Protein 4K15 (pdb70)

Radius of gyration: 25.08 Å; Cα contacts (8 Å, |Δi|>4): 1003; chains: 3; bounding box: 61×60×74 Å

InterPro domains:
  IPR033804 Lmo2686-like [cd14247] (47-177)
  IPR040491 Domain of unknown function DUF5626 [PF18540] (43-174)

Organism: Listeria monocytogenes serovar 1/2a (strain ATCC BAA-679 / EGD-e) (NCBI:txid169963)

Structure (mmCIF, N/CA/C/O backbone):
data_4K15
#
_entry.id   4K15
#
_cell.length_a   91.093
_cell.length_b   91.093
_cell.length_c   125.470
_cell.angle_alpha   90.00
_cell.angle_beta   90.00
_cell.angle_gamma   120.00
#
_symmetry.space_group_name_H-M   'P 32 2 1'
#
loop_
_entity.id
_entity.type
_entity.pdbx_description
1 polymer 'Lmo2686 protein'
2 non-polymer 'CHLORIDE ION'
3 water water
#
loop_
_atom_site.group_PDB
_atom_site.id
_atom_site.type_symbol
_atom_site.label_atom_id
_atom_site.label_alt_id
_atom_site.label_comp_id
_atom_site.label_asym_id
_atom_site.label_entity_id
_atom_site.label_seq_id
_atom_site.pdbx_PDB_ins_code
_atom_site.Cartn_x
_atom_site.Cartn_y
_atom_site.Cartn_z
_atom_site.occupancy
_atom_site.B_iso_or_equiv
_atom_site.auth_seq_id
_atom_site.auth_comp_id
_atom_site.auth_asym_id
_atom_site.auth_atom_id
_atom_site.pdbx_PDB_model_num
ATOM 1 N N . GLU A 1 38 ? 46.108 27.277 -35.264 1.00 158.25 40 GLU A N 1
ATOM 2 C CA . GLU A 1 38 ? 44.740 27.489 -34.719 1.00 150.49 40 GLU A CA 1
ATOM 3 C C . GLU A 1 38 ? 44.755 27.330 -33.201 1.00 145.86 40 GLU A C 1
ATOM 4 O O . GLU A 1 38 ? 45.459 26.464 -32.674 1.00 145.65 40 GLU A O 1
ATOM 10 N N . THR A 1 39 ? 43.980 28.169 -32.506 1.00 142.67 41 THR A N 1
ATOM 11 C CA . THR A 1 39 ? 43.883 28.114 -31.040 1.00 138.79 41 THR A CA 1
ATOM 12 C C . THR A 1 39 ? 43.557 26.670 -30.643 1.00 131.71 41 THR A C 1
ATOM 13 O O . THR A 1 39 ? 42.396 26.244 -30.673 1.00 126.00 41 THR A O 1
ATOM 17 N N . PHE A 1 40 ? 44.601 25.932 -30.271 1.00 132.64 42 PHE A N 1
ATOM 18 C CA . PHE A 1 40 ? 44.479 24.514 -29.941 1.00 127.24 42 PHE A CA 1
ATOM 19 C C . PHE A 1 40 ? 43.716 24.246 -28.639 1.00 119.77 42 PHE A C 1
ATOM 20 O O . PHE A 1 40 ? 44.257 24.360 -27.535 1.00 120.88 42 PHE A O 1
ATOM 28 N N . ASP A 1 41 ? 42.444 23.893 -28.804 1.00 112.51 43 ASP A N 1
ATOM 29 C CA . ASP A 1 41 ? 41.548 23.574 -27.701 1.00 105.98 43 ASP A CA 1
ATOM 30 C C . ASP A 1 41 ? 42.220 22.342 -27.071 1.00 101.85 43 ASP A C 1
ATOM 31 O O . ASP A 1 41 ? 42.393 22.282 -25.853 1.00 99.72 43 ASP A O 1
ATOM 36 N N . LEU A 1 42 ? 42.596 21.369 -27.905 1.00 100.58 44 LEU A N 1
ATOM 37 C CA . LEU A 1 42 ? 43.022 20.030 -27.478 1.00 97.36 44 LEU A CA 1
ATOM 38 C C . LEU A 1 42 ? 41.945 18.970 -27.199 1.00 90.77 44 LEU A C 1
ATOM 39 O O . LEU A 1 42 ? 42.192 17.759 -27.339 1.00 91.04 44 LEU A O 1
ATOM 44 N N . ASN A 1 43 ? 40.753 19.433 -26.813 1.00 84.42 45 ASN A N 1
ATOM 45 C CA . ASN A 1 43 ? 39.511 18.666 -26.824 1.00 79.08 45 ASN A CA 1
ATOM 46 C C . ASN A 1 43 ? 38.618 19.050 -28.010 1.00 77.13 45 ASN A C 1
ATOM 47 O O . ASN A 1 43 ? 37.592 18.410 -28.252 1.00 75.24 45 ASN A O 1
ATOM 52 N N . GLY A 1 44 ? 39.012 20.089 -28.748 1.00 76.91 46 GLY A N 1
ATOM 53 C CA . GLY A 1 44 ? 38.244 20.556 -29.904 1.00 76.23 46 GLY A CA 1
ATOM 54 C C . GLY A 1 44 ? 38.178 19.545 -31.034 1.00 76.27 46 GLY A C 1
ATOM 55 O O . GLY A 1 44 ? 37.241 19.547 -31.836 1.00 77.24 46 GLY A O 1
ATOM 56 N N . ASN A 1 45 ? 39.184 18.681 -31.098 1.00 75.34 47 ASN A N 1
ATOM 57 C CA . ASN A 1 45 ? 39.254 17.648 -32.109 1.00 75.95 47 ASN A CA 1
ATOM 58 C C . ASN A 1 45 ? 38.236 16.538 -31.865 1.00 73.29 47 ASN A C 1
ATOM 59 O O . ASN A 1 45 ? 37.841 15.839 -32.795 1.00 75.68 47 ASN A O 1
ATOM 64 N N . ILE A 1 46 ? 37.806 16.386 -30.614 1.00 68.72 48 ILE A N 1
ATOM 65 C CA . ILE A 1 46 ? 36.853 15.343 -30.242 1.00 67.38 48 ILE A CA 1
ATOM 66 C C . ILE A 1 46 ? 35.410 15.828 -30.227 1.00 65.80 48 ILE A C 1
ATOM 67 O O . ILE A 1 46 ? 34.502 15.114 -30.652 1.00 68.07 48 ILE A O 1
ATOM 72 N N . ALA A 1 47 ? 35.194 17.037 -29.736 1.00 63.20 49 ALA A N 1
ATOM 73 C CA . ALA A 1 47 ? 33.846 17.569 -29.630 1.00 62.63 49 ALA A CA 1
ATOM 74 C C . ALA A 1 47 ? 33.358 18.174 -30.918 1.00 65.45 49 ALA A C 1
ATOM 75 O O . ALA A 1 47 ? 34.150 18.527 -31.792 1.00 67.51 49 ALA A O 1
ATOM 77 N N . GLN A 1 48 ? 32.037 18.264 -31.043 1.00 67.16 50 GLN A N 1
ATOM 78 C CA . GLN A 1 48 ? 31.434 18.928 -32.182 1.00 70.82 50 GLN A CA 1
ATOM 79 C C . GLN A 1 48 ? 31.074 20.295 -31.602 1.00 68.60 50 GLN A C 1
ATOM 80 O O . GLN A 1 48 ? 30.409 20.393 -30.575 1.00 66.88 50 GLN A O 1
ATOM 86 N N . GLU A 1 49 ? 31.560 21.344 -32.242 1.00 69.06 51 GLU A N 1
ATOM 87 C CA . GLU A 1 49 ? 31.331 22.686 -31.779 1.00 68.21 51 GLU A CA 1
ATOM 88 C C . GLU A 1 49 ? 30.639 23.505 -32.834 1.00 71.65 51 GLU A C 1
ATOM 89 O O . GLU A 1 49 ? 30.571 23.107 -33.995 1.00 74.42 51 GLU A O 1
ATOM 95 N N . LYS A 1 50 ? 30.131 24.658 -32.416 1.00 72.43 52 LYS A N 1
ATOM 96 C CA . LYS A 1 50 ? 29.468 25.581 -33.316 1.00 76.03 52 LYS A CA 1
ATOM 97 C C . LYS A 1 50 ? 29.700 26.998 -32.841 1.00 76.59 52 LYS A C 1
ATOM 98 O O . LYS A 1 50 ? 29.391 27.328 -31.697 1.00 75.31 52 LYS A O 1
ATOM 104 N N . GLU A 1 51 ? 30.261 27.830 -33.710 1.00 79.51 53 GLU A N 1
ATOM 105 C CA . GLU A 1 51 ? 30.477 29.229 -33.377 1.00 81.85 53 GLU A CA 1
ATOM 106 C C . GLU A 1 51 ? 29.165 29.957 -33.626 1.00 85.06 53 GLU A C 1
ATOM 107 O O . GLU A 1 51 ? 28.570 29.808 -34.687 1.00 87.05 53 GLU A O 1
ATOM 113 N N . ILE A 1 52 ? 28.689 30.713 -32.640 1.00 86.68 54 ILE A N 1
ATOM 114 C CA . ILE A 1 52 ? 27.446 31.456 -32.811 1.00 90.80 54 ILE A CA 1
ATOM 115 C C . ILE A 1 52 ? 27.561 32.862 -32.235 1.00 94.61 54 ILE A C 1
ATOM 116 O O . ILE A 1 52 ? 28.568 33.222 -31.621 1.00 93.55 54 ILE A O 1
ATOM 121 N N . VAL A 1 53 ? 26.512 33.646 -32.463 1.00 99.90 55 VAL A N 1
ATOM 122 C CA . VAL A 1 53 ? 26.416 35.012 -31.979 1.00 105.17 55 VAL A CA 1
ATOM 123 C C . VAL A 1 53 ? 24.941 35.312 -31.709 1.00 109.65 55 VAL A C 1
ATOM 124 O O . VAL A 1 53 ? 24.066 34.845 -32.441 1.00 110.80 55 VAL A O 1
ATOM 128 N N . LEU A 1 54 ? 24.664 36.065 -30.649 1.00 113.85 56 LEU A N 1
ATOM 129 C CA . LEU A 1 54 ? 23.283 36.435 -30.298 1.00 119.56 56 LEU A CA 1
ATOM 130 C C . LEU A 1 54 ? 23.011 37.936 -30.359 1.00 125.71 56 LEU A C 1
ATOM 131 O O . LEU A 1 54 ? 23.798 38.701 -30.914 1.00 126.27 56 LEU A O 1
ATOM 136 N N . GLU A 1 55 ? 21.872 38.320 -29.791 1.00 131.23 57 GLU A N 1
ATOM 137 C CA . GLU A 1 55 ? 21.470 39.694 -29.448 1.00 139.00 57 GLU A CA 1
ATOM 138 C C . GLU A 1 55 ? 22.607 40.690 -29.126 1.00 140.70 57 GLU A C 1
ATOM 139 O O . GLU A 1 55 ? 22.735 41.718 -29.798 1.00 144.51 57 GLU A O 1
ATOM 145 N N . ASP A 1 56 ? 23.425 40.376 -28.119 1.00 138.45 58 ASP A N 1
ATOM 146 C CA . ASP A 1 56 ? 24.541 41.248 -27.693 1.00 141.07 58 ASP A CA 1
ATOM 147 C C . ASP A 1 56 ? 25.671 41.423 -28.715 1.00 138.53 58 ASP A C 1
ATOM 148 O O . ASP A 1 56 ? 26.513 42.308 -28.558 1.00 142.57 58 ASP A O 1
ATOM 153 N N . GLY A 1 57 ? 25.699 40.580 -29.743 1.00 132.76 59 GLY A N 1
ATOM 154 C CA . GLY A 1 57 ? 26.739 40.650 -30.763 1.00 130.84 59 GLY A CA 1
ATOM 155 C C . GLY A 1 57 ? 28.032 40.044 -30.258 1.00 126.84 59 GLY A C 1
ATOM 156 O O . GLY A 1 57 ? 29.108 40.331 -30.788 1.00 127.70 59 GLY A O 1
ATOM 157 N N . THR A 1 58 ? 27.919 39.205 -29.226 1.00 123.07 60 THR A N 1
ATOM 158 C CA . THR A 1 58 ? 29.072 38.534 -28.629 1.00 119.17 60 THR A CA 1
ATOM 159 C C . THR A 1 58 ? 29.402 37.297 -29.452 1.00 111.97 60 THR A C 1
ATOM 160 O O . THR A 1 58 ? 28.522 36.720 -30.091 1.00 109.16 60 THR A O 1
ATOM 164 N N . GLU A 1 59 ? 30.671 36.898 -29.428 1.00 109.53 61 GLU A N 1
ATOM 165 C CA . GLU A 1 59 ? 31.140 35.737 -30.186 1.00 104.29 61 GLU A CA 1
ATOM 166 C C . GLU A 1 59 ? 31.687 34.655 -29.264 1.00 98.74 61 GLU A C 1
ATOM 167 O O . GLU A 1 59 ? 32.678 34.868 -28.562 1.00 100.14 61 GLU A O 1
ATOM 173 N N . GLY A 1 60 ? 31.025 33.498 -29.274 1.00 92.67 62 GLY A N 1
ATOM 174 C CA . GLY A 1 60 ? 31.418 32.353 -28.455 1.00 87.17 62 GLY A CA 1
ATOM 175 C C . GLY A 1 60 ? 31.129 31.031 -29.144 1.00 81.58 62 GLY A C 1
ATOM 176 O O . GLY A 1 60 ? 30.391 30.979 -30.132 1.00 81.34 62 GLY A O 1
ATOM 177 N N . THR A 1 61 ? 31.700 29.958 -28.604 1.00 76.79 63 THR A N 1
ATOM 178 C CA . THR A 1 61 ? 31.543 28.627 -29.175 1.00 72.67 63 THR A CA 1
ATOM 179 C C . THR A 1 61 ? 30.756 27.675 -28.288 1.00 69.65 63 THR A C 1
ATOM 180 O O . THR A 1 61 ? 31.152 27.384 -27.169 1.00 68.56 63 THR A O 1
ATOM 184 N N . LEU A 1 62 ? 29.645 27.182 -28.810 1.00 69.19 64 LEU A N 1
ATOM 185 C CA . LEU A 1 62 ? 28.805 26.243 -28.098 1.00 68.22 64 LEU A CA 1
ATOM 186 C C . LEU A 1 62 ? 29.362 24.866 -28.451 1.00 66.06 64 LEU A C 1
ATOM 187 O O . LEU A 1 62 ? 29.754 24.642 -29.592 1.00 66.89 64 LEU A O 1
ATOM 192 N N . GLY A 1 63 ? 29.427 23.949 -27.490 1.00 64.62 65 GLY A N 1
ATOM 193 C CA . GLY A 1 63 ? 29.993 22.632 -27.773 1.00 62.93 65 GLY A CA 1
ATOM 194 C C . GLY A 1 63 ? 29.487 21.460 -26.955 1.00 62.85 65 GLY A C 1
ATOM 195 O O . GLY A 1 63 ? 29.047 21.613 -25.827 1.00 63.51 65 GLY A O 1
ATOM 196 N N . VAL A 1 64 ? 29.559 20.282 -27.560 1.00 63.40 66 VAL A N 1
ATOM 197 C CA . VAL A 1 64 ? 29.147 19.032 -26.943 1.00 64.56 66 VAL A CA 1
ATOM 198 C C . VAL A 1 64 ? 30.248 17.999 -27.161 1.00 64.11 66 VAL A C 1
ATOM 199 O O . VAL A 1 64 ? 30.823 17.912 -28.244 1.00 64.18 66 VAL A O 1
ATOM 211 N N . PRO A 1 66 ? 31.382 13.798 -26.193 1.00 69.38 68 PRO A N 1
ATOM 212 C CA . PRO A 1 66 ? 31.105 12.516 -25.564 1.00 71.33 68 PRO A CA 1
ATOM 213 C C . PRO A 1 66 ? 32.290 12.153 -24.687 1.00 69.32 68 PRO A C 1
ATOM 214 O O . PRO A 1 66 ? 33.441 12.225 -25.133 1.00 67.57 68 PRO A O 1
ATOM 218 N N . ILE A 1 67 ? 32.010 11.785 -23.446 1.00 69.85 69 ILE A N 1
ATOM 219 C CA . ILE A 1 67 ? 33.059 11.451 -22.514 1.00 68.84 69 ILE A CA 1
ATOM 220 C C . ILE A 1 67 ? 32.817 10.086 -21.887 1.00 72.01 69 ILE A C 1
ATOM 221 O O . ILE A 1 67 ? 31.683 9.601 -21.823 1.00 74.21 69 ILE A O 1
ATOM 226 N N . ILE A 1 68 ? 33.903 9.472 -21.434 1.00 72.53 70 ILE A N 1
ATOM 227 C CA . ILE A 1 68 ? 33.850 8.153 -20.835 1.00 75.82 70 ILE A CA 1
ATOM 228 C C . ILE A 1 68 ? 33.926 8.221 -19.308 1.00 76.26 70 ILE A C 1
ATOM 229 O O . ILE A 1 68 ? 34.730 8.978 -18.758 1.00 74.17 70 ILE A O 1
ATOM 234 N N . ASP A 1 69 ? 33.054 7.450 -18.646 1.00 80.11 71 ASP A N 1
ATOM 235 C CA . ASP A 1 69 ? 33.035 7.306 -17.170 1.00 81.44 71 ASP A CA 1
ATOM 236 C C . ASP A 1 69 ? 33.306 5.855 -16.772 1.00 83.33 71 ASP A C 1
ATOM 237 O O . ASP A 1 69 ? 33.750 5.572 -15.660 1.00 83.08 71 ASP A O 1
ATOM 242 N N . GLU A 1 70 ? 33.014 4.942 -17.695 1.00 85.71 72 GLU A N 1
ATOM 243 C CA . GLU A 1 70 ? 33.322 3.522 -17.553 1.00 88.45 72 GLU A CA 1
ATOM 244 C C . GLU A 1 70 ? 34.837 3.275 -17.669 1.00 85.03 72 GLU A C 1
ATOM 245 O O . GLU A 1 70 ? 35.283 2.377 -18.393 1.00 86.74 72 GLU A O 1
ATOM 251 N N . ARG A 1 71 ? 35.612 4.084 -16.939 1.00 80.35 73 ARG A N 1
ATOM 252 C CA . ARG A 1 71 ? 37.067 3.995 -16.916 1.00 78.10 73 ARG A CA 1
ATOM 253 C C . ARG A 1 71 ? 37.582 4.155 -15.497 1.00 76.74 73 ARG A C 1
ATOM 254 O O . ARG A 1 71 ? 37.017 4.919 -14.720 1.00 75.81 73 ARG A O 1
ATOM 262 N N . PRO A 1 72 ? 38.680 3.458 -15.165 1.00 76.90 74 PRO A N 1
ATOM 263 C CA . PRO A 1 72 ? 39.252 3.565 -13.833 1.00 77.22 74 PRO A CA 1
ATOM 264 C C . PRO A 1 72 ? 40.141 4.793 -13.675 1.00 75.03 74 PRO A C 1
ATOM 265 O O . PRO A 1 72 ? 40.387 5.508 -14.643 1.00 72.83 74 PRO A O 1
ATOM 269 N N . LEU A 1 73 ? 40.609 5.024 -12.450 1.00 76.45 75 LEU A N 1
ATOM 270 C CA . LEU A 1 73 ? 41.488 6.146 -12.141 1.00 76.23 75 LEU A CA 1
ATOM 271 C C . LEU A 1 73 ? 42.888 5.756 -12.545 1.00 78.16 75 LEU A C 1
ATOM 272 O O . LEU A 1 73 ? 43.195 4.573 -12.615 1.00 79.83 75 LEU A O 1
ATOM 277 N N . LEU A 1 74 ? 43.744 6.745 -12.784 1.00 79.81 76 LEU A N 1
ATOM 278 C CA . LEU A 1 74 ? 45.119 6.481 -13.210 1.00 83.16 76 LEU A CA 1
ATOM 279 C C . LEU A 1 74 ? 46.200 7.112 -12.317 1.00 88.77 76 LEU A C 1
ATOM 280 O O . LEU A 1 74 ? 47.146 6.425 -11.914 1.00 93.18 76 LEU A O 1
ATOM 285 N N . LYS A 1 75 ? 46.049 8.398 -11.999 1.00 90.60 77 LYS A N 1
ATOM 286 C CA . LYS A 1 75 ? 47.032 9.144 -11.173 1.00 97.16 77 LYS A CA 1
ATOM 287 C C . LYS A 1 75 ? 46.957 8.949 -9.636 1.00 101.43 77 LYS A C 1
ATOM 288 O O . LYS A 1 75 ? 47.951 9.169 -8.931 1.00 106.81 77 LYS A O 1
ATOM 294 N N . GLY A 1 76 ? 45.793 8.521 -9.141 1.00 100.18 78 GLY A N 1
ATOM 295 C CA . GLY A 1 76 ? 45.511 8.363 -7.694 1.00 104.01 78 GLY A CA 1
ATOM 296 C C . GLY A 1 76 ? 46.402 7.574 -6.744 1.00 109.12 78 GLY A C 1
ATOM 297 O O . GLY A 1 76 ? 47.270 6.811 -7.163 1.00 109.59 78 GLY A O 1
ATOM 298 N N . THR A 1 77 ? 46.157 7.785 -5.444 1.00 113.94 79 THR A N 1
ATOM 299 C CA . THR A 1 77 ? 46.883 7.106 -4.363 1.00 120.00 79 THR A CA 1
ATOM 300 C C . THR A 1 77 ? 46.634 5.621 -4.519 1.00 118.38 79 THR A C 1
ATOM 301 O O . THR A 1 77 ? 45.568 5.105 -4.168 1.00 116.90 79 THR A O 1
ATOM 305 N N . TYR A 1 78 ? 47.661 4.954 -5.029 1.00 120.00 80 TYR A N 1
ATOM 306 C CA . TYR A 1 78 ? 47.658 3.522 -5.368 1.00 119.43 80 TYR A CA 1
ATOM 307 C C . TYR A 1 78 ? 47.088 2.512 -4.364 1.00 121.35 80 TYR A C 1
ATOM 308 O O . TYR A 1 78 ? 46.991 1.330 -4.706 1.00 120.82 80 TYR A O 1
ATOM 317 N N . SER A 1 79 ? 46.710 2.928 -3.153 1.00 124.29 81 SER A N 1
ATOM 318 C CA . SER A 1 79 ? 46.208 1.953 -2.188 1.00 126.81 81 SER A CA 1
ATOM 319 C C . SER A 1 79 ? 45.309 2.476 -1.076 1.00 129.34 81 SER A C 1
ATOM 320 O O . SER A 1 79 ? 45.525 3.560 -0.543 1.00 132.25 81 SER A O 1
ATOM 323 N N . LEU A 1 80 ? 44.304 1.669 -0.741 1.00 129.25 82 LEU A N 1
ATOM 324 C CA . LEU A 1 80 ? 43.378 1.928 0.363 1.00 133.10 82 LEU A CA 1
ATOM 325 C C . LEU A 1 80 ? 42.840 0.550 0.784 1.00 135.40 82 LEU A C 1
ATOM 326 O O . LEU A 1 80 ? 41.940 0.003 0.158 1.00 132.59 82 LEU A O 1
ATOM 331 N N . ALA A 1 81 ? 43.434 -0.008 1.838 1.00 108.35 83 ALA A N 1
ATOM 332 C CA . ALA A 1 81 ? 43.094 -1.355 2.348 1.00 113.28 83 ALA A CA 1
ATOM 333 C C . ALA A 1 81 ? 41.601 -1.664 2.505 1.00 113.89 83 ALA A C 1
ATOM 334 O O . ALA A 1 81 ? 40.773 -0.765 2.629 1.00 110.53 83 ALA A O 1
ATOM 336 N N . ASN A 1 82 ? 41.280 -2.957 2.508 1.00 118.77 84 ASN A N 1
ATOM 337 C CA . ASN A 1 82 ? 39.900 -3.428 2.665 1.00 120.89 84 ASN A CA 1
ATOM 338 C C . ASN A 1 82 ? 39.276 -2.933 3.967 1.00 119.90 84 ASN A C 1
ATOM 339 O O . ASN A 1 82 ? 39.969 -2.426 4.851 1.00 118.68 84 ASN A O 1
ATOM 344 N N . GLY A 1 83 ? 37.962 -3.088 4.079 1.00 120.64 85 GLY A N 1
ATOM 345 C CA . GLY A 1 83 ? 37.244 -2.666 5.270 1.00 119.94 85 GLY A CA 1
ATOM 346 C C . GLY A 1 83 ? 36.865 -1.204 5.207 1.00 113.49 85 GLY A C 1
ATOM 347 O O . GLY A 1 83 ? 36.460 -0.707 4.155 1.00 110.70 85 GLY A O 1
ATOM 348 N N . THR A 1 84 ? 37.010 -0.513 6.335 1.00 111.27 86 THR A N 1
ATOM 349 C CA . THR A 1 84 ? 36.653 0.897 6.435 1.00 105.45 86 THR A CA 1
ATOM 350 C C . THR A 1 84 ? 37.853 1.734 6.903 1.00 102.28 86 THR A C 1
ATOM 351 O O . THR A 1 84 ? 38.657 1.278 7.719 1.00 104.39 86 THR A O 1
ATOM 355 N N . SER A 1 85 ? 37.977 2.946 6.363 1.00 97.02 87 SER A N 1
ATOM 356 C CA . SER A 1 85 ? 39.071 3.852 6.723 1.00 94.32 87 SER A CA 1
ATOM 357 C C . SER A 1 85 ? 38.637 5.302 6.541 1.00 89.74 87 SER A C 1
ATOM 358 O O . SER A 1 85 ? 37.749 5.589 5.740 1.00 88.55 87 SER A O 1
ATOM 361 N N . THR A 1 86 ? 39.262 6.208 7.291 1.00 88.05 88 THR A N 1
ATOM 362 C CA . THR A 1 86 ? 38.947 7.641 7.225 1.00 83.94 88 THR A CA 1
ATOM 363 C C . THR A 1 86 ? 40.108 8.416 6.618 1.00 81.14 88 THR A C 1
ATOM 364 O O . THR A 1 86 ? 41.269 8.089 6.851 1.00 82.52 88 THR A O 1
ATOM 368 N N . TRP A 1 87 ? 39.793 9.454 5.850 1.00 77.70 89 TRP A N 1
ATOM 369 C CA . TRP A 1 87 ? 40.826 10.241 5.188 1.00 75.51 89 TRP A CA 1
ATOM 370 C C . TRP A 1 87 ? 40.589 11.750 5.248 1.00 72.15 89 TRP A C 1
ATOM 371 O O . TRP A 1 87 ? 39.453 12.217 5.285 1.00 71.74 89 TRP A O 1
ATOM 382 N N . LYS A 1 88 ? 41.688 12.499 5.259 1.00 70.60 90 LYS A N 1
ATOM 383 C CA . LYS A 1 88 ? 41.673 13.954 5.282 1.00 67.60 90 LYS A CA 1
ATOM 384 C C . LYS A 1 88 ? 42.041 14.392 3.877 1.00 64.34 90 LYS A C 1
ATOM 385 O O . LYS A 1 88 ? 43.157 14.130 3.429 1.00 65.55 90 LYS A O 1
ATOM 391 N N . ILE A 1 89 ? 41.114 15.027 3.169 1.00 60.46 91 ILE A N 1
ATOM 392 C C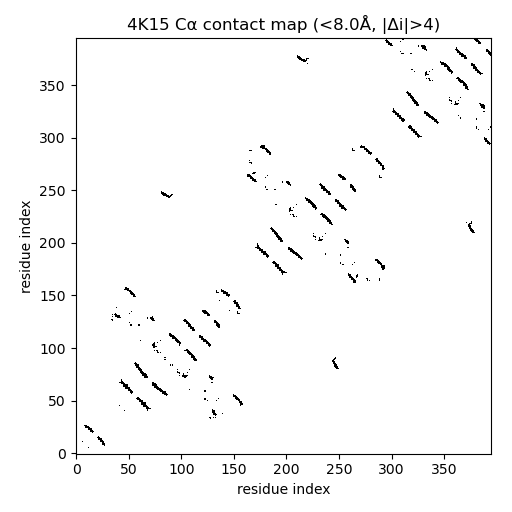A . ILE A 1 89 ? 41.382 15.503 1.809 1.00 57.31 91 ILE A CA 1
ATOM 393 C C . ILE A 1 89 ? 41.634 16.999 1.943 1.00 54.68 91 ILE A C 1
ATOM 394 O O . ILE A 1 89 ? 40.891 17.677 2.630 1.00 53.11 91 ILE A O 1
ATOM 399 N N . TYR A 1 90 ? 42.675 17.521 1.305 1.00 53.82 92 TYR A N 1
ATOM 400 C CA . TYR A 1 90 ? 42.973 18.931 1.471 1.00 52.97 92 TYR A CA 1
ATOM 401 C C . TYR A 1 90 ? 43.806 19.609 0.398 1.00 52.95 92 TYR A C 1
ATOM 402 O O . TYR A 1 90 ? 44.574 18.978 -0.322 1.00 54.48 92 TYR A O 1
ATOM 411 N N . TRP A 1 91 ? 43.635 20.926 0.335 1.00 52.55 93 TRP A N 1
ATOM 412 C CA . TRP A 1 91 ? 44.375 21.807 -0.553 1.00 52.68 93 TRP A CA 1
ATOM 413 C C . TRP A 1 91 ? 44.818 23.002 0.277 1.00 52.93 93 TRP A C 1
ATOM 414 O O . TRP A 1 91 ? 44.002 23.621 0.949 1.00 51.84 93 TRP A O 1
ATOM 425 N N . TYR A 1 92 ? 46.110 23.303 0.246 1.00 54.92 94 TYR A N 1
ATOM 426 C CA . TYR A 1 92 ? 46.664 24.436 0.988 1.00 56.33 94 TYR A CA 1
ATOM 427 C C . TYR A 1 92 ? 47.481 25.310 0.062 1.00 57.07 94 TYR A C 1
ATOM 428 O O . TYR A 1 92 ? 48.343 24.822 -0.654 1.00 58.32 94 TYR A O 1
ATOM 437 N N . SER A 1 93 ? 47.208 26.604 0.073 1.00 57.29 95 SER A N 1
ATOM 438 C CA . SER A 1 93 ? 47.962 27.535 -0.748 1.00 58.91 95 SER A CA 1
ATOM 439 C C . SER A 1 93 ? 47.864 28.918 -0.130 1.00 60.78 95 SER A C 1
ATOM 440 O O . SER A 1 93 ? 47.170 29.114 0.861 1.00 60.05 95 SER A O 1
ATOM 443 N N . GLY A 1 94 ? 48.561 29.873 -0.727 1.00 64.06 96 GLY A N 1
ATOM 444 C CA . GLY A 1 94 ? 48.560 31.241 -0.243 1.00 66.28 96 GLY A CA 1
ATOM 445 C C . GLY A 1 94 ? 47.183 31.864 -0.189 1.00 65.07 96 GLY A C 1
ATOM 446 O O . GLY A 1 94 ? 46.887 32.620 0.736 1.00 67.10 96 GLY A O 1
ATOM 447 N N . VAL A 1 95 ? 46.334 31.561 -1.164 1.00 62.92 97 VAL A N 1
ATOM 448 C CA . VAL A 1 95 ? 45.002 32.141 -1.170 1.00 62.46 97 VAL A CA 1
ATOM 449 C C . VAL A 1 95 ? 43.918 31.144 -0.752 1.00 60.00 97 VAL A C 1
ATOM 450 O O . VAL A 1 95 ? 43.148 31.432 0.156 1.00 60.63 97 VAL A O 1
ATOM 454 N N . TYR A 1 96 ? 43.865 29.977 -1.388 1.00 58.62 98 TYR A N 1
ATOM 455 C CA . TYR A 1 96 ? 42.839 28.983 -1.064 1.00 56.39 98 TYR A CA 1
ATOM 456 C C . TYR A 1 96 ? 43.343 27.904 -0.127 1.00 55.47 98 TYR A C 1
ATOM 457 O O . TYR A 1 96 ? 44.401 27.323 -0.346 1.00 56.13 98 TYR A O 1
ATOM 466 N N . ASN A 1 97 ? 42.566 27.624 0.905 1.00 54.07 99 ASN A N 1
ATOM 467 C CA . ASN A 1 97 ? 42.875 26.547 1.825 1.00 53.90 99 ASN A CA 1
ATOM 468 C C . ASN A 1 97 ? 41.543 25.931 2.198 1.00 52.20 99 ASN A C 1
ATOM 469 O O . ASN A 1 97 ? 40.606 26.640 2.567 1.00 52.03 99 ASN A O 1
ATOM 474 N N . CYS A 1 98 ? 41.444 24.621 2.076 1.00 51.43 100 CYS A N 1
ATOM 475 C CA . CYS A 1 98 ? 40.219 23.924 2.422 1.00 50.61 100 CYS A CA 1
ATOM 476 C C . CYS A 1 98 ? 40.486 22.429 2.563 1.00 50.87 100 CYS A C 1
ATOM 477 O O . CYS A 1 98 ? 41.475 21.904 2.040 1.00 50.36 100 CYS A O 1
ATOM 480 N N . SER A 1 99 ? 39.592 21.759 3.278 1.00 51.14 101 SER A N 1
ATOM 481 C CA . SER A 1 99 ? 39.705 20.336 3.506 1.00 52.21 101 SER A CA 1
ATOM 482 C C . SER A 1 99 ? 38.400 19.756 4.008 1.00 53.02 101 SER A C 1
ATOM 483 O O . SER A 1 99 ? 37.488 20.486 4.419 1.00 52.68 101 SER A O 1
ATOM 486 N N . PHE A 1 100 ? 38.321 18.434 3.961 1.00 54.60 102 PHE A N 1
ATOM 487 C CA . PHE A 1 100 ? 37.172 17.721 4.473 1.00 56.69 102 PHE A CA 1
ATOM 488 C C . PHE A 1 100 ? 37.575 16.283 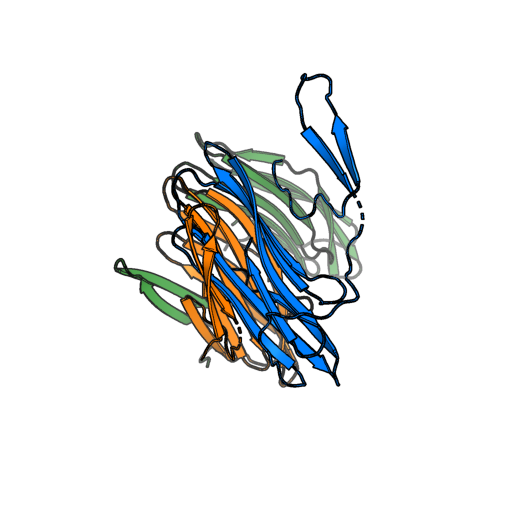4.734 1.00 59.17 102 PHE A C 1
ATOM 489 O O . PHE A 1 100 ? 38.579 15.798 4.212 1.00 59.51 102 PHE A O 1
ATOM 497 N N . ASN A 1 101 ? 36.803 15.614 5.573 1.00 61.75 103 ASN A N 1
ATOM 498 C CA . ASN A 1 101 ? 37.060 14.226 5.896 1.00 64.80 103 ASN A CA 1
ATOM 499 C C . ASN A 1 101 ? 36.157 13.342 5.072 1.00 65.89 103 ASN A C 1
ATOM 500 O O . ASN A 1 101 ? 35.040 13.724 4.727 1.00 65.51 103 ASN A O 1
ATOM 505 N N . ALA A 1 102 ? 36.649 12.155 4.755 1.00 68.15 104 ALA A N 1
ATOM 506 C CA . ALA A 1 102 ? 35.892 11.202 3.976 1.00 69.58 104 ALA A CA 1
ATOM 507 C C . ALA A 1 102 ? 36.108 9.787 4.490 1.00 73.56 104 ALA A C 1
ATOM 508 O O . ALA A 1 102 ? 37.232 9.279 4.459 1.00 74.52 104 ALA A O 1
ATOM 510 N N . LYS A 1 103 ? 35.043 9.168 4.998 1.00 76.19 105 LYS A N 1
ATOM 511 C CA . LYS A 1 103 ? 35.119 7.786 5.423 1.00 80.47 105 LYS A CA 1
ATOM 512 C C . LYS A 1 103 ? 34.931 6.991 4.154 1.00 81.17 105 LYS A C 1
ATOM 513 O O . LYS A 1 103 ? 34.008 7.265 3.386 1.00 80.53 105 LYS A O 1
ATOM 519 N N . ILE A 1 104 ? 35.815 6.025 3.924 1.00 82.85 106 ILE A N 1
ATOM 520 C CA . ILE A 1 104 ? 35.759 5.187 2.729 1.00 84.01 106 ILE A CA 1
ATOM 521 C C . ILE A 1 104 ? 35.603 3.733 3.106 1.00 88.84 106 ILE A C 1
ATOM 522 O O . ILE A 1 104 ? 36.298 3.234 3.993 1.00 90.50 106 ILE A O 1
ATOM 527 N N . ASN A 1 105 ? 34.686 3.059 2.419 1.00 91.41 107 ASN A N 1
ATOM 528 C CA . ASN A 1 105 ? 34.414 1.648 2.650 1.00 96.81 107 ASN A CA 1
ATOM 529 C C . ASN A 1 105 ? 34.676 0.839 1.389 1.00 99.10 107 ASN A C 1
ATOM 530 O O . ASN A 1 105 ? 34.048 1.061 0.352 1.00 98.16 107 ASN A O 1
ATOM 535 N N . VAL A 1 106 ? 35.611 -0.097 1.483 1.00 102.48 108 VAL A N 1
ATOM 536 C CA . VAL A 1 106 ? 35.937 -0.964 0.363 1.00 105.47 108 VAL A CA 1
ATOM 537 C C . VAL A 1 106 ? 35.709 -2.419 0.748 1.00 111.88 108 VAL A C 1
ATOM 538 O O . VAL A 1 106 ? 36.565 -3.044 1.377 1.00 113.98 108 VAL A O 1
ATOM 542 N N . SER A 1 107 ? 34.536 -2.944 0.392 1.00 115.47 109 SER A N 1
ATOM 543 C CA . SER A 1 107 ? 34.216 -4.342 0.655 1.00 122.42 109 SER A CA 1
ATOM 544 C C . SER A 1 107 ? 34.544 -5.165 -0.579 1.00 124.97 109 SER A C 1
ATOM 545 O O . SER A 1 107 ? 34.176 -4.788 -1.699 1.00 122.26 109 SER A O 1
ATOM 548 N N . LYS A 1 108 ? 35.241 -6.278 -0.370 1.00 130.18 110 LYS A N 1
ATOM 549 C CA . LYS A 1 108 ? 35.709 -7.130 -1.460 1.00 133.56 110 LYS A CA 1
ATOM 550 C C . LYS A 1 108 ? 36.598 -6.103 -2.196 1.00 128.70 110 LYS A C 1
ATOM 551 O O . LYS A 1 108 ? 37.471 -5.492 -1.574 1.00 126.74 110 LYS A O 1
ATOM 557 N N . GLY A 1 109 ? 36.368 -5.896 -3.494 1.00 127.01 111 GLY A N 1
ATOM 558 C CA . GLY A 1 109 ? 37.280 -5.143 -4.359 1.00 122.88 111 GLY A CA 1
ATOM 559 C C . GLY A 1 109 ? 36.850 -3.719 -4.690 1.00 117.09 111 GLY A C 1
ATOM 560 O O . GLY A 1 109 ? 37.697 -2.857 -4.928 1.00 112.86 111 GLY A O 1
ATOM 561 N N . LYS A 1 110 ? 35.541 -3.468 -4.692 1.00 117.33 112 LYS A N 1
ATOM 562 C CA . LYS A 1 110 ? 34.987 -2.152 -5.042 1.00 112.54 112 LYS A CA 1
ATOM 563 C C . LYS A 1 110 ? 34.853 -1.214 -3.843 1.00 108.37 112 LYS A C 1
ATOM 564 O O . LYS A 1 110 ? 34.265 -1.577 -2.828 1.00 110.51 112 LYS A O 1
ATOM 570 N N . GLY A 1 111 ? 35.393 -0.003 -3.979 1.00 102.92 113 GLY A N 1
ATOM 571 C CA . GLY A 1 111 ? 35.360 0.997 -2.906 1.00 99.20 113 GLY A CA 1
ATOM 572 C C . GLY A 1 111 ? 34.535 2.237 -3.209 1.00 95.43 113 GLY A C 1
ATOM 573 O O . GLY A 1 111 ? 34.525 2.733 -4.334 1.00 93.70 113 GLY A O 1
ATOM 574 N N . LYS A 1 112 ? 33.846 2.738 -2.186 1.00 94.60 114 LYS A N 1
ATOM 575 C CA . LYS A 1 112 ? 33.004 3.933 -2.302 1.00 91.52 114 LYS A CA 1
ATOM 576 C C . LYS A 1 112 ? 33.123 4.809 -1.071 1.00 88.26 114 LYS A C 1
ATOM 577 O O . LYS A 1 112 ? 33.590 4.370 -0.020 1.00 89.45 114 LYS A O 1
ATOM 583 N N . ILE A 1 113 ? 32.705 6.060 -1.211 1.00 84.74 115 ILE A N 1
ATOM 584 C CA . ILE A 1 113 ? 32.721 7.001 -0.101 1.00 81.73 115 ILE A CA 1
ATOM 585 C C . ILE A 1 113 ? 31.357 6.906 0.575 1.00 83.64 115 ILE A C 1
ATOM 586 O O . ILE A 1 113 ? 30.321 7.089 -0.066 1.00 84.33 115 ILE A O 1
ATOM 591 N N . THR A 1 114 ? 31.363 6.587 1.863 1.00 84.73 116 THR A N 1
ATOM 592 C CA . THR A 1 114 ? 30.134 6.457 2.627 1.00 86.91 116 THR A CA 1
ATOM 593 C C . THR A 1 114 ? 29.800 7.750 3.362 1.00 83.67 116 THR A C 1
ATOM 594 O O . THR A 1 114 ? 28.689 7.896 3.884 1.00 85.46 116 THR A O 1
ATOM 598 N N . SER A 1 115 ? 30.753 8.686 3.400 1.00 78.94 117 SER A N 1
ATOM 599 C CA . SER A 1 115 ? 30.555 9.950 4.105 1.00 75.79 117 SER A CA 1
ATOM 600 C C . SER A 1 115 ? 31.632 11.006 3.810 1.00 71.57 117 SER A C 1
ATOM 601 O O . SER A 1 115 ? 32.818 10.686 3.672 1.00 71.10 117 SER A O 1
ATOM 604 N N . ALA A 1 116 ? 31.195 12.261 3.709 1.00 68.39 118 ALA A N 1
ATOM 605 C CA . ALA A 1 116 ? 32.079 13.405 3.484 1.00 64.40 118 ALA A CA 1
ATOM 606 C C . ALA A 1 116 ? 31.661 14.444 4.524 1.00 63.41 118 ALA A C 1
ATOM 607 O O . ALA A 1 116 ? 30.570 15.011 4.435 1.00 63.95 118 ALA A O 1
ATOM 609 N N . TYR A 1 117 ? 32.524 14.694 5.504 1.00 62.20 119 TYR A N 1
ATOM 610 C CA . TYR A 1 117 ? 32.188 15.592 6.606 1.00 61.52 119 TYR A CA 1
ATOM 611 C C . TYR A 1 117 ? 33.356 16.485 7.035 1.00 58.96 119 TYR A C 1
ATOM 612 O O . TYR A 1 117 ? 34.418 16.464 6.416 1.00 57.56 119 TYR A O 1
ATOM 621 N N . ASN A 1 118 ? 33.145 17.257 8.103 1.00 58.57 120 ASN A N 1
ATOM 622 C CA . ASN A 1 118 ? 34.139 18.209 8.614 1.00 57.32 120 ASN A CA 1
ATOM 623 C C . ASN A 1 118 ? 34.678 19.147 7.542 1.00 54.28 120 ASN A C 1
ATOM 624 O O . ASN A 1 118 ? 35.896 19.286 7.362 1.00 53.83 120 ASN A O 1
ATOM 629 N N . PRO A 1 119 ? 33.767 19.796 6.818 1.00 51.84 121 PRO A N 1
ATOM 630 C CA . PRO A 1 119 ? 34.221 20.730 5.822 1.00 49.55 121 PRO A CA 1
ATOM 631 C C . PRO A 1 119 ? 34.864 21.931 6.513 1.00 49.39 121 PRO A C 1
ATOM 632 O O . PRO A 1 119 ? 34.275 22.510 7.432 1.00 49.55 121 PRO A O 1
ATOM 636 N N . TRP A 1 120 ? 36.069 22.278 6.088 1.00 48.40 122 TRP A N 1
ATOM 637 C CA . TRP A 1 120 ? 36.776 23.406 6.657 1.00 48.64 122 TRP A CA 1
ATOM 638 C C . TRP A 1 120 ? 37.418 24.229 5.562 1.00 47.62 122 TRP A C 1
ATOM 639 O O . TRP A 1 120 ? 37.848 23.679 4.554 1.00 46.26 122 TRP A O 1
ATOM 650 N N . TYR A 1 121 ? 37.492 25.546 5.756 1.00 48.42 123 TYR A N 1
ATOM 651 C CA . TYR A 1 121 ? 38.146 26.403 4.761 1.00 48.39 123 TYR A CA 1
ATOM 652 C C . TYR A 1 121 ? 38.570 27.789 5.249 1.00 49.73 123 TYR A C 1
ATOM 653 O O . TYR A 1 121 ? 38.018 28.338 6.193 1.00 50.28 123 TYR A O 1
ATOM 662 N N . GLN A 1 122 ? 39.575 28.326 4.573 1.00 50.70 124 GLN A N 1
ATOM 663 C CA . GLN A 1 122 ? 40.068 29.667 4.821 1.00 53.35 124 GLN A CA 1
ATOM 664 C C . GLN A 1 122 ? 40.601 30.201 3.507 1.00 53.88 124 GLN A C 1
ATOM 665 O O . GLN A 1 122 ? 41.659 29.763 3.035 1.00 54.78 124 GLN A O 1
ATOM 671 N N . PHE A 1 123 ? 39.845 31.120 2.910 1.00 53.69 125 PHE A N 1
ATOM 672 C CA . PHE A 1 123 ? 40.201 31.754 1.648 1.00 54.53 125 PHE A CA 1
ATOM 673 C C . PHE A 1 123 ? 40.636 33.168 1.995 1.00 58.56 125 PHE A C 1
ATOM 674 O O . PHE A 1 123 ? 39.823 34.097 2.051 1.00 58.69 125 PHE A O 1
ATOM 682 N N . TYR A 1 124 ? 41.934 33.313 2.239 1.00 62.58 126 TYR A N 1
ATOM 683 C CA . TYR A 1 124 ? 42.496 34.583 2.671 1.00 67.36 126 TYR A CA 1
ATOM 684 C C . TYR A 1 124 ? 43.109 35.407 1.551 1.00 69.22 126 TYR A C 1
ATOM 685 O O . TYR A 1 124 ? 44.229 35.134 1.110 1.00 71.05 126 TYR A O 1
ATOM 694 N N . SER A 1 125 ? 42.367 36.418 1.110 1.00 69.73 127 SER A N 1
ATOM 695 C CA . SER A 1 125 ? 42.829 37.344 0.085 1.00 71.80 127 SER A CA 1
ATOM 696 C C . SER A 1 125 ? 41.856 38.510 -0.091 1.00 72.18 127 SER A C 1
ATOM 697 O O . SER A 1 125 ? 40.649 38.303 -0.238 1.00 70.18 127 SER A O 1
ATOM 700 N N . PRO A 1 126 ? 42.377 39.743 -0.067 1.00 75.45 128 PRO A N 1
ATOM 701 C CA . PRO A 1 126 ? 41.494 40.881 -0.258 1.00 76.83 128 PRO A CA 1
ATOM 702 C C . PRO A 1 126 ? 41.023 40.874 -1.698 1.00 75.55 128 PRO A C 1
ATOM 703 O O . PRO A 1 126 ? 41.745 40.395 -2.577 1.00 75.97 128 PRO A O 1
ATOM 707 N N . GLY A 1 127 ? 39.821 41.375 -1.942 1.00 74.40 129 GLY A N 1
ATOM 708 C CA . GLY A 1 127 ? 39.269 41.378 -3.289 1.00 73.44 129 GLY A CA 1
ATOM 709 C C . GLY A 1 127 ? 38.474 40.108 -3.533 1.00 69.20 129 GLY A C 1
ATOM 710 O O . GLY A 1 127 ? 37.426 40.141 -4.183 1.00 69.16 129 GLY A O 1
ATOM 711 N N . LEU A 1 128 ? 38.963 38.987 -3.005 1.00 65.78 130 LEU A N 1
ATOM 712 C CA . LEU A 1 128 ? 38.287 37.706 -3.158 1.00 61.73 130 LEU A CA 1
ATOM 713 C C . LEU A 1 128 ? 37.091 37.604 -2.222 1.00 60.81 130 LEU A C 1
ATOM 714 O O . LEU A 1 128 ? 37.184 37.920 -1.034 1.00 61.21 130 LEU A O 1
ATOM 719 N N . ASP A 1 129 ? 35.971 37.150 -2.769 1.00 60.06 131 ASP A N 1
ATOM 720 C CA . ASP A 1 129 ? 34.749 36.956 -2.009 1.00 60.29 131 ASP A CA 1
ATOM 721 C C . ASP A 1 129 ? 34.247 35.539 -2.293 1.00 57.68 131 ASP A C 1
ATOM 722 O O . ASP A 1 129 ? 34.230 35.115 -3.439 1.00 57.87 131 ASP A O 1
ATOM 727 N N . VAL A 1 130 ? 33.887 34.796 -1.251 1.00 56.15 132 VAL A N 1
ATOM 728 C CA . VAL A 1 130 ? 33.322 33.461 -1.418 1.00 53.74 132 VAL A CA 1
ATOM 729 C C . VAL A 1 130 ? 31.829 33.666 -1.230 1.00 54.02 132 VAL A C 1
ATOM 730 O O . VAL A 1 130 ? 31.400 34.131 -0.191 1.00 55.53 132 VAL A O 1
ATOM 734 N N . LYS A 1 131 ? 31.035 33.341 -2.235 1.00 54.08 133 LYS A N 1
ATOM 735 C CA . LYS A 1 131 ? 29.592 33.578 -2.165 1.00 55.20 133 LYS A CA 1
ATOM 736 C C . LYS A 1 131 ? 28.831 32.356 -1.692 1.00 54.30 133 LYS A C 1
ATOM 737 O O . LYS A 1 131 ? 27.733 32.465 -1.173 1.00 55.74 133 LYS A O 1
ATOM 743 N N . LYS A 1 132 ? 29.423 31.189 -1.858 1.00 53.43 134 LYS A N 1
ATOM 744 C CA . LYS A 1 132 ? 28.780 29.960 -1.467 1.00 53.53 134 LYS A CA 1
ATOM 745 C C . LYS A 1 132 ? 29.813 28.859 -1.393 1.00 52.53 134 LYS A C 1
ATOM 746 O O . LYS A 1 132 ? 30.805 28.882 -2.118 1.00 51.52 134 LYS A O 1
ATOM 752 N N . SER A 1 133 ? 29.566 27.898 -0.511 1.00 52.98 135 SER A N 1
ATOM 753 C CA . SER A 1 133 ? 30.441 26.756 -0.329 1.00 52.20 135 SER A CA 1
ATOM 754 C C . SER A 1 133 ? 29.582 25.537 -0.073 1.00 53.68 135 SER A C 1
ATOM 755 O O . SER A 1 133 ? 28.603 25.617 0.678 1.00 55.15 135 SER A O 1
ATOM 758 N N . LYS A 1 134 ? 29.927 24.410 -0.686 1.00 53.98 136 LYS A N 1
ATOM 759 C CA . LYS A 1 134 ? 29.152 23.193 -0.465 1.00 56.36 136 LYS A CA 1
ATOM 760 C C . LYS A 1 134 ? 29.906 21.888 -0.693 1.00 56.11 136 LYS A C 1
ATOM 761 O O . LYS A 1 134 ? 30.501 21.672 -1.748 1.00 55.36 136 LYS A O 1
ATOM 767 N N . LEU A 1 135 ? 29.862 21.026 0.324 1.00 57.16 137 LEU A N 1
ATOM 768 C CA . LEU A 1 135 ? 30.485 19.711 0.277 1.00 57.73 137 LEU A CA 1
ATOM 769 C C . LEU A 1 135 ? 29.385 18.732 -0.090 1.00 59.90 137 LEU A C 1
ATOM 770 O O . LEU A 1 135 ? 28.308 18.783 0.489 1.00 60.31 137 LEU A O 1
ATOM 775 N N . SER A 1 136 ? 29.656 17.861 -1.063 1.00 61.09 138 SER A N 1
ATOM 776 C CA . SER A 1 136 ? 28.678 16.874 -1.518 1.00 64.52 138 SER A CA 1
ATOM 777 C C . SER A 1 136 ? 29.335 15.583 -1.892 1.00 66.01 138 SER A C 1
ATOM 778 O O . SER A 1 136 ? 30.509 15.553 -2.252 1.00 64.95 138 SER A O 1
ATOM 781 N N . LYS A 1 137 ? 28.543 14.520 -1.826 1.00 69.54 139 LYS A N 1
ATOM 782 C CA . LYS A 1 137 ? 28.973 13.177 -2.164 1.00 71.47 139 LYS A CA 1
ATOM 783 C C . LYS A 1 137 ? 27.987 12.625 -3.176 1.00 74.37 139 LYS A C 1
ATOM 784 O O . LYS A 1 137 ? 26.782 12.771 -3.004 1.00 76.71 139 LYS A O 1
ATOM 790 N N . THR A 1 138 ? 28.483 11.984 -4.223 1.00 75.58 140 THR A N 1
ATOM 791 C CA . THR A 1 138 ? 27.600 11.408 -5.234 1.00 78.87 140 THR A CA 1
ATOM 792 C C . THR A 1 138 ? 26.798 10.285 -4.595 1.00 83.25 140 THR A C 1
ATOM 793 O O . THR A 1 138 ? 27.187 9.754 -3.554 1.00 83.95 140 THR A O 1
ATOM 797 N N . SER A 1 139 ? 25.674 9.933 -5.212 1.00 87.13 141 SER A N 1
ATOM 798 C CA . SER A 1 139 ? 24.821 8.860 -4.700 1.00 91.80 141 SER A CA 1
ATOM 799 C C . SER A 1 139 ? 25.637 7.586 -4.512 1.00 93.45 141 SER A C 1
ATOM 800 O O . SER A 1 139 ? 25.598 6.953 -3.459 1.00 95.08 141 SER A O 1
ATOM 803 N N . SER A 1 140 ? 26.391 7.239 -5.549 1.00 93.30 142 SER A N 1
ATOM 804 C CA . SER A 1 140 ? 27.228 6.042 -5.565 1.00 95.29 142 SER A CA 1
ATOM 805 C C . SER A 1 140 ? 28.367 6.072 -4.561 1.00 92.13 142 SER A C 1
ATOM 806 O O . SER A 1 140 ? 28.824 5.023 -4.103 1.00 94.92 142 SER A O 1
ATOM 809 N N . GLY A 1 141 ? 28.831 7.269 -4.226 1.00 86.71 143 GLY A N 1
ATOM 810 C CA . GLY A 1 141 ? 29.959 7.414 -3.322 1.00 83.69 143 GLY A CA 1
ATOM 811 C C . GLY A 1 141 ? 31.233 7.282 -4.139 1.00 81.57 143 GLY A C 1
ATOM 812 O O . GLY A 1 141 ? 32.308 7.020 -3.600 1.00 80.41 143 GLY A O 1
ATOM 813 N N . SER A 1 142 ? 31.096 7.457 -5.453 1.00 81.05 144 SER A N 1
ATOM 814 C CA . SER A 1 142 ? 32.217 7.387 -6.378 1.00 79.42 144 SER A CA 1
ATOM 815 C C . SER A 1 142 ? 33.126 8.598 -6.198 1.00 74.71 144 SER A C 1
ATOM 816 O O . SER A 1 142 ? 34.320 8.520 -6.504 1.00 73.88 144 SER A O 1
ATOM 819 N N . SER A 1 143 ? 32.560 9.714 -5.719 1.00 71.49 145 SER A N 1
ATOM 820 C CA . SER A 1 143 ? 33.344 10.928 -5.463 1.00 67.55 145 SER A CA 1
ATOM 821 C C . SER A 1 143 ? 32.643 11.915 -4.531 1.00 65.46 145 SER A C 1
ATOM 822 O O . SER A 1 143 ? 31.421 11.909 -4.401 1.00 66.14 145 SER A O 1
ATOM 825 N N . ALA A 1 144 ? 33.446 12.765 -3.894 1.00 62.57 146 ALA A N 1
ATOM 826 C CA . ALA A 1 144 ? 32.947 13.821 -3.009 1.00 60.23 146 ALA A CA 1
ATOM 827 C C . ALA A 1 144 ? 33.567 15.140 -3.474 1.00 56.78 146 ALA A C 1
ATOM 828 O O . ALA A 1 144 ? 34.757 15.197 -3.784 1.00 54.73 146 ALA A O 1
ATOM 830 N N . SER A 1 145 ? 32.756 16.192 -3.534 1.00 55.78 147 SER A N 1
ATOM 831 C CA . SER A 1 145 ? 33.230 17.491 -4.001 1.00 53.83 147 SER A CA 1
ATOM 832 C C . SER A 1 145 ? 32.892 18.639 -3.080 1.00 52.27 147 SER A C 1
ATOM 833 O O . SER A 1 145 ? 31.766 18.744 -2.598 1.00 53.29 147 SER A O 1
ATOM 836 N N . TYR A 1 146 ? 33.877 19.504 -2.856 1.00 50.49 148 TYR A N 1
ATOM 837 C CA . TYR A 1 146 ? 33.709 20.676 -2.002 1.00 50.21 148 TYR A CA 1
ATOM 838 C C . TYR A 1 146 ? 33.897 21.856 -2.938 1.00 49.04 148 TYR A C 1
ATOM 839 O O . TYR A 1 146 ? 35.020 22.182 -3.332 1.00 48.25 148 TYR A O 1
ATOM 848 N N . VAL A 1 147 ? 32.772 22.465 -3.304 1.00 48.92 149 VAL A N 1
ATOM 849 C CA . VAL A 1 147 ? 32.742 23.538 -4.283 1.00 48.49 149 VAL A CA 1
ATOM 850 C C . VAL A 1 147 ? 32.528 24.912 -3.678 1.00 48.67 149 VAL A C 1
ATOM 851 O O . VAL A 1 147 ? 31.670 25.103 -2.819 1.00 49.79 149 VAL A O 1
ATOM 855 N N . PHE A 1 148 ? 33.295 25.876 -4.175 1.00 48.70 150 PHE A N 1
ATOM 856 C CA . PHE A 1 148 ? 33.230 27.247 -3.708 1.00 48.25 150 PHE A CA 1
ATOM 857 C C . PHE A 1 148 ? 32.917 28.203 -4.847 1.00 48.43 150 PHE A C 1
ATOM 858 O O . PHE A 1 148 ? 33.613 28.202 -5.847 1.00 48.05 150 PHE A O 1
ATOM 866 N N . ASP A 1 149 ? 31.877 29.020 -4.689 1.00 49.36 151 ASP A N 1
ATOM 867 C CA . ASP A 1 149 ? 31.537 30.035 -5.685 1.00 50.28 151 ASP A CA 1
ATOM 868 C C . ASP A 1 149 ? 32.308 31.293 -5.295 1.00 50.09 151 ASP A C 1
ATOM 869 O O . ASP A 1 149 ? 32.072 31.867 -4.247 1.00 49.56 151 ASP A O 1
ATOM 874 N N . CYS A 1 150 ? 33.241 31.696 -6.146 1.00 50.56 152 CYS A N 1
ATOM 875 C CA . CYS A 1 150 ? 34.099 32.838 -5.883 1.00 51.43 152 CYS A CA 1
ATOM 876 C C . CYS A 1 150 ? 33.924 33.998 -6.846 1.00 53.29 152 CYS A C 1
ATOM 877 O O . CYS A 1 150 ? 33.316 33.875 -7.917 1.00 53.12 152 CYS A O 1
ATOM 880 N N . LYS A 1 151 ? 34.514 35.120 -6.442 1.00 54.77 153 LYS A N 1
ATOM 881 C CA . LYS A 1 151 ? 34.467 36.368 -7.180 1.00 56.80 153 LYS A CA 1
ATOM 882 C C . LYS A 1 151 ? 35.597 37.295 -6.744 1.00 57.63 153 LYS A C 1
ATOM 883 O O . LYS A 1 151 ? 36.001 37.272 -5.590 1.00 56.77 153 LYS A O 1
ATOM 889 N N . ASN A 1 152 ? 36.112 38.080 -7.686 1.00 59.70 154 ASN A N 1
ATOM 890 C CA . ASN A 1 152 ? 37.130 39.097 -7.408 1.00 61.82 154 ASN A CA 1
ATOM 891 C C . ASN A 1 152 ? 36.800 40.303 -8.296 1.00 64.91 154 ASN A C 1
ATOM 892 O O . ASN A 1 152 ? 35.779 40.290 -8.979 1.00 65.07 154 ASN A O 1
ATOM 897 N N . LYS A 1 153 ? 37.629 41.341 -8.301 1.00 68.18 155 LYS A N 1
ATOM 898 C CA . LYS A 1 153 ? 37.314 42.525 -9.124 1.00 71.75 155 LYS A CA 1
ATOM 899 C C . LYS A 1 153 ? 37.324 42.306 -10.635 1.00 72.00 155 LYS A C 1
ATOM 900 O O . LYS A 1 153 ? 36.795 43.139 -11.366 1.00 75.12 155 LYS A O 1
ATOM 906 N N . ILE A 1 154 ? 37.909 41.206 -11.107 1.00 69.44 156 ILE A N 1
ATOM 907 C CA . ILE A 1 154 ? 37.963 40.938 -12.551 1.00 70.26 156 ILE A CA 1
ATOM 908 C C . ILE A 1 154 ? 37.359 39.608 -12.998 1.00 66.17 156 ILE A C 1
ATOM 909 O O . ILE A 1 154 ? 37.335 39.328 -14.190 1.00 67.23 156 ILE A O 1
ATOM 914 N N . SER A 1 155 ? 36.839 38.808 -12.072 1.00 61.94 157 SER A N 1
ATOM 915 C CA . SER A 1 155 ? 36.311 37.503 -12.444 1.00 59.31 157 SER A CA 1
ATOM 916 C C . SER A 1 155 ? 35.362 36.823 -11.452 1.00 55.20 157 SER A C 1
ATOM 917 O O . SER A 1 155 ? 35.355 37.132 -10.263 1.00 53.81 157 SER A O 1
ATOM 920 N N . ASN A 1 156 ? 34.571 35.886 -11.986 1.00 52.95 158 ASN A N 1
ATOM 921 C CA . ASN A 1 156 ? 33.628 35.066 -11.225 1.00 50.36 158 ASN A CA 1
ATOM 922 C C . ASN A 1 156 ? 33.848 33.629 -11.644 1.00 48.47 158 ASN A C 1
ATOM 923 O O . ASN A 1 156 ? 33.878 33.340 -12.821 1.00 49.21 158 ASN A O 1
ATOM 928 N N . TRP A 1 157 ? 33.973 32.721 -10.685 1.00 47.14 159 TRP A N 1
ATOM 929 C CA . TRP A 1 157 ? 34.253 31.331 -11.011 1.00 4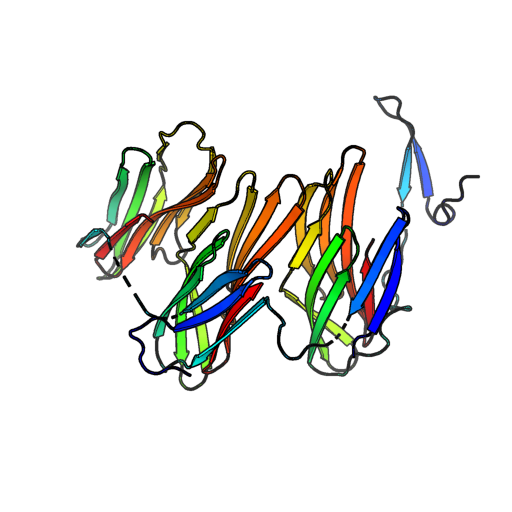6.31 159 TRP A CA 1
ATOM 930 C C . TRP A 1 157 ? 34.092 30.407 -9.829 1.00 45.18 159 TRP A C 1
ATOM 931 O O . TRP A 1 157 ? 34.033 30.861 -8.701 1.00 45.07 159 TRP A O 1
ATOM 942 N N . ASN A 1 158 ? 34.030 29.102 -10.072 1.00 46.09 160 ASN A N 1
ATOM 943 C CA . ASN A 1 158 ? 33.982 28.163 -8.950 1.00 45.75 160 ASN A CA 1
ATOM 944 C C . ASN A 1 158 ? 35.261 27.339 -8.909 1.00 45.13 160 ASN A C 1
ATOM 945 O O . ASN A 1 158 ? 35.956 27.218 -9.904 1.00 46.36 160 ASN A O 1
ATOM 950 N N . VAL A 1 159 ? 35.600 26.838 -7.731 1.00 45.12 161 VAL A N 1
ATOM 951 C CA . VAL A 1 159 ? 36.776 25.981 -7.557 1.00 45.59 161 VAL A CA 1
ATOM 952 C C . VAL A 1 159 ? 36.303 24.787 -6.788 1.00 45.59 161 VAL A C 1
ATOM 953 O O . VAL A 1 159 ? 35.416 24.909 -5.935 1.00 44.84 161 VAL A O 1
ATOM 957 N N . THR A 1 160 ? 36.873 23.627 -7.104 1.00 46.66 162 THR A N 1
ATOM 958 C CA . THR A 1 160 ? 36.464 22.399 -6.458 1.00 47.07 162 THR A CA 1
ATOM 959 C C . THR A 1 160 ? 37.594 21.564 -5.906 1.00 47.46 162 THR A C 1
ATOM 960 O O . THR A 1 160 ? 38.605 21.359 -6.585 1.00 48.79 162 THR A O 1
ATOM 964 N N . LEU A 1 161 ? 37.412 21.104 -4.668 1.00 46.96 163 LEU A N 1
ATOM 965 C CA . LEU A 1 161 ? 38.327 20.156 -4.046 1.00 47.79 163 LEU A CA 1
ATOM 966 C C . LEU A 1 161 ? 37.553 18.860 -4.222 1.00 48.73 163 LEU A C 1
ATOM 967 O O . LEU A 1 161 ? 36.440 18.740 -3.710 1.00 49.87 163 LEU A O 1
ATOM 972 N N . LYS A 1 162 ? 38.111 17.900 -4.943 1.00 49.50 164 LYS A N 1
ATOM 973 C CA . LYS A 1 162 ? 37.398 16.660 -5.206 1.00 51.46 164 LYS A CA 1
ATOM 974 C C . LYS A 1 162 ? 38.189 15.417 -4.865 1.00 53.29 164 LYS A C 1
ATOM 975 O O . LYS A 1 162 ? 39.398 15.359 -5.104 1.00 54.31 164 LYS A O 1
ATOM 981 N N . ALA A 1 163 ? 37.489 14.421 -4.317 1.00 54.65 165 ALA A N 1
ATOM 982 C CA . ALA A 1 163 ? 38.077 13.117 -3.991 1.00 56.75 165 ALA A CA 1
ATOM 983 C C . ALA A 1 163 ? 37.271 12.072 -4.742 1.00 59.21 165 ALA A C 1
ATOM 984 O O . ALA A 1 163 ? 36.041 12.064 -4.661 1.00 59.36 165 ALA A O 1
ATOM 986 N N . SER A 1 164 ? 37.955 11.201 -5.480 1.00 61.17 166 SER A N 1
ATOM 987 C CA . SER A 1 164 ? 37.283 10.155 -6.246 1.00 63.94 166 SER A CA 1
ATOM 988 C C . SER A 1 164 ? 37.815 8.798 -5.848 1.00 66.78 166 SER A C 1
ATOM 989 O O . SER A 1 164 ? 38.992 8.668 -5.511 1.00 65.89 166 SER A O 1
ATOM 992 N N . VAL A 1 165 ? 36.942 7.789 -5.896 1.00 70.50 167 VAL A N 1
ATOM 993 C CA . VAL A 1 165 ? 37.308 6.425 -5.522 1.00 74.37 167 VAL A CA 1
ATOM 994 C C . VAL A 1 165 ? 36.709 5.346 -6.424 1.00 78.65 167 VAL A C 1
ATOM 995 O O . VAL A 1 165 ? 35.494 5.235 -6.540 1.00 80.50 167 VAL A O 1
ATOM 999 N N . SER A 1 166 ? 37.571 4.550 -7.051 1.00 81.58 168 SER A N 1
ATOM 1000 C CA . SER A 1 166 ? 37.146 3.417 -7.896 1.00 86.17 168 SER A CA 1
ATOM 1001 C C . SER A 1 166 ? 37.990 2.229 -7.506 1.00 88.95 168 SER A C 1
ATOM 1002 O O . SER A 1 166 ? 39.212 2.309 -7.521 1.00 87.55 168 SER A O 1
ATOM 1005 N N . GLY A 1 167 ? 37.344 1.127 -7.147 1.00 93.45 169 GLY A N 1
ATOM 1006 C CA . GLY A 1 167 ? 38.067 -0.067 -6.742 1.00 97.60 169 GLY A CA 1
ATOM 1007 C C . GLY A 1 167 ? 38.830 0.210 -5.464 1.00 96.15 169 GLY A C 1
ATOM 1008 O O . GLY A 1 167 ? 38.229 0.566 -4.454 1.00 95.51 169 GLY A O 1
ATOM 1009 N N . LYS A 1 168 ? 40.155 0.077 -5.518 1.00 96.42 170 LYS A N 1
ATOM 1010 C CA . LYS A 1 168 ? 41.008 0.308 -4.350 1.00 95.44 170 LYS A CA 1
ATOM 1011 C C . LYS A 1 168 ? 41.904 1.556 -4.547 1.00 90.83 170 LYS A C 1
ATOM 1012 O O . LYS A 1 168 ? 42.904 1.747 -3.846 1.00 89.80 170 LYS A O 1
ATOM 1018 N N . LYS A 1 169 ? 41.507 2.402 -5.501 1.00 88.17 171 LYS A N 1
ATOM 1019 C CA . LYS A 1 169 ? 42.199 3.654 -5.837 1.00 84.33 171 LYS A CA 1
ATOM 1020 C C . LYS A 1 169 ? 41.501 4.889 -5.272 1.00 79.58 171 LYS A C 1
ATOM 1021 O O . LYS A 1 169 ? 40.284 5.021 -5.381 1.00 78.36 171 LYS A O 1
ATOM 1027 N N . LEU A 1 170 ? 42.288 5.794 -4.692 1.00 76.99 172 LEU A N 1
ATOM 1028 C CA . LEU A 1 170 ? 41.792 7.079 -4.167 1.00 73.20 172 LEU A CA 1
ATOM 1029 C C . LEU A 1 170 ? 42.598 8.187 -4.820 1.00 70.72 172 LEU A C 1
ATOM 1030 O O . LEU A 1 170 ? 43.817 8.227 -4.679 1.00 70.87 172 LEU A O 1
ATOM 1035 N N . THR A 1 171 ? 41.928 9.089 -5.530 1.00 68.89 173 THR A N 1
ATOM 1036 C CA . THR A 1 171 ? 42.622 10.193 -6.205 1.00 66.90 173 THR A CA 1
ATOM 1037 C C . THR A 1 171 ? 42.029 11.529 -5.788 1.00 62.90 173 THR A C 1
ATOM 1038 O O . THR A 1 171 ? 40.946 11.580 -5.212 1.00 62.73 173 THR A O 1
ATOM 1042 N N . THR A 1 172 ? 42.743 12.610 -6.073 1.00 60.62 174 THR A N 1
ATOM 1043 C CA . THR A 1 172 ? 42.254 13.955 -5.745 1.00 58.08 174 THR A CA 1
ATOM 1044 C C . THR A 1 172 ? 42.575 14.946 -6.839 1.00 56.72 174 THR A C 1
ATOM 1045 O O . THR A 1 172 ? 43.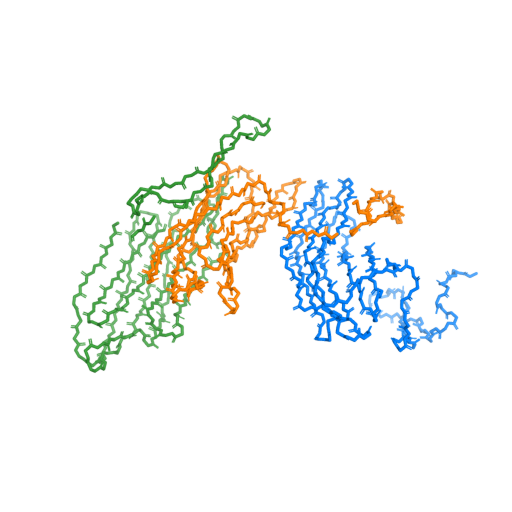427 14.698 -7.699 1.00 58.18 174 THR A O 1
ATOM 1049 N N . SER A 1 173 ? 41.888 16.078 -6.782 1.00 54.44 175 SER A N 1
ATOM 1050 C CA . SER A 1 173 ? 42.085 17.147 -7.730 1.00 53.85 175 SER A CA 1
ATOM 1051 C C . SER A 1 173 ? 41.539 18.444 -7.173 1.00 51.94 175 SER A C 1
ATOM 1052 O O . SER A 1 173 ? 40.637 18.443 -6.340 1.00 50.23 175 SER A O 1
ATOM 1055 N N . PHE A 1 174 ? 42.109 19.549 -7.636 1.00 52.41 176 PHE A N 1
ATOM 1056 C CA . PHE A 1 174 ? 41.669 20.878 -7.242 1.00 51.52 176 PHE A CA 1
ATOM 1057 C C . PHE A 1 174 ? 41.764 21.801 -8.455 1.00 52.86 176 PHE A C 1
ATOM 1058 O O . PHE A 1 174 ? 42.861 22.187 -8.863 1.00 53.73 176 PHE A O 1
ATOM 1066 N N . LYS A 1 175 ? 40.613 22.142 -9.034 1.00 53.38 177 LYS A N 1
ATOM 1067 C CA . LYS A 1 175 ? 40.580 22.995 -10.217 1.00 54.57 177 LYS A CA 1
ATOM 1068 C C . LYS A 1 175 ? 39.516 24.062 -10.055 1.00 54.58 177 LYS A C 1
ATOM 1069 O O . LYS A 1 175 ? 39.609 25.126 -10.677 1.00 55.52 177 LYS A O 1
ATOM 1076 N N . ILE B 1 46 ? 52.614 8.830 7.662 1.00 130.11 48 ILE B N 1
ATOM 1077 C CA . ILE B 1 46 ? 52.895 10.016 6.799 1.00 124.50 48 ILE B CA 1
ATOM 1078 C C . ILE B 1 46 ? 51.871 10.127 5.656 1.00 115.75 48 ILE B C 1
ATOM 1079 O O . ILE B 1 46 ? 51.314 9.124 5.208 1.00 116.98 48 ILE B O 1
ATOM 1084 N N . ALA B 1 47 ? 51.628 11.355 5.200 1.00 108.28 49 ALA B N 1
ATOM 1085 C CA . ALA B 1 47 ? 50.659 11.624 4.133 1.00 100.05 49 ALA B CA 1
ATOM 1086 C C . ALA B 1 47 ? 51.246 11.542 2.718 1.00 99.46 49 ALA B C 1
ATOM 1087 O O . ALA B 1 47 ? 52.460 11.590 2.525 1.00 104.46 49 ALA B O 1
ATOM 1089 N N . GLN B 1 48 ? 50.355 11.421 1.735 1.00 93.71 50 GLN B N 1
ATOM 1090 C CA . GLN B 1 48 ? 50.730 11.372 0.328 1.00 92.62 50 GLN B CA 1
ATOM 1091 C C . GLN B 1 48 ? 50.191 12.667 -0.283 1.00 83.70 50 GLN B C 1
ATOM 1092 O O . GLN B 1 48 ? 48.999 12.940 -0.196 1.00 78.97 50 GLN B O 1
ATOM 1098 N N . GLU B 1 49 ? 51.067 13.465 -0.888 1.00 81.43 51 GLU B N 1
ATOM 1099 C CA . GLU B 1 49 ? 50.662 14.736 -1.462 1.00 74.44 51 GLU B CA 1
ATOM 1100 C C . GLU B 1 49 ? 51.491 15.129 -2.671 1.00 74.13 51 GLU B C 1
ATOM 1101 O O . GLU B 1 49 ? 52.496 14.504 -2.981 1.00 78.99 51 GLU B O 1
ATOM 1107 N N . LYS B 1 50 ? 51.054 16.180 -3.352 1.00 69.03 52 LYS B N 1
ATOM 1108 C CA . LYS B 1 50 ? 51.749 16.678 -4.530 1.00 68.69 52 LYS B CA 1
ATOM 1109 C C . LYS B 1 50 ? 51.615 18.195 -4.629 1.00 64.48 52 LYS B C 1
ATOM 1110 O O . LYS B 1 50 ? 50.605 18.744 -4.241 1.00 60.59 52 LYS B O 1
ATOM 1116 N N . GLU B 1 51 ? 52.669 18.857 -5.106 1.00 66.15 53 GLU B N 1
ATOM 1117 C CA . GLU B 1 51 ? 52.703 20.311 -5.239 1.00 64.22 53 GLU B CA 1
ATOM 1118 C C . GLU B 1 51 ? 52.246 20.716 -6.613 1.00 61.57 53 GLU B C 1
ATOM 1119 O O . GLU B 1 51 ? 52.889 20.392 -7.593 1.00 64.59 53 GLU B O 1
ATOM 1125 N N . ILE B 1 52 ? 51.146 21.454 -6.674 1.00 58.08 54 ILE B N 1
ATOM 1126 C CA . ILE B 1 52 ? 50.561 21.900 -7.929 1.00 56.02 54 ILE B CA 1
ATOM 1127 C C . ILE B 1 52 ? 50.600 23.421 -8.076 1.00 55.77 54 ILE B C 1
ATOM 1128 O O . ILE B 1 52 ? 50.330 24.153 -7.117 1.00 55.96 54 ILE B O 1
ATOM 1133 N N . VAL B 1 53 ? 50.949 23.883 -9.272 1.00 55.71 55 VAL B N 1
ATOM 1134 C CA . VAL B 1 53 ? 50.956 25.299 -9.586 1.00 56.59 55 VAL B CA 1
ATOM 1135 C C . VAL B 1 53 ? 49.818 25.515 -10.561 1.00 56.60 55 VAL B C 1
ATOM 1136 O O . VAL B 1 53 ? 49.876 25.051 -11.698 1.00 57.30 55 VAL B O 1
ATOM 1140 N N . LEU B 1 54 ? 48.781 26.215 -10.113 1.00 57.17 56 LEU B N 1
ATOM 1141 C CA . LEU B 1 54 ? 47.616 26.494 -10.945 1.00 58.83 56 LEU B CA 1
ATOM 1142 C C . LEU B 1 54 ? 47.929 27.492 -12.055 1.00 61.78 56 LEU B C 1
ATOM 1143 O O . LEU B 1 54 ? 48.912 28.234 -11.995 1.00 62.64 56 LEU B O 1
ATOM 1148 N N . GLU B 1 55 ? 47.066 27.506 -13.063 1.00 64.53 57 GLU B N 1
ATOM 1149 C CA . GLU B 1 55 ? 47.222 28.379 -14.228 1.00 68.38 57 GLU B CA 1
ATOM 1150 C C . GLU B 1 55 ? 47.404 29.846 -13.841 1.00 70.83 57 GLU B C 1
ATOM 1151 O O . GLU B 1 55 ? 48.228 30.542 -14.433 1.00 73.13 57 GLU B O 1
ATOM 1157 N N . ASP B 1 56 ? 46.658 30.304 -12.834 1.00 71.22 58 ASP B N 1
ATOM 1158 C CA . ASP B 1 56 ? 46.752 31.701 -12.370 1.00 74.55 58 ASP B CA 1
ATOM 1159 C C . ASP B 1 56 ? 47.992 31.971 -11.517 1.00 72.78 58 ASP B C 1
ATOM 1160 O O . ASP B 1 56 ? 48.099 33.032 -10.908 1.00 77.17 58 ASP B O 1
ATOM 1165 N N . GLY B 1 57 ? 48.905 31.007 -11.443 1.00 68.28 59 GLY B N 1
ATOM 1166 C CA . GLY B 1 57 ? 50.140 31.164 -10.684 1.00 67.87 59 GLY B CA 1
ATOM 1167 C C . GLY B 1 57 ? 50.096 30.636 -9.268 1.00 65.72 59 GLY B C 1
ATOM 1168 O O . GLY B 1 57 ? 51.147 30.395 -8.676 1.00 65.35 59 GLY B O 1
ATOM 1169 N N . THR B 1 58 ? 48.889 30.448 -8.732 1.00 64.95 60 THR B N 1
ATOM 1170 C CA . THR B 1 58 ? 48.698 29.962 -7.357 1.00 64.10 60 THR B CA 1
ATOM 1171 C C . THR B 1 58 ? 49.406 28.639 -7.120 1.00 60.81 60 THR B C 1
ATOM 1172 O O . THR B 1 58 ? 49.141 27.668 -7.808 1.00 59.53 60 THR B O 1
ATOM 1176 N N . GLU B 1 59 ? 50.292 28.610 -6.133 1.00 62.22 61 GLU B N 1
ATOM 1177 C CA . GLU B 1 59 ? 51.066 27.423 -5.800 1.00 61.17 61 GLU B CA 1
ATOM 1178 C C . GLU B 1 59 ? 50.507 26.803 -4.551 1.00 60.17 61 GLU B C 1
ATOM 1179 O O . GLU B 1 59 ? 50.447 27.444 -3.513 1.00 62.22 61 GLU B O 1
ATOM 1185 N N . GLY B 1 60 ? 50.093 25.550 -4.640 1.00 58.39 62 GLY B N 1
ATOM 1186 C CA . GLY B 1 60 ? 49.542 24.881 -3.475 1.00 58.49 62 GLY B CA 1
ATOM 1187 C C . GLY B 1 60 ? 49.952 23.432 -3.332 1.00 58.12 62 GLY B C 1
ATOM 1188 O O . GLY B 1 60 ? 50.718 22.908 -4.142 1.00 58.76 62 GLY B O 1
ATOM 1189 N N . THR B 1 61 ? 49.428 22.794 -2.290 1.00 57.52 63 THR B N 1
ATOM 1190 C CA . THR B 1 61 ? 49.725 21.406 -2.011 1.00 58.17 63 THR B CA 1
ATOM 1191 C C . THR B 1 61 ? 48.421 20.637 -1.949 1.00 56.25 63 THR B C 1
ATOM 1192 O O . THR B 1 61 ? 47.567 20.928 -1.120 1.00 56.46 63 THR B O 1
ATOM 1196 N N . LEU B 1 62 ? 48.259 19.685 -2.858 1.00 56.06 64 LEU B N 1
ATOM 1197 C CA . LEU B 1 62 ? 47.075 18.854 -2.898 1.00 55.85 64 LEU B CA 1
ATOM 1198 C C . LEU B 1 62 ? 47.500 17.566 -2.230 1.00 58.96 64 LEU B C 1
ATOM 1199 O O . LEU B 1 62 ? 48.423 16.892 -2.697 1.00 60.45 64 LEU B O 1
ATOM 1204 N N . GLY B 1 63 ? 46.838 17.225 -1.129 1.00 60.60 65 GLY B N 1
ATOM 1205 C CA . GLY B 1 63 ? 47.192 16.030 -0.380 1.00 63.94 65 GLY B CA 1
ATOM 1206 C C . GLY B 1 63 ? 46.051 15.262 0.253 1.00 64.69 65 GLY B C 1
ATOM 1207 O O . GLY B 1 63 ? 44.915 15.736 0.368 1.00 62.60 65 GLY B O 1
ATOM 1208 N N . VAL B 1 64 ? 46.390 14.049 0.662 1.00 68.92 66 VAL B N 1
ATOM 1209 C CA . VAL B 1 64 ? 45.468 13.132 1.291 1.00 70.92 66 VAL B CA 1
ATOM 1210 C C . VAL B 1 64 ? 46.205 12.422 2.416 1.00 75.84 66 VAL B C 1
ATOM 1211 O O . VAL B 1 64 ? 47.349 11.999 2.228 1.00 79.07 66 VAL B O 1
ATOM 1223 N N . PRO B 1 66 ? 45.513 9.570 5.882 1.00 90.58 68 PRO B N 1
ATOM 1224 C CA . PRO B 1 66 ? 44.603 8.777 6.688 1.00 92.83 68 PRO B CA 1
ATOM 1225 C C . PRO B 1 66 ? 44.712 9.232 8.127 1.00 93.91 68 PRO B C 1
ATOM 1226 O O . PRO B 1 66 ? 45.819 9.471 8.611 1.00 96.21 68 PRO B O 1
ATOM 1230 N N . ILE B 1 67 ? 43.574 9.365 8.797 1.00 93.06 69 ILE B N 1
ATOM 1231 C CA . ILE B 1 67 ? 43.557 9.822 10.178 1.00 94.99 69 ILE B CA 1
ATOM 1232 C C . ILE B 1 67 ? 42.804 8.867 11.087 1.00 99.44 69 ILE B C 1
ATOM 1233 O O . ILE B 1 67 ? 41.875 8.186 10.660 1.00 99.38 69 ILE B O 1
ATOM 1238 N N . ILE B 1 68 ? 43.218 8.826 12.346 1.00 104.57 70 ILE B N 1
ATOM 1239 C CA . ILE B 1 68 ? 42.567 7.997 13.344 1.00 109.62 70 ILE B CA 1
ATOM 1240 C C . ILE B 1 68 ? 41.557 8.902 14.035 1.00 107.28 70 ILE B C 1
ATOM 1241 O O . ILE B 1 68 ? 40.354 8.650 13.997 1.00 106.27 70 ILE B O 1
ATOM 1246 N N . ASP B 1 69 ? 42.065 9.970 14.646 1.00 107.80 71 ASP B N 1
ATOM 1247 C CA . ASP B 1 69 ? 41.242 10.947 15.343 1.00 106.94 71 ASP B CA 1
ATOM 1248 C C . ASP B 1 69 ? 41.274 12.268 14.588 1.00 102.96 71 ASP B C 1
ATOM 1249 O O . ASP B 1 69 ? 42.248 12.579 13.903 1.00 101.80 71 ASP B O 1
ATOM 1254 N N . GLU B 1 70 ? 40.204 13.042 14.721 1.00 102.16 72 GLU B N 1
ATOM 1255 C CA . GLU B 1 70 ? 40.101 14.341 14.064 1.00 99.54 72 GLU B CA 1
ATOM 1256 C C . GLU B 1 70 ? 41.092 15.311 14.707 1.00 102.48 72 GLU B C 1
ATOM 1257 O O . GLU B 1 70 ? 41.466 15.132 15.867 1.00 106.91 72 GLU B O 1
ATOM 1263 N N . ARG B 1 71 ? 41.525 16.323 13.952 1.00 75.76 73 ARG B N 1
ATOM 1264 C CA . ARG B 1 71 ? 42.460 17.334 14.468 1.00 75.89 73 ARG B CA 1
ATOM 1265 C C . ARG B 1 71 ? 41.835 18.735 14.473 1.00 71.31 73 ARG B C 1
ATOM 1266 O O . ARG B 1 71 ? 41.993 19.490 13.512 1.00 70.56 73 ARG B O 1
ATOM 1274 N N . PRO B 1 72 ? 41.104 19.077 15.553 1.00 68.86 74 PRO B N 1
ATOM 1275 C CA . PRO B 1 72 ? 40.490 20.396 15.698 1.00 65.12 74 PRO B CA 1
ATOM 1276 C C . PRO B 1 72 ? 41.443 21.341 16.400 1.00 65.06 74 PRO B C 1
ATOM 1277 O O . PRO B 1 72 ? 42.549 20.941 16.738 1.00 67.87 74 PRO B O 1
ATOM 1281 N N . LEU B 1 73 ? 41.024 22.583 16.620 1.00 62.69 75 LEU B N 1
ATOM 1282 C CA . LEU B 1 73 ? 41.867 23.543 17.327 1.00 63.45 75 LEU B CA 1
ATOM 1283 C C . LEU B 1 73 ? 41.971 23.131 18.792 1.00 65.03 75 LEU B C 1
ATOM 1284 O O . LEU B 1 73 ? 43.040 23.250 19.404 1.00 66.84 75 LEU B O 1
ATOM 1289 N N . LEU B 1 74 ? 40.858 22.639 19.341 1.00 64.08 76 LEU B N 1
ATOM 1290 C CA . LEU B 1 74 ? 40.807 22.222 20.738 1.00 65.56 76 LEU B CA 1
ATOM 1291 C C . LEU B 1 74 ? 39.751 21.148 20.935 1.00 65.12 76 LEU B C 1
ATOM 1292 O O . LEU B 1 74 ? 38.703 21.203 20.299 1.00 62.92 76 LEU B O 1
ATOM 1297 N N . LYS B 1 75 ? 40.023 20.168 21.800 1.00 67.62 77 LYS B N 1
ATOM 1298 C CA . LYS B 1 75 ? 39.033 19.117 22.071 1.00 68.23 77 LYS B CA 1
ATOM 1299 C C . LYS B 1 75 ? 38.954 18.781 23.556 1.00 69.13 77 LYS B C 1
ATOM 1300 O O . LYS B 1 75 ? 39.825 19.158 24.328 1.00 70.50 77 LYS B O 1
ATOM 1306 N N . GLY B 1 76 ? 37.892 18.069 23.932 1.00 68.83 78 GLY B N 1
ATOM 1307 C CA . GLY B 1 76 ? 37.657 17.648 25.314 1.00 70.12 78 GLY B CA 1
ATOM 1308 C C . GLY B 1 76 ? 36.812 16.383 25.350 1.00 71.27 78 GLY B C 1
ATOM 1309 O O . GLY B 1 76 ? 35.875 16.246 24.568 1.00 69.86 78 GLY B O 1
ATOM 1310 N N . THR B 1 77 ? 37.148 15.456 26.249 1.00 74.18 79 THR B N 1
ATOM 1311 C CA . THR B 1 77 ? 36.411 14.196 26.380 1.00 75.76 79 THR B CA 1
ATOM 1312 C C . THR B 1 77 ? 35.840 14.046 27.787 1.00 76.71 79 THR B C 1
ATOM 1313 O O . THR B 1 77 ? 36.554 14.236 28.774 1.00 77.93 79 THR B O 1
ATOM 1317 N N . TYR B 1 78 ? 34.557 13.689 27.867 1.00 76.25 80 TYR B N 1
ATOM 1318 C CA . TYR B 1 78 ? 33.872 13.532 29.148 1.00 77.29 80 TYR B CA 1
ATOM 1319 C C . TYR B 1 78 ? 33.018 12.269 29.192 1.00 79.30 80 TYR B C 1
ATOM 1320 O O . TYR B 1 78 ? 32.397 11.898 28.198 1.00 78.34 80 TYR B O 1
ATOM 1329 N N . SER B 1 79 ? 32.995 11.613 30.353 1.00 82.17 81 SER B N 1
ATOM 1330 C CA . SER B 1 79 ? 32.206 10.397 30.538 1.00 84.48 81 SER B CA 1
ATOM 1331 C C . SER B 1 79 ? 30.740 10.698 30.806 1.00 82.35 81 SER B C 1
ATOM 1332 O O . SER B 1 79 ? 30.387 11.728 31.379 1.00 80.10 81 SER B O 1
ATOM 1335 N N . LEU B 1 80 ? 29.897 9.766 30.388 1.00 83.48 82 LEU B N 1
ATOM 1336 C CA . LEU B 1 80 ? 28.466 9.874 30.544 1.00 82.42 82 LEU B CA 1
ATOM 1337 C C . LEU B 1 80 ? 27.928 8.737 31.404 1.00 86.00 82 LEU B C 1
ATOM 1338 O O . LEU B 1 80 ? 28.523 7.655 31.478 1.00 89.27 82 LEU B O 1
ATOM 1343 N N . ALA B 1 81 ? 26.800 8.999 32.054 1.00 85.24 83 ALA B N 1
ATOM 1344 C CA . ALA B 1 81 ? 26.135 8.015 32.888 1.00 88.42 83 ALA B CA 1
ATOM 1345 C C . ALA B 1 81 ? 24.938 7.508 32.112 1.00 88.79 83 ALA B C 1
ATOM 1346 O O . ALA B 1 81 ? 24.446 8.188 31.212 1.00 86.08 83 ALA B O 1
ATOM 1348 N N . ASN B 1 82 ? 24.474 6.310 32.448 1.00 92.68 84 ASN B N 1
ATOM 1349 C CA . ASN B 1 82 ? 23.315 5.741 31.777 1.00 93.85 84 ASN B CA 1
ATOM 1350 C C . ASN B 1 82 ? 22.095 6.591 32.050 1.00 91.70 84 ASN B C 1
ATOM 1351 O O . ASN B 1 82 ? 21.945 7.145 33.138 1.00 91.45 84 ASN B O 1
ATOM 1356 N N . GLY B 1 83 ? 21.228 6.692 31.053 1.00 90.49 85 GLY B N 1
ATOM 1357 C CA . GLY B 1 83 ? 20.014 7.473 31.173 1.00 89.05 85 GLY B CA 1
ATOM 1358 C C . GLY B 1 83 ? 20.090 8.675 30.274 1.00 84.82 85 GLY B C 1
ATOM 1359 O O . GLY B 1 83 ? 21.029 8.820 29.491 1.00 83.34 85 GLY B O 1
ATOM 1360 N N . THR B 1 84 ? 19.090 9.536 30.374 1.00 83.42 86 THR B N 1
ATOM 1361 C CA . THR B 1 84 ? 19.057 10.731 29.572 1.00 79.70 86 THR B CA 1
ATOM 1362 C C . THR B 1 84 ? 19.663 11.852 30.392 1.00 77.19 86 THR B C 1
ATOM 1363 O O . THR B 1 84 ? 19.481 11.909 31.602 1.00 78.51 86 THR B O 1
ATOM 1367 N N . SER B 1 85 ? 20.402 12.727 29.722 1.00 74.25 87 SER B N 1
ATOM 1368 C CA . SER B 1 85 ? 21.047 13.864 30.359 1.00 71.94 87 SER B CA 1
ATOM 1369 C C . SER B 1 85 ? 21.084 15.007 29.362 1.00 68.59 87 SER B C 1
ATOM 1370 O O . SER B 1 85 ? 21.190 14.776 28.165 1.00 68.38 87 SER B O 1
ATOM 1373 N N . THR B 1 86 ? 20.993 16.236 29.851 1.00 66.97 88 THR B N 1
ATOM 1374 C CA . THR B 1 86 ? 21.016 17.407 28.983 1.00 64.79 88 THR B CA 1
ATOM 1375 C C . THR B 1 86 ? 22.230 18.282 29.294 1.00 62.23 88 THR B C 1
ATOM 1376 O O . THR B 1 86 ? 22.504 18.592 30.448 1.00 62.22 88 THR B O 1
ATOM 1380 N N . TRP B 1 87 ? 22.932 18.695 28.245 1.00 60.23 89 TRP B N 1
ATOM 1381 C CA . TRP B 1 87 ? 24.155 19.469 28.388 1.00 58.66 89 TRP B CA 1
ATOM 1382 C C . TRP B 1 87 ? 24.216 20.686 27.503 1.00 55.84 89 TRP B C 1
ATOM 1383 O O . TRP B 1 87 ? 23.645 20.701 26.413 1.00 54.76 89 TRP B O 1
ATOM 1394 N N . LYS B 1 88 ? 24.919 21.710 27.969 1.00 54.53 90 LYS B N 1
ATOM 1395 C CA . LYS B 1 88 ? 25.140 22.883 27.142 1.00 52.66 90 LYS B CA 1
ATOM 1396 C C . LYS B 1 88 ? 26.547 22.738 26.608 1.00 51.00 90 LYS B C 1
ATOM 1397 O O . LYS B 1 88 ? 27.476 22.466 27.371 1.00 51.93 90 LYS B O 1
ATOM 1403 N N . ILE B 1 89 ? 26.703 22.880 25.301 1.00 48.83 91 ILE B N 1
ATOM 1404 C CA . ILE B 1 89 ? 28.019 22.806 24.691 1.00 48.28 91 ILE B CA 1
ATOM 1405 C C . ILE B 1 89 ? 28.350 24.234 24.287 1.00 47.36 91 ILE B C 1
ATOM 1406 O O . ILE B 1 89 ? 27.523 24.899 23.657 1.00 46.11 91 ILE B O 1
ATOM 1411 N N . TYR B 1 90 ? 29.539 24.721 24.642 1.00 47.20 92 TYR B N 1
ATOM 1412 C CA . TYR B 1 90 ? 29.870 26.094 24.300 1.00 45.95 92 TYR B CA 1
ATOM 1413 C C . TYR B 1 90 ? 31.327 26.412 24.065 1.00 46.20 92 TYR B C 1
ATOM 1414 O O . TYR B 1 90 ? 32.218 25.675 24.465 1.00 47.34 92 TYR B O 1
ATOM 1423 N N . TRP B 1 91 ? 31.530 27.556 23.417 1.00 45.76 93 TRP B N 1
ATOM 1424 C CA . TRP B 1 91 ? 32.844 28.119 23.154 1.00 46.30 93 TRP B CA 1
ATOM 1425 C C . TRP B 1 91 ? 32.785 29.600 23.451 1.00 46.44 93 TRP B C 1
ATOM 1426 O O . TRP B 1 91 ? 31.838 30.263 23.044 1.00 45.22 93 TRP B O 1
ATOM 1437 N N . TYR B 1 92 ? 33.788 30.116 24.151 1.00 48.12 94 TYR B N 1
ATOM 1438 C CA . TYR B 1 92 ? 33.857 31.556 24.435 1.00 49.98 94 TYR B CA 1
ATOM 1439 C C . TYR B 1 92 ? 35.257 32.072 24.177 1.00 49.66 94 TYR B C 1
ATOM 1440 O O . TYR B 1 92 ? 36.234 31.487 24.626 1.00 51.66 94 TYR B O 1
ATOM 1449 N N . SER B 1 93 ? 35.338 33.160 23.430 1.00 47.93 95 SER B N 1
ATOM 1450 C CA . SER B 1 93 ? 36.594 33.823 23.146 1.00 48.07 95 SER B CA 1
ATOM 1451 C C . SER B 1 93 ? 36.245 35.281 22.934 1.00 48.25 95 SER B C 1
ATOM 1452 O O . SER B 1 93 ? 35.082 35.655 22.990 1.00 47.71 95 SER B O 1
ATOM 1455 N N . GLY B 1 94 ? 37.229 36.123 22.706 1.00 50.15 96 GLY B N 1
ATOM 1456 C CA . GLY B 1 94 ? 36.928 37.534 22.503 1.00 51.52 96 GLY B CA 1
ATOM 1457 C C . GLY B 1 94 ? 36.036 37.758 21.293 1.00 49.88 96 GLY B C 1
ATOM 1458 O O . GLY B 1 94 ? 35.045 38.471 21.362 1.00 51.27 96 GLY B O 1
ATOM 1459 N N . VAL B 1 95 ? 36.391 37.121 20.189 1.00 48.40 97 VAL B N 1
ATOM 1460 C CA . VAL B 1 95 ? 35.671 37.269 18.947 1.00 46.68 97 VAL B CA 1
ATOM 1461 C C . VAL B 1 95 ? 34.467 36.344 18.812 1.00 45.45 97 VAL B C 1
ATOM 1462 O O . VAL B 1 95 ? 33.386 36.812 18.463 1.00 45.76 97 VAL B O 1
ATOM 1466 N N . TYR B 1 96 ? 34.654 35.049 19.072 1.00 44.07 98 TYR B N 1
ATOM 1467 C CA . TYR B 1 96 ? 33.563 34.074 18.932 1.00 43.31 98 TYR B CA 1
ATOM 1468 C C . TYR B 1 96 ? 32.976 33.615 20.262 1.00 43.18 98 TYR B C 1
ATOM 1469 O O . TYR B 1 96 ? 33.692 33.339 21.216 1.00 43.14 98 TYR B O 1
ATOM 1478 N N . ASN B 1 97 ? 31.654 33.551 20.307 1.00 43.43 99 ASN B N 1
ATOM 1479 C CA . ASN B 1 97 ? 30.935 33.068 21.475 1.00 44.32 99 ASN B CA 1
ATOM 1480 C C . ASN B 1 97 ? 29.709 32.373 20.940 1.00 43.53 99 ASN B C 1
ATOM 1481 O O . ASN B 1 97 ? 28.953 32.957 20.180 1.00 43.43 99 ASN B O 1
ATOM 1486 N N . CYS B 1 98 ? 29.515 31.126 21.321 1.00 44.24 100 CYS B N 1
ATOM 1487 C CA . CYS B 1 98 ? 28.368 30.376 20.831 1.00 44.99 100 CYS B CA 1
ATOM 1488 C C . CYS B 1 98 ? 28.114 29.108 21.628 1.00 45.17 100 CYS B C 1
ATOM 1489 O O . CYS B 1 98 ? 28.973 28.644 22.390 1.00 45.91 100 CYS B O 1
ATOM 1492 N N . SER B 1 99 ? 26.933 28.543 21.434 1.00 44.72 101 SER B N 1
ATOM 1493 C CA . SER B 1 99 ? 26.567 27.342 22.138 1.00 44.84 101 SER B CA 1
ATOM 1494 C C . SER B 1 99 ? 25.294 26.711 21.623 1.00 45.53 101 SER B C 1
ATOM 1495 O O . SER B 1 99 ? 24.576 27.284 20.814 1.00 45.43 101 SER B O 1
ATOM 1498 N N . PHE B 1 100 ? 25.033 25.508 22.107 1.00 46.40 102 PHE B N 1
ATOM 1499 C CA . PHE B 1 100 ? 23.795 24.816 21.817 1.00 47.73 102 PHE B CA 1
ATOM 1500 C C . PHE B 1 100 ? 23.595 23.779 22.891 1.00 48.97 102 PHE B C 1
ATOM 1501 O O . PHE B 1 100 ? 24.508 23.510 23.668 1.00 50.00 102 PHE B O 1
ATOM 1509 N N . ASN B 1 101 ? 22.394 23.236 22.972 1.00 50.30 103 ASN B N 1
ATOM 1510 C CA . ASN B 1 101 ? 22.100 22.211 23.950 1.00 52.41 103 ASN B CA 1
ATOM 1511 C C . ASN B 1 101 ? 22.029 20.854 23.273 1.00 53.46 103 ASN B C 1
ATOM 1512 O O . ASN B 1 101 ? 21.567 20.738 22.132 1.00 53.10 103 ASN B O 1
ATOM 1517 N N . ALA B 1 102 ? 22.516 19.838 23.983 1.00 54.27 104 ALA B N 1
ATOM 1518 C CA . ALA B 1 102 ? 22.543 18.476 23.481 1.00 55.49 104 ALA B CA 1
ATOM 1519 C C . ALA B 1 102 ? 21.847 17.547 24.457 1.00 58.22 104 ALA B C 1
ATOM 1520 O O . ALA B 1 102 ? 22.190 17.480 25.636 1.00 58.26 104 ALA B O 1
ATOM 1522 N N . LYS B 1 103 ? 20.859 16.830 23.946 1.00 61.30 105 LYS B N 1
ATOM 1523 C CA . LYS B 1 103 ? 20.102 15.887 24.730 1.00 64.60 105 LYS B CA 1
ATOM 1524 C C . LYS B 1 103 ? 20.783 14.567 24.431 1.00 65.94 105 LYS B C 1
ATOM 1525 O O . LYS B 1 103 ? 20.795 14.131 23.279 1.00 66.41 105 LYS B O 1
ATOM 1531 N N . ILE B 1 104 ? 21.381 13.944 25.440 1.00 66.87 106 ILE B N 1
ATOM 1532 C CA . ILE B 1 104 ? 22.060 12.666 25.238 1.00 68.89 106 ILE B CA 1
ATOM 1533 C C . ILE B 1 104 ? 21.387 11.556 26.015 1.00 72.37 106 ILE B C 1
ATOM 1534 O O . ILE B 1 104 ? 20.995 11.747 27.164 1.00 72.56 106 ILE B O 1
ATOM 1539 N N . ASN B 1 105 ? 21.261 10.397 25.371 1.00 75.55 107 ASN B N 1
ATOM 1540 C CA . ASN B 1 105 ? 20.669 9.211 25.981 1.00 79.51 107 ASN B CA 1
ATOM 1541 C C . ASN B 1 105 ? 21.669 8.073 25.926 1.00 81.97 107 ASN B C 1
ATOM 1542 O O . ASN B 1 105 ? 22.320 7.880 24.907 1.00 81.36 107 ASN B O 1
ATOM 1547 N N . VAL B 1 106 ? 21.778 7.311 27.011 1.00 85.19 108 VAL B N 1
ATOM 1548 C CA . VAL B 1 106 ? 22.720 6.193 27.062 1.00 88.56 108 VAL B CA 1
ATOM 1549 C C . VAL B 1 106 ? 22.098 4.889 27.564 1.00 93.68 108 VAL B C 1
ATOM 1550 O O . VAL B 1 106 ? 21.890 4.730 28.764 1.00 94.86 108 VAL B O 1
ATOM 1554 N N . SER B 1 107 ? 21.799 3.971 26.639 1.00 97.24 109 SER B N 1
ATOM 1555 C CA . SER B 1 107 ? 21.261 2.651 26.993 1.00 102.89 109 SER B CA 1
ATOM 1556 C C . SER B 1 107 ? 22.348 1.614 27.218 1.00 106.14 109 SER B C 1
ATOM 1557 O O . SER B 1 107 ? 23.021 1.190 26.276 1.00 106.43 109 SER B O 1
ATOM 1560 N N . LYS B 1 108 ? 22.507 1.217 28.475 1.00 109.01 110 LYS B N 1
ATOM 1561 C CA . LYS B 1 108 ? 23.587 0.345 28.923 1.00 112.75 110 LYS B CA 1
ATOM 1562 C C . LYS B 1 108 ? 24.818 1.076 28.342 1.00 110.25 110 LYS B C 1
ATOM 1563 O O . LYS B 1 108 ? 24.953 2.289 28.519 1.00 106.38 110 LYS B O 1
ATOM 1569 N N . GLY B 1 109 ? 25.688 0.365 27.629 1.00 112.30 111 GLY B N 1
ATOM 1570 C CA . GLY B 1 109 ? 27.020 0.853 27.286 1.00 110.54 111 GLY B CA 1
ATOM 1571 C C . GLY B 1 109 ? 27.107 2.010 26.306 1.00 105.80 111 GLY B C 1
ATOM 1572 O O . GLY B 1 109 ? 27.942 2.904 26.472 1.00 102.72 111 GLY B O 1
ATOM 1573 N N . LYS B 1 110 ? 26.253 2.002 25.284 1.00 105.44 112 LYS B N 1
ATOM 1574 C CA . LYS B 1 110 ? 26.299 3.034 24.243 1.00 101.40 112 LYS B CA 1
ATOM 1575 C C . LYS B 1 110 ? 25.232 4.108 24.372 1.00 97.15 112 LYS B C 1
ATOM 1576 O O . LYS B 1 110 ? 24.171 3.886 24.958 1.00 98.55 112 LYS B O 1
ATOM 1582 N N . GLY B 1 111 ? 25.539 5.273 23.805 1.00 92.39 113 GLY B N 1
ATOM 1583 C CA . GLY B 1 111 ? 24.644 6.423 23.824 1.00 88.20 113 GLY B CA 1
ATOM 1584 C C . GLY B 1 111 ? 24.809 7.298 22.591 1.00 84.76 113 GLY B C 1
ATOM 1585 O O . GLY B 1 111 ? 25.797 7.189 21.866 1.00 84.81 113 GLY B O 1
ATOM 1586 N N . LYS B 1 112 ? 23.829 8.164 22.354 1.00 81.74 114 LYS B N 1
ATOM 1587 C CA . LYS B 1 112 ? 23.849 9.064 21.209 1.00 78.68 114 LYS B CA 1
ATOM 1588 C C . LYS B 1 112 ? 23.120 10.350 21.548 1.00 74.91 114 LYS B C 1
ATOM 1589 O O . LYS B 1 112 ? 22.475 10.457 22.590 1.00 75.13 114 LYS B O 1
ATOM 1595 N N . ILE B 1 113 ? 23.227 11.327 20.658 1.00 71.59 115 ILE B N 1
ATOM 1596 C CA . ILE B 1 113 ? 22.552 12.592 20.841 1.00 68.13 115 ILE B CA 1
ATOM 1597 C C . ILE B 1 113 ? 21.152 12.434 20.259 1.00 69.60 115 ILE B C 1
ATOM 1598 O O . ILE B 1 113 ? 20.992 12.105 19.086 1.00 70.86 115 ILE B O 1
ATOM 1603 N N . THR B 1 114 ? 20.139 12.640 21.089 1.00 69.87 116 THR B N 1
ATOM 1604 C CA . THR B 1 114 ? 18.758 12.531 20.644 1.00 72.13 116 THR B CA 1
ATOM 1605 C C . THR B 1 114 ? 18.246 13.867 20.125 1.00 70.29 116 THR B C 1
ATOM 1606 O O . THR B 1 114 ? 17.303 13.913 19.348 1.00 71.73 116 THR B O 1
ATOM 1610 N N . SER B 1 115 ? 18.881 14.957 20.539 1.00 67.76 117 SER B N 1
ATOM 1611 C CA . SER B 1 115 ? 18.432 16.276 20.130 1.00 66.08 117 SER B CA 1
ATOM 1612 C C . SER B 1 115 ? 19.512 17.348 20.299 1.00 62.49 117 SER B C 1
ATOM 1613 O O . SER B 1 115 ? 20.158 17.411 21.339 1.00 61.39 117 SER B O 1
ATOM 1616 N N . ALA B 1 116 ? 19.715 18.165 19.264 1.00 61.17 118 ALA B N 1
ATOM 1617 C CA . ALA B 1 116 ? 20.668 19.298 19.316 1.00 58.43 118 ALA B CA 1
ATOM 1618 C C . ALA B 1 116 ? 19.827 20.547 19.055 1.00 57.68 118 ALA B C 1
ATOM 1619 O O . ALA B 1 116 ? 19.370 20.760 17.937 1.00 59.38 118 ALA B O 1
ATOM 1621 N N . TYR B 1 117 ? 19.624 21.365 20.084 1.00 56.42 119 TYR B N 1
ATOM 1622 C CA . TYR B 1 117 ? 18.740 22.529 19.983 1.00 55.90 119 TYR B CA 1
ATOM 1623 C C . TYR B 1 117 ? 19.279 23.760 20.710 1.00 53.70 119 TYR B C 1
ATOM 1624 O O . TYR B 1 117 ? 20.365 23.727 21.253 1.00 52.28 119 TYR B O 1
ATOM 1633 N N . ASN B 1 118 ? 18.488 24.836 20.712 1.00 54.45 120 ASN B N 1
ATOM 1634 C CA . ASN B 1 118 ? 18.844 26.118 21.338 1.00 52.86 120 ASN B CA 1
ATOM 1635 C C . ASN B 1 118 ? 20.175 26.685 20.877 1.00 50.09 120 ASN B C 1
ATOM 1636 O O . ASN B 1 118 ? 21.039 27.008 21.688 1.00 48.92 120 ASN B O 1
ATOM 1641 N N . PRO B 1 119 ? 20.343 26.816 19.560 1.00 49.41 121 PRO B N 1
ATOM 1642 C CA . PRO B 1 119 ? 21.583 27.373 19.043 1.00 47.48 121 PRO B CA 1
ATOM 1643 C C . PRO B 1 119 ? 21.664 28.862 19.340 1.00 47.10 121 PRO B C 1
ATOM 1644 O O . PRO B 1 119 ? 20.702 29.589 19.085 1.00 47.58 121 PRO B O 1
ATOM 1648 N N . TRP B 1 120 ? 22.798 29.293 19.893 1.00 45.95 122 TRP B N 1
ATOM 1649 C CA . TRP B 1 120 ? 23.026 30.693 20.219 1.00 46.23 122 TRP B CA 1
ATOM 1650 C C . TRP B 1 120 ? 24.434 31.163 19.847 1.00 45.96 122 TRP B C 1
ATOM 1651 O O . TRP B 1 120 ? 25.411 30.407 19.947 1.00 45.50 122 TRP B O 1
ATOM 1662 N N . TYR B 1 121 ? 24.542 32.416 19.414 1.00 46.26 123 TYR B N 1
ATOM 1663 C CA . TYR B 1 121 ? 25.852 32.975 19.118 1.00 45.22 123 TYR B CA 1
ATOM 1664 C C . TYR B 1 121 ? 25.840 34.491 19.176 1.00 46.21 123 TYR B C 1
ATOM 1665 O O . TYR B 1 121 ? 24.816 35.146 18.983 1.00 46.73 123 TYR B O 1
ATOM 1674 N N . GLN B 1 122 ? 27.015 35.028 19.448 1.00 46.00 124 GLN B N 1
ATOM 1675 C CA . GLN B 1 122 ? 27.237 36.444 19.455 1.00 46.52 124 GLN B CA 1
ATOM 1676 C C . GLN B 1 122 ? 28.738 36.644 19.259 1.00 45.98 124 GLN B C 1
ATOM 1677 O O . GLN B 1 122 ? 29.561 36.268 20.106 1.00 45.11 124 GLN B O 1
ATOM 1683 N N . PHE B 1 123 ? 29.064 37.196 18.094 1.00 45.52 125 PHE B N 1
ATOM 1684 C CA . PHE B 1 123 ? 30.427 37.430 17.661 1.00 44.89 125 PHE B CA 1
ATOM 1685 C C . PHE B 1 123 ? 30.700 38.911 17.663 1.00 47.57 125 PHE B C 1
ATOM 1686 O O . PHE B 1 123 ? 29.855 39.701 17.244 1.00 48.37 125 PHE B O 1
ATOM 1694 N N . TYR B 1 124 ? 31.878 39.295 18.138 1.00 49.36 126 TYR B N 1
ATOM 1695 C CA . TYR B 1 124 ? 32.255 40.699 18.173 1.00 51.94 126 TYR B CA 1
ATOM 1696 C C . TYR B 1 124 ? 33.497 40.895 17.352 1.00 53.24 126 TYR B C 1
ATOM 1697 O O . TYR B 1 124 ? 34.497 40.238 17.587 1.00 53.77 126 TYR B O 1
ATOM 1706 N N . SER B 1 125 ? 33.419 41.799 16.383 1.00 55.36 127 SER B N 1
ATOM 1707 C CA . SER B 1 125 ? 34.533 42.116 15.491 1.00 56.35 127 SER B CA 1
ATOM 1708 C C . SER B 1 125 ? 34.017 43.095 14.443 1.00 57.90 127 SER B C 1
ATOM 1709 O O . SER B 1 125 ? 33.038 42.803 13.756 1.00 56.67 127 SER B O 1
ATOM 1712 N N . PRO B 1 126 ? 34.675 44.256 14.307 1.00 60.67 128 PRO B N 1
ATOM 1713 C CA . PRO B 1 126 ? 34.205 45.241 13.343 1.00 62.66 128 PRO B CA 1
ATOM 1714 C C . PRO B 1 126 ? 34.346 44.744 11.913 1.00 62.11 128 PRO B C 1
ATOM 1715 O O . PRO B 1 126 ? 35.395 44.218 11.544 1.00 60.67 128 PRO B O 1
ATOM 1719 N N . GLY B 1 127 ? 33.272 44.891 11.135 1.00 63.05 129 GLY B N 1
ATOM 1720 C CA . GLY B 1 127 ? 33.250 44.473 9.731 1.00 62.95 129 GLY B CA 1
ATOM 1721 C C . GLY B 1 127 ? 33.060 42.983 9.473 1.00 60.41 129 GLY B C 1
ATOM 1722 O O . GLY B 1 127 ? 33.063 42.554 8.315 1.00 60.33 129 GLY B O 1
ATOM 1723 N N . LEU B 1 128 ? 32.903 42.191 10.533 1.00 58.30 130 LEU B N 1
ATOM 1724 C CA . LEU B 1 128 ? 32.702 40.748 10.389 1.00 56.34 130 LEU B CA 1
ATOM 1725 C C . LEU B 1 128 ? 31.275 40.426 9.942 1.00 57.32 130 LEU B C 1
ATOM 1726 O O . LEU B 1 128 ? 30.313 41.026 10.413 1.00 58.41 130 LEU B O 1
ATOM 1731 N N . ASP B 1 129 ? 31.158 39.480 9.016 1.00 57.50 131 ASP B N 1
ATOM 1732 C CA . ASP B 1 129 ? 29.870 39.032 8.519 1.00 58.64 131 ASP B CA 1
ATOM 1733 C C . ASP B 1 129 ? 29.701 37.543 8.669 1.00 56.17 131 ASP B C 1
ATOM 1734 O O . ASP B 1 129 ? 30.563 36.762 8.250 1.00 56.29 131 ASP B O 1
ATOM 1739 N N . VAL B 1 130 ? 28.595 37.152 9.287 1.00 53.94 132 VAL B N 1
ATOM 1740 C CA . VAL B 1 130 ? 28.280 35.759 9.437 1.00 51.70 132 VAL B CA 1
ATOM 1741 C C . VAL B 1 130 ? 27.266 35.498 8.333 1.00 53.63 132 VAL B C 1
ATOM 1742 O O . VAL B 1 130 ? 26.076 35.761 8.493 1.00 54.88 132 VAL B O 1
ATOM 1746 N N . LYS B 1 131 ? 27.754 35.032 7.187 1.00 54.39 133 LYS B N 1
ATOM 1747 C CA . LYS B 1 131 ? 26.882 34.717 6.060 1.00 56.41 133 LYS B CA 1
ATOM 1748 C C . LYS B 1 131 ? 25.905 33.599 6.358 1.00 55.75 133 LYS B C 1
ATOM 1749 O O . LYS B 1 131 ? 24.793 33.590 5.860 1.00 57.23 133 LYS B O 1
ATOM 1755 N N . LYS B 1 132 ? 26.332 32.640 7.160 1.00 54.31 134 LYS B N 1
ATOM 1756 C CA . LYS B 1 132 ? 25.505 31.491 7.432 1.00 54.60 134 LYS B CA 1
ATOM 1757 C C . LYS B 1 132 ? 25.878 30.829 8.742 1.00 52.36 134 LYS B C 1
ATOM 1758 O O . LYS B 1 132 ? 27.030 30.864 9.184 1.00 49.33 134 LYS B O 1
ATOM 1764 N N . SER B 1 133 ? 24.867 30.234 9.353 1.00 52.84 135 SER B N 1
ATOM 1765 C CA . SER B 1 133 ? 25.009 29.531 10.602 1.00 52.40 135 SER B CA 1
ATOM 1766 C C . SER B 1 133 ? 24.004 28.392 10.586 1.00 54.06 135 SER B C 1
ATOM 1767 O O . SER B 1 133 ? 22.808 28.617 10.428 1.00 55.40 135 SER B O 1
ATOM 1770 N N . LYS B 1 134 ? 24.499 27.168 10.704 1.00 54.48 136 LYS B N 1
ATOM 1771 C CA . LYS B 1 134 ? 23.635 26.002 10.732 1.00 56.26 136 LYS B CA 1
ATOM 1772 C C . LYS B 1 134 ? 24.065 25.084 11.884 1.00 54.47 136 LYS B C 1
ATOM 1773 O O . LYS B 1 134 ? 25.266 24.840 12.105 1.00 51.86 136 LYS B O 1
ATOM 1779 N N . LEU B 1 135 ? 23.067 24.622 12.631 1.00 54.61 137 LEU B N 1
ATOM 1780 C CA . LEU B 1 135 ? 23.250 23.660 13.701 1.00 53.56 137 LEU B CA 1
ATOM 1781 C C . LEU B 1 135 ? 22.589 22.418 13.154 1.00 56.06 137 LEU B C 1
ATOM 1782 O O . LEU B 1 135 ? 21.417 22.462 12.780 1.00 57.28 137 LEU B O 1
ATOM 1787 N N . SER B 1 136 ? 23.321 21.317 13.076 1.00 57.00 138 SER B N 1
ATOM 1788 C CA . SER B 1 136 ? 22.731 20.090 12.567 1.00 60.11 138 SER B CA 1
ATOM 1789 C C . SER B 1 136 ? 23.211 18.897 13.359 1.00 60.55 138 SER B C 1
ATOM 1790 O O . SER B 1 136 ? 24.223 18.961 14.048 1.00 59.86 138 SER B O 1
ATOM 1793 N N . LYS B 1 137 ? 22.456 17.814 13.258 1.00 63.04 139 LYS B N 1
ATOM 1794 C CA . LYS B 1 137 ? 22.746 16.590 13.963 1.00 64.06 139 LYS B CA 1
ATOM 1795 C C . LYS B 1 137 ? 22.702 15.433 12.986 1.00 66.63 139 LYS B C 1
ATOM 1796 O O . LYS B 1 137 ? 21.800 15.352 12.161 1.00 69.17 139 LYS B O 1
ATOM 1802 N N . THR B 1 138 ? 23.662 14.528 13.094 1.00 67.02 140 THR B N 1
ATOM 1803 C CA . THR B 1 138 ? 23.712 13.369 12.224 1.00 70.00 140 THR B CA 1
ATOM 1804 C C . THR B 1 138 ? 22.506 12.481 12.533 1.00 72.46 140 THR B C 1
ATOM 1805 O O . THR B 1 138 ? 22.034 12.458 13.666 1.00 71.00 140 THR B O 1
ATOM 1809 N N . SER B 1 139 ? 22.006 11.768 11.524 1.00 75.84 141 SER B N 1
ATOM 1810 C CA . SER B 1 139 ? 20.847 10.879 11.695 1.00 79.27 141 SER B CA 1
ATOM 1811 C C . SER B 1 139 ? 21.054 9.867 12.819 1.00 80.20 141 SER B C 1
ATOM 1812 O O . SER B 1 139 ? 20.137 9.582 13.573 1.00 81.47 141 SER B O 1
ATOM 1815 N N . SER B 1 140 ? 22.264 9.331 12.924 1.00 80.32 142 SER B N 1
ATOM 1816 C CA . SER B 1 140 ? 22.593 8.343 13.952 1.00 82.13 142 SER B CA 1
ATOM 1817 C C . SER B 1 140 ? 22.833 8.957 15.337 1.00 78.47 142 SER B C 1
ATOM 1818 O O . SER B 1 140 ? 23.116 8.235 16.299 1.00 79.64 142 SER B O 1
ATOM 1821 N N . GLY B 1 141 ? 22.742 10.282 15.435 1.00 74.52 143 GLY B N 1
ATOM 1822 C CA . GLY B 1 141 ? 22.982 10.984 16.687 1.00 70.90 143 GLY B CA 1
ATOM 1823 C C . GLY B 1 141 ? 24.440 10.887 17.108 1.00 69.83 143 GLY B C 1
ATOM 1824 O O . GLY B 1 141 ? 24.778 11.193 18.250 1.00 67.98 143 GLY B O 1
ATOM 1825 N N . SER B 1 142 ? 25.306 10.467 16.183 1.00 71.26 144 SER B N 1
ATOM 1826 C CA . SER B 1 142 ? 26.730 10.307 16.477 1.00 71.00 144 SER B CA 1
ATOM 1827 C C . SER B 1 142 ? 27.364 11.645 16.819 1.00 66.95 144 SER B C 1
ATOM 1828 O O . SER B 1 142 ? 28.340 11.684 17.566 1.00 65.69 144 SER B O 1
ATOM 1831 N N . SER B 1 143 ? 26.823 12.731 16.256 1.00 64.73 145 SER B N 1
ATOM 1832 C CA . SER B 1 143 ? 27.343 14.073 16.538 1.00 62.29 145 SER B CA 1
ATOM 1833 C C . SER B 1 143 ? 26.420 15.203 16.078 1.00 60.40 145 SER B C 1
ATOM 1834 O O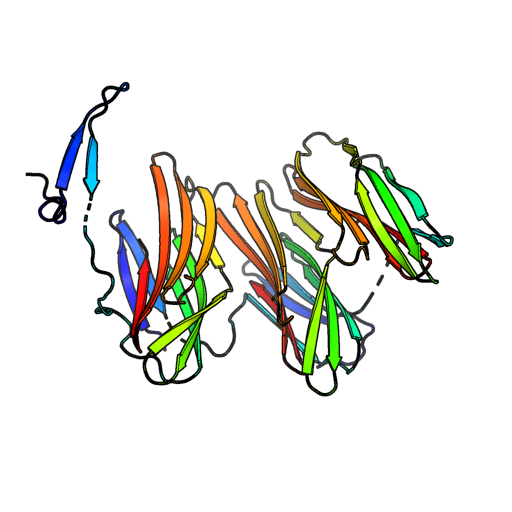 . SER B 1 143 ? 25.469 14.993 15.309 1.00 60.74 145 SER B O 1
ATOM 1837 N N . ALA B 1 144 ? 26.736 16.403 16.569 1.00 57.43 146 ALA B N 1
ATOM 1838 C CA . ALA B 1 144 ? 26.009 17.622 16.240 1.00 55.32 146 ALA B CA 1
ATOM 1839 C C . ALA B 1 144 ? 27.061 18.679 15.996 1.00 53.10 146 ALA B C 1
ATOM 1840 O O . ALA B 1 144 ? 28.092 18.680 16.666 1.00 53.43 146 ALA B O 1
ATOM 1842 N N . SER B 1 145 ? 26.820 19.575 15.046 1.00 52.05 147 SER B N 1
ATOM 1843 C CA . SER B 1 145 ? 27.807 20.607 14.718 1.00 50.18 147 SER B CA 1
ATOM 1844 C C . SER B 1 145 ? 27.157 21.951 14.450 1.00 48.80 147 SER B C 1
ATOM 1845 O O . SER B 1 145 ? 26.156 22.026 13.738 1.00 49.75 147 SER B O 1
ATOM 1848 N N . TYR B 1 146 ? 27.734 23.004 15.027 1.00 47.13 148 TYR B N 1
ATOM 1849 C CA . TYR B 1 146 ? 27.251 24.361 14.842 1.00 46.29 148 TYR B CA 1
ATOM 1850 C C . TYR B 1 146 ? 28.306 24.982 13.925 1.00 46.03 148 TYR B C 1
ATOM 1851 O O . TYR B 1 146 ? 29.438 25.196 14.352 1.00 45.54 148 TYR B O 1
ATOM 1860 N N . VAL B 1 147 ? 27.946 25.280 12.682 1.00 46.67 149 VAL B N 1
ATOM 1861 C CA . VAL B 1 147 ? 28.922 25.791 11.721 1.00 45.87 149 VAL B CA 1
ATOM 1862 C C . VAL B 1 147 ? 28.616 27.193 11.247 1.00 45.52 149 VAL B C 1
ATOM 1863 O O . VAL B 1 147 ? 27.502 27.481 10.804 1.00 46.25 149 VAL B O 1
ATOM 1867 N N . PHE B 1 148 ? 29.635 28.043 11.293 1.00 44.56 150 PHE B N 1
ATOM 1868 C CA . PHE B 1 148 ? 29.501 29.437 10.920 1.00 44.39 150 PHE B CA 1
ATOM 1869 C C . PHE B 1 148 ? 30.362 29.800 9.709 1.00 45.29 150 PHE B C 1
ATOM 1870 O O . PHE B 1 148 ? 31.566 29.576 9.715 1.00 44.55 150 PHE B O 1
ATOM 1878 N N . ASP B 1 149 ? 29.725 30.345 8.671 1.00 46.75 151 ASP B N 1
ATOM 1879 C CA . ASP B 1 149 ? 30.423 30.802 7.474 1.00 47.96 151 ASP B CA 1
ATOM 1880 C C . ASP B 1 149 ? 30.646 32.293 7.662 1.00 47.42 151 ASP B C 1
ATOM 1881 O O . ASP B 1 149 ? 29.693 33.077 7.714 1.00 46.69 151 ASP B O 1
ATOM 1886 N N . CYS B 1 150 ? 31.917 32.676 7.766 1.00 47.78 152 CYS B N 1
ATOM 1887 C CA . CYS B 1 150 ? 32.297 34.060 8.040 1.00 47.50 152 CYS B CA 1
ATOM 1888 C C . CYS B 1 150 ? 33.010 34.758 6.912 1.00 47.98 152 CYS B C 1
ATOM 1889 O O . CYS B 1 150 ? 33.565 34.134 6.020 1.00 47.96 152 CYS B O 1
ATOM 1892 N N . LYS B 1 151 ? 33.012 36.078 6.994 1.00 48.56 153 LYS B N 1
ATOM 1893 C CA . LYS B 1 151 ? 33.605 36.909 5.980 1.00 50.43 153 LYS B CA 1
ATOM 1894 C C . LYS B 1 151 ? 33.889 38.314 6.483 1.00 49.93 153 LYS B C 1
ATOM 1895 O O . LYS B 1 151 ? 33.196 38.816 7.367 1.00 49.16 153 LYS B O 1
ATOM 1901 N N . ASN B 1 152 ? 34.918 38.934 5.915 1.00 50.49 154 ASN B N 1
ATOM 1902 C CA . ASN B 1 152 ? 35.263 40.318 6.205 1.00 51.34 154 ASN B CA 1
ATOM 1903 C C . ASN B 1 152 ? 36.034 40.875 5.010 1.00 53.96 154 ASN B C 1
ATOM 1904 O O . ASN B 1 152 ? 36.200 40.171 4.021 1.00 54.17 154 ASN B O 1
ATOM 1909 N N . LYS B 1 153 ? 36.496 42.120 5.081 1.00 56.77 155 LYS B N 1
ATOM 1910 C CA . LYS B 1 153 ? 37.214 42.726 3.949 1.00 60.48 155 LYS B CA 1
ATOM 1911 C C . LYS B 1 153 ? 38.412 41.944 3.418 1.00 61.27 155 LYS B C 1
ATOM 1912 O O . LYS B 1 153 ? 38.803 42.142 2.273 1.00 63.54 155 LYS B O 1
ATOM 1918 N N . ILE B 1 154 ? 38.992 41.058 4.222 1.00 60.47 156 ILE B N 1
ATOM 1919 C CA . ILE B 1 154 ? 40.180 40.325 3.779 1.00 61.90 156 ILE B CA 1
ATOM 1920 C C . ILE B 1 154 ? 40.132 38.798 3.841 1.00 60.11 156 ILE B C 1
ATOM 1921 O O . ILE B 1 154 ? 41.080 38.142 3.391 1.00 62.09 156 ILE B O 1
ATOM 1926 N N . SER B 1 155 ? 39.065 38.218 4.379 1.00 56.54 157 SER B N 1
ATOM 1927 C CA . SER B 1 155 ? 39.029 36.770 4.491 1.00 54.93 157 SER B CA 1
ATOM 1928 C C . SER B 1 155 ? 37.630 36.165 4.446 1.00 53.01 157 SER B C 1
ATOM 1929 O O . SER B 1 155 ? 36.629 36.857 4.626 1.00 52.80 157 SER B O 1
ATOM 1932 N N . ASN B 1 156 ? 37.608 34.855 4.192 1.00 51.72 158 ASN B N 1
ATOM 1933 C CA . ASN B 1 156 ? 36.405 34.041 4.091 1.00 49.73 158 ASN B CA 1
ATOM 1934 C C . ASN B 1 156 ? 36.720 32.727 4.771 1.00 48.60 158 ASN B C 1
ATOM 1935 O O . ASN B 1 156 ? 37.635 32.039 4.364 1.00 51.11 158 ASN B O 1
ATOM 1940 N N . TRP B 1 157 ? 35.974 32.354 5.794 1.00 46.91 159 TRP B N 1
ATOM 1941 C CA . TRP B 1 157 ? 36.263 31.118 6.499 1.00 45.64 159 TRP B CA 1
ATOM 1942 C C . TRP B 1 157 ? 35.086 30.617 7.332 1.00 44.82 159 TRP B C 1
ATOM 1943 O O . TRP B 1 157 ? 34.019 31.235 7.372 1.00 44.16 159 TRP B O 1
ATOM 1954 N N . ASN B 1 158 ? 35.285 29.490 8.005 1.00 45.00 160 ASN B N 1
ATOM 1955 C CA . ASN B 1 158 ? 34.248 28.951 8.863 1.00 44.64 160 ASN B CA 1
ATOM 1956 C C . ASN B 1 158 ? 34.824 28.547 10.216 1.00 44.57 160 ASN B C 1
ATOM 1957 O O . ASN B 1 158 ? 36.034 28.372 10.366 1.00 45.59 160 ASN B O 1
ATOM 1962 N N . VAL B 1 159 ? 33.946 28.459 11.203 1.00 44.33 161 VAL B N 1
ATOM 1963 C CA . VAL B 1 159 ? 34.315 28.054 12.546 1.00 45.30 161 VAL B CA 1
ATOM 1964 C C . VAL B 1 159 ? 33.290 27.005 12.927 1.00 45.26 161 VAL B C 1
ATOM 1965 O O . VAL B 1 159 ? 32.129 27.109 12.536 1.00 45.20 161 VAL B O 1
ATOM 1969 N N . THR B 1 160 ? 33.709 25.986 13.668 1.00 45.77 162 THR B N 1
ATOM 1970 C CA . THR B 1 160 ? 32.795 24.914 14.018 1.00 45.15 162 THR B CA 1
ATOM 1971 C C . THR B 1 160 ? 32.878 24.431 15.452 1.00 45.74 162 THR B C 1
ATOM 1972 O O . THR B 1 160 ? 33.934 23.977 15.913 1.00 45.62 162 THR B O 1
ATOM 1976 N N . LEU B 1 161 ? 31.739 24.543 16.141 1.00 45.80 163 LEU B N 1
ATOM 1977 C CA . LEU B 1 161 ? 31.577 24.053 17.503 1.00 46.46 163 LEU B CA 1
ATOM 1978 C C . LEU B 1 161 ? 30.915 22.697 17.307 1.00 47.45 163 LEU B C 1
ATOM 1979 O O . LEU B 1 161 ? 29.845 22.632 16.741 1.00 46.72 163 LEU B O 1
ATOM 1984 N N . LYS B 1 162 ? 31.556 21.629 17.764 1.00 49.89 164 LYS B N 1
ATOM 1985 C CA . LYS B 1 162 ? 31.029 20.279 17.573 1.00 52.54 164 LYS B CA 1
ATOM 1986 C C . LYS B 1 162 ? 31.031 19.421 18.832 1.00 53.77 164 LYS B C 1
ATOM 1987 O O . LYS B 1 162 ? 31.883 19.574 19.706 1.00 54.10 164 LYS B O 1
ATOM 1993 N N . ALA B 1 163 ? 30.065 18.508 18.889 1.00 55.03 165 ALA B N 1
ATOM 1994 C CA . ALA B 1 163 ? 29.915 17.558 19.982 1.00 56.22 165 ALA B CA 1
ATOM 1995 C C . ALA B 1 163 ? 29.587 16.208 19.362 1.00 58.92 165 ALA B C 1
ATOM 1996 O O . ALA B 1 163 ? 28.632 16.087 18.585 1.00 58.59 165 ALA B O 1
ATOM 1998 N N . SER B 1 164 ? 30.386 15.200 19.684 1.00 61.69 166 SER B N 1
ATOM 1999 C CA . SER B 1 164 ? 30.161 13.858 19.161 1.00 65.39 166 SER B CA 1
ATOM 2000 C C . SER B 1 164 ? 30.139 12.847 20.301 1.00 67.65 166 SER B C 1
ATOM 2001 O O . SER B 1 164 ? 30.927 12.936 21.234 1.00 67.89 166 SER B O 1
ATOM 2004 N N . VAL B 1 165 ? 29.225 11.889 20.210 1.00 70.19 167 VAL B N 1
ATOM 2005 C CA . VAL B 1 165 ? 29.063 10.869 21.233 1.00 73.09 167 VAL B CA 1
ATOM 2006 C C . VAL B 1 165 ? 29.405 9.482 20.706 1.00 77.63 167 VAL B C 1
ATOM 2007 O O . VAL B 1 165 ? 28.925 9.071 19.656 1.00 79.22 167 VAL B O 1
ATOM 2011 N N . SER B 1 166 ? 30.244 8.769 21.445 1.00 80.78 168 SER B N 1
ATOM 2012 C CA . SER B 1 166 ? 30.641 7.422 21.073 1.00 85.83 168 SER B CA 1
ATOM 2013 C C . SER B 1 166 ? 30.760 6.578 22.339 1.00 89.36 168 SER B C 1
ATOM 2014 O O . SER B 1 166 ? 31.683 6.763 23.135 1.00 89.30 168 SER B O 1
ATOM 2017 N N . GLY B 1 167 ? 29.808 5.664 22.521 1.00 92.58 169 GLY B N 1
ATOM 2018 C CA . GLY B 1 167 ? 29.791 4.786 23.680 1.00 96.31 169 GLY B CA 1
ATOM 2019 C C . GLY B 1 167 ? 29.490 5.548 24.955 1.00 94.35 169 GLY B C 1
ATOM 2020 O O . GLY B 1 167 ? 28.416 6.133 25.103 1.00 92.12 169 GLY B O 1
ATOM 2021 N N . LYS B 1 168 ? 30.454 5.542 25.870 1.00 95.80 170 LYS B N 1
ATOM 2022 C CA . LYS B 1 168 ? 30.336 6.226 27.154 1.00 94.46 170 LYS B CA 1
ATOM 2023 C C . LYS B 1 168 ? 30.958 7.638 27.095 1.00 89.93 170 LYS B C 1
ATOM 2024 O O . LYS B 1 168 ? 30.802 8.422 28.029 1.00 88.16 170 LYS B O 1
ATOM 2030 N N . LYS B 1 169 ? 31.639 7.952 25.989 1.00 88.54 171 LYS B N 1
ATOM 2031 C CA . LYS B 1 169 ? 32.353 9.227 25.820 1.00 84.80 171 LYS B CA 1
ATOM 2032 C C . LYS B 1 169 ? 31.596 10.347 25.103 1.00 80.26 171 LYS B C 1
ATOM 2033 O O . LYS B 1 169 ? 30.838 10.112 24.163 1.00 80.38 171 LYS B O 1
ATOM 2039 N N . LEU B 1 170 ? 31.838 11.574 25.558 1.00 76.70 172 LEU B N 1
ATOM 2040 C CA . LEU B 1 170 ? 31.282 12.784 24.961 1.00 71.67 172 LEU B CA 1
ATOM 2041 C C . LEU B 1 170 ? 32.482 13.635 24.594 1.00 69.81 172 LEU B C 1
ATOM 2042 O O . LEU B 1 170 ? 33.247 14.033 25.469 1.00 70.34 172 LEU B O 1
ATOM 2047 N N . THR B 1 171 ? 32.654 13.910 23.309 1.00 68.14 173 THR B N 1
ATOM 2048 C CA . THR B 1 171 ? 33.791 14.698 22.848 1.00 66.60 173 THR B CA 1
ATOM 2049 C C . THR B 1 171 ? 33.342 16.029 22.281 1.00 62.84 173 THR B C 1
ATOM 2050 O O . THR B 1 171 ? 32.469 16.062 21.410 1.00 61.91 173 THR B O 1
ATOM 2054 N N . THR B 1 172 ? 33.935 17.116 22.776 1.00 60.93 174 THR B N 1
ATOM 2055 C CA . THR B 1 172 ? 33.624 18.460 22.289 1.00 58.41 174 THR B CA 1
ATOM 2056 C C . THR B 1 172 ? 34.810 18.963 21.508 1.00 58.58 174 THR B C 1
ATOM 2057 O O . THR B 1 172 ? 35.933 18.533 21.744 1.00 59.95 174 THR B O 1
ATOM 2061 N N . SER B 1 173 ? 34.566 19.881 20.582 1.00 57.17 175 SER B N 1
ATOM 2062 C CA . SER B 1 173 ? 35.647 20.436 19.783 1.00 57.40 175 SER B CA 1
ATOM 2063 C C . SER B 1 173 ? 35.259 21.726 19.098 1.00 54.95 175 SER B C 1
ATOM 2064 O O . SER B 1 173 ? 34.081 21.982 18.838 1.00 53.05 175 SER B O 1
ATOM 2067 N N . PHE B 1 174 ? 36.269 22.538 18.814 1.00 55.34 176 PHE B N 1
ATOM 2068 C CA . PHE B 1 174 ? 36.077 23.802 18.127 1.00 54.41 176 PHE B CA 1
ATOM 2069 C C . PHE B 1 174 ? 37.215 23.920 17.125 1.00 56.73 176 PHE B C 1
ATOM 2070 O O . PHE B 1 174 ? 38.368 23.688 17.475 1.00 58.68 176 PHE B O 1
ATOM 2078 N N . LYS B 1 175 ? 36.885 24.242 15.876 1.00 57.84 177 LYS B N 1
ATOM 2079 C CA . LYS B 1 175 ? 37.891 24.394 14.813 1.00 60.33 177 LYS B CA 1
ATOM 2080 C C . LYS B 1 175 ? 37.530 25.555 13.890 1.00 59.63 177 LYS B C 1
ATOM 2081 O O . LYS B 1 175 ? 36.352 25.785 13.607 1.00 58.70 177 LYS B O 1
ATOM 2088 N N . PHE C 1 40 ? 35.541 10.422 32.953 1.00 151.86 42 PHE C N 1
ATOM 2089 C CA . PHE C 1 40 ? 36.192 11.758 32.935 1.00 143.95 42 PHE C CA 1
ATOM 2090 C C . PHE C 1 40 ? 35.117 12.779 33.328 1.00 139.23 42 PHE C C 1
ATOM 2091 O O . PHE C 1 40 ? 34.778 13.681 32.563 1.00 132.22 42 PHE C O 1
ATOM 2099 N N . ASP C 1 41 ? 34.574 12.610 34.531 1.00 143.42 43 ASP C N 1
ATOM 2100 C CA . ASP C 1 41 ? 33.520 13.485 35.042 1.00 140.55 43 ASP C CA 1
ATOM 2101 C C . ASP C 1 41 ? 33.326 13.233 36.539 1.00 146.03 43 ASP C C 1
ATOM 2102 O O . ASP C 1 41 ? 33.001 12.109 36.943 1.00 153.77 43 ASP C O 1
ATOM 2107 N N . LEU C 1 42 ? 33.526 14.270 37.358 1.00 142.70 44 LEU C N 1
ATOM 2108 C CA . LEU C 1 42 ? 33.357 14.144 38.813 1.00 147.87 44 LEU C CA 1
ATOM 2109 C C . LEU C 1 42 ? 31.876 14.207 39.205 1.00 148.35 44 LEU C C 1
ATOM 2110 O O . LEU C 1 42 ? 31.296 13.192 39.604 1.00 155.43 44 LEU C O 1
ATOM 2115 N N . ASN C 1 43 ? 31.273 15.391 39.086 1.00 140.87 45 ASN C N 1
ATOM 2116 C CA . ASN C 1 43 ? 29.858 15.598 39.421 1.00 140.55 45 ASN C CA 1
ATOM 2117 C C . ASN C 1 43 ? 29.146 16.344 38.297 1.00 131.57 45 ASN C C 1
ATOM 2118 O O . ASN C 1 43 ? 29.716 17.258 37.694 1.00 125.05 45 ASN C O 1
ATOM 2123 N N . GLY C 1 44 ? 27.901 15.963 38.021 1.00 130.82 46 GLY C N 1
ATOM 2124 C CA . GLY C 1 44 ? 27.116 16.608 36.968 1.00 123.22 46 GLY C CA 1
ATOM 2125 C C . GLY C 1 44 ? 26.404 17.858 37.458 1.00 118.22 46 GLY C C 1
ATOM 2126 O O . GLY C 1 44 ? 25.207 18.032 37.217 1.00 117.84 46 GLY C O 1
ATOM 2127 N N . ASN C 1 45 ? 27.141 18.729 38.148 1.00 113.99 47 ASN C N 1
ATOM 2128 C CA . ASN C 1 45 ? 26.582 19.963 38.690 1.00 110.01 47 ASN C CA 1
ATOM 2129 C C . ASN C 1 45 ? 27.302 21.211 38.177 1.00 101.87 47 ASN C C 1
ATOM 2130 O O . ASN C 1 45 ? 26.669 22.252 37.992 1.00 99.01 47 ASN C O 1
ATOM 2135 N N . ILE C 1 46 ? 28.617 21.111 37.947 1.00 97.97 48 ILE C N 1
ATOM 2136 C CA . ILE C 1 46 ? 29.416 22.257 37.475 1.00 90.44 48 ILE C CA 1
ATOM 2137 C C . ILE C 1 46 ? 29.980 22.108 36.061 1.00 83.60 48 ILE C C 1
ATOM 2138 O O . ILE C 1 46 ? 30.081 21.013 35.511 1.00 83.30 48 ILE C O 1
ATOM 2143 N N . ALA C 1 47 ? 30.370 23.247 35.503 1.00 77.29 49 ALA C N 1
ATOM 2144 C CA . ALA C 1 47 ? 30.896 23.325 34.157 1.00 71.97 49 ALA C CA 1
ATOM 2145 C C . ALA C 1 47 ? 32.323 22.843 34.081 1.00 71.85 49 ALA C C 1
ATOM 2146 O O . ALA C 1 47 ? 33.1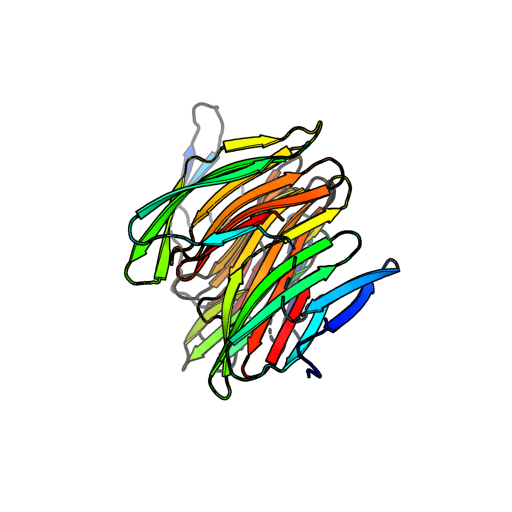23 23.103 34.977 1.00 73.30 49 ALA C O 1
ATOM 2148 N N . GLN C 1 48 ? 32.637 22.142 32.996 1.00 70.05 50 GLN C N 1
ATOM 2149 C CA . GLN C 1 48 ? 33.979 21.644 32.763 1.00 70.51 50 GLN C CA 1
ATOM 2150 C C . GLN C 1 48 ? 34.480 22.227 31.460 1.00 65.95 50 GLN C C 1
ATOM 2151 O O . GLN C 1 48 ? 33.845 22.081 30.421 1.00 64.47 50 GLN C O 1
ATOM 2157 N N . GLU C 1 49 ? 35.632 22.882 31.521 1.00 64.70 51 GLU C N 1
ATOM 2158 C CA . GLU C 1 49 ? 36.188 23.553 30.367 1.00 61.54 51 GLU C CA 1
ATOM 2159 C C . GLU C 1 49 ? 37.612 23.165 30.011 1.00 61.81 51 GLU C C 1
ATOM 2160 O O . GLU C 1 49 ? 38.404 22.816 30.872 1.00 64.78 51 GLU C O 1
ATOM 2166 N N . LYS C 1 50 ? 37.915 23.245 28.722 1.00 59.46 52 LYS C N 1
ATOM 2167 C CA . LYS C 1 50 ? 39.255 23.040 28.201 1.00 59.50 52 LYS C CA 1
ATOM 2168 C C . LYS C 1 50 ? 39.623 24.439 27.785 1.00 56.78 52 LYS C C 1
ATOM 2169 O O . LYS C 1 50 ? 38.897 25.070 27.033 1.00 53.72 52 LYS C O 1
ATOM 2175 N N . GLU C 1 51 ? 40.731 24.947 28.292 1.00 58.67 53 GLU C N 1
ATOM 2176 C CA . GLU C 1 51 ? 41.161 26.297 27.949 1.00 57.69 53 GLU C CA 1
ATOM 2177 C C . GLU C 1 51 ? 42.305 26.267 26.937 1.00 58.37 53 GLU C C 1
ATOM 2178 O O . GLU C 1 51 ? 42.948 25.228 26.740 1.00 60.52 53 GLU C O 1
ATOM 2184 N N . ILE C 1 52 ? 42.524 27.399 26.269 1.00 57.36 54 ILE C N 1
ATOM 2185 C CA . ILE C 1 52 ? 43.601 27.523 25.297 1.00 57.71 54 ILE C CA 1
ATOM 2186 C C . ILE C 1 52 ? 43.957 28.992 25.118 1.00 57.83 54 ILE C C 1
ATOM 2187 O O . ILE C 1 52 ? 43.088 29.848 25.212 1.00 56.74 54 ILE C O 1
ATOM 2192 N N . VAL C 1 53 ? 45.239 29.274 24.879 1.00 59.81 55 VAL C N 1
ATOM 2193 C CA . VAL C 1 53 ? 45.701 30.646 24.653 1.00 61.28 55 VAL C CA 1
ATOM 2194 C C . VAL C 1 53 ? 46.119 30.809 23.200 1.00 62.09 55 VAL C C 1
ATOM 2195 O O . VAL C 1 53 ? 47.080 30.202 22.739 1.00 63.34 55 VAL C O 1
ATOM 2199 N N . LEU C 1 54 ? 45.381 31.657 22.499 1.00 62.35 56 LEU C N 1
ATOM 2200 C CA . LEU C 1 54 ? 45.583 31.898 21.082 1.00 63.69 56 LEU C CA 1
ATOM 2201 C C . LEU C 1 54 ? 46.881 32.648 20.787 1.00 67.78 56 LEU C C 1
ATOM 2202 O O . LEU C 1 54 ? 47.463 33.282 21.659 1.00 70.01 56 LEU C O 1
ATOM 2207 N N . GLU C 1 55 ? 47.310 32.577 19.534 1.00 69.74 57 GLU C N 1
ATOM 2208 C CA . GLU C 1 55 ? 48.555 33.198 19.088 1.00 74.56 57 GLU C CA 1
ATOM 2209 C C . GLU C 1 55 ? 48.751 34.650 19.546 1.00 77.22 57 GLU C C 1
ATOM 2210 O O . GLU C 1 55 ? 49.896 35.103 19.678 1.00 81.44 57 GLU C O 1
ATOM 2216 N N . ASP C 1 56 ? 47.657 35.372 19.786 1.00 75.69 58 ASP C N 1
ATOM 2217 C CA . ASP C 1 56 ? 47.742 36.765 20.226 1.00 79.66 58 ASP C CA 1
ATOM 2218 C C . ASP C 1 56 ? 47.544 36.928 21.739 1.00 78.95 58 ASP C C 1
ATOM 2219 O O . ASP C 1 56 ? 47.314 38.038 22.224 1.00 82.54 58 ASP C O 1
ATOM 2224 N N . GLY C 1 57 ? 47.639 35.832 22.481 1.00 75.33 59 GLY C N 1
ATOM 2225 C CA . GLY C 1 57 ? 47.487 35.884 23.931 1.00 75.51 59 GLY C CA 1
ATOM 2226 C C . GLY C 1 57 ? 46.051 36.069 24.361 1.00 72.93 59 GLY C C 1
ATOM 2227 O O . GLY C 1 57 ? 45.773 36.745 25.344 1.00 75.48 59 GLY C O 1
ATOM 2228 N N . THR C 1 58 ? 45.144 35.463 23.613 1.00 69.12 60 THR C N 1
ATOM 2229 C CA . THR C 1 58 ? 43.721 35.545 23.880 1.00 66.68 60 THR C CA 1
ATOM 2230 C C . THR C 1 58 ? 43.212 34.184 24.302 1.00 62.49 60 THR C C 1
ATOM 2231 O O . THR C 1 58 ? 43.475 33.172 23.658 1.00 60.63 60 THR C O 1
ATOM 2235 N N . GLU C 1 59 ? 42.476 34.182 25.397 1.00 61.75 61 GLU C N 1
ATOM 2236 C CA . GLU C 1 59 ? 41.901 32.985 25.954 1.00 59.01 61 GLU C CA 1
ATOM 2237 C C . GLU C 1 59 ? 40.738 32.470 25.116 1.00 55.50 61 GLU C C 1
ATOM 2238 O O . GLU C 1 59 ? 39.947 33.235 24.565 1.00 54.67 61 GLU C O 1
ATOM 2244 N N . GLY C 1 60 ? 40.663 31.153 25.026 1.00 53.82 62 GLY C N 1
ATOM 2245 C CA . GLY C 1 60 ? 39.605 30.458 24.315 1.00 51.80 62 GLY C CA 1
ATOM 2246 C C . GLY C 1 60 ? 39.116 29.401 25.287 1.00 51.06 62 GLY C C 1
ATOM 2247 O O . GLY C 1 60 ? 39.919 28.775 25.967 1.00 52.58 62 GLY C O 1
ATOM 2248 N N . THR C 1 61 ? 37.806 29.206 25.363 1.00 49.55 63 THR C N 1
ATOM 2249 C CA . THR C 1 61 ? 37.229 28.247 26.285 1.00 48.94 63 THR C CA 1
ATOM 2250 C C . THR C 1 61 ? 36.284 27.313 25.589 1.00 48.12 63 THR C C 1
ATOM 2251 O O . THR C 1 61 ? 35.322 27.751 24.996 1.00 49.38 63 THR C O 1
ATOM 2255 N N . LEU C 1 62 ? 36.582 26.024 25.617 1.00 49.17 64 LEU C N 1
ATOM 2256 C CA . LEU C 1 62 ? 35.705 25.024 25.049 1.00 48.86 64 LEU C CA 1
ATOM 2257 C C . LEU C 1 62 ? 35.120 24.382 26.283 1.00 50.46 64 LEU C C 1
ATOM 2258 O O . LEU C 1 62 ? 35.849 23.794 27.070 1.00 51.70 64 LEU C O 1
ATOM 2263 N N . GLY C 1 63 ? 33.814 24.504 26.481 1.00 51.00 65 GLY C N 1
ATOM 2264 C CA . GLY C 1 63 ? 33.201 23.934 27.678 1.00 53.45 65 GLY C CA 1
ATOM 2265 C C . GLY C 1 63 ? 31.920 23.155 27.506 1.00 54.63 65 GLY C C 1
ATOM 2266 O O . GLY C 1 63 ? 31.225 23.266 26.497 1.00 53.11 65 GLY C O 1
ATOM 2267 N N . VAL C 1 64 ? 31.632 22.366 28.533 1.00 58.59 66 VAL C N 1
ATOM 2268 C CA . VAL C 1 64 ? 30.441 21.530 28.627 1.00 61.95 66 VAL C CA 1
ATOM 2269 C C . VAL C 1 64 ? 29.838 21.785 29.994 1.00 65.14 66 VAL C C 1
ATOM 2270 O O . VAL C 1 64 ? 30.561 21.904 30.978 1.00 66.12 66 VAL C O 1
ATOM 2282 N N . PRO C 1 66 ? 26.281 20.748 32.544 1.00 80.39 68 PRO C N 1
ATOM 2283 C CA . PRO C 1 66 ? 24.951 20.140 32.680 1.00 84.20 68 PRO C CA 1
ATOM 2284 C C . PRO C 1 66 ? 23.922 21.221 33.004 1.00 82.66 68 PRO C C 1
ATOM 2285 O O . PRO C 1 66 ? 24.289 22.280 33.518 1.00 80.60 68 PRO C O 1
ATOM 2289 N N . ILE C 1 67 ? 22.654 20.970 32.693 1.00 84.32 69 ILE C N 1
ATOM 2290 C CA . ILE C 1 67 ? 21.598 21.949 32.962 1.00 83.57 69 ILE C CA 1
ATOM 2291 C C . ILE C 1 67 ? 20.332 21.288 33.504 1.00 88.15 69 ILE C C 1
ATOM 2292 O O . ILE C 1 67 ? 20.118 20.095 33.315 1.00 91.69 69 ILE C O 1
ATOM 2297 N N . LEU C 1 74 ? 16.225 32.342 33.152 1.00 115.87 76 LEU C N 1
ATOM 2298 C CA . LEU C 1 74 ? 14.936 33.015 33.310 1.00 118.75 76 LEU C CA 1
ATOM 2299 C C . LEU C 1 74 ? 13.949 32.653 32.192 1.00 117.60 76 LEU C C 1
ATOM 2300 O O . LEU C 1 74 ? 14.275 32.747 31.006 1.00 115.01 76 LEU C O 1
ATOM 2305 N N . LYS C 1 75 ? 12.741 32.246 32.585 1.00 120.02 77 LYS C N 1
ATOM 2306 C CA . LYS C 1 75 ? 11.705 31.846 31.632 1.00 119.86 77 LYS C CA 1
ATOM 2307 C C . LYS C 1 75 ? 10.294 32.040 32.200 1.00 123.46 77 LYS C C 1
ATOM 2308 O O . LYS C 1 75 ? 10.126 32.295 33.389 1.00 126.07 77 LYS C O 1
ATOM 2314 N N . GLY C 1 76 ? 9.291 31.922 31.332 1.00 123.79 78 GLY C N 1
ATOM 2315 C CA . GLY C 1 76 ? 7.890 32.073 31.719 1.00 127.64 78 GLY C CA 1
ATOM 2316 C C . GLY C 1 76 ? 7.155 30.770 31.486 1.00 129.46 78 GLY C C 1
ATOM 2317 O O . GLY C 1 76 ? 7.172 30.245 30.379 1.00 127.38 78 GLY C O 1
ATOM 2318 N N . THR C 1 77 ? 6.508 30.250 32.530 1.00 95.74 79 THR C N 1
ATOM 2319 C CA . THR C 1 77 ? 5.777 28.978 32.448 1.00 97.54 79 THR C CA 1
ATOM 2320 C C . THR C 1 77 ? 4.416 29.021 33.149 1.00 100.21 79 THR C C 1
ATOM 2321 O O . THR C 1 77 ? 4.259 29.740 34.138 1.00 102.82 79 THR C O 1
ATOM 2325 N N . TYR C 1 78 ? 3.435 28.265 32.637 1.00 100.21 80 TYR C N 1
ATOM 2326 C CA . TYR C 1 78 ? 2.110 28.170 33.299 1.00 102.98 80 TYR C CA 1
ATOM 2327 C C . TYR C 1 78 ? 1.172 27.106 32.677 1.00 102.49 80 TYR C C 1
ATOM 2328 O O . TYR C 1 78 ? 1.251 26.806 31.483 1.00 99.10 80 TYR C O 1
ATOM 2337 N N . SER C 1 79 ? 0.287 26.566 33.522 1.00 105.76 81 SER C N 1
ATOM 2338 C CA . SER C 1 79 ? -0.687 25.502 33.177 1.00 106.54 81 SER C CA 1
ATOM 2339 C C . SER C 1 79 ? -1.536 25.672 31.910 1.00 102.79 81 SER C C 1
ATOM 2340 O O . SER C 1 79 ? -1.787 26.787 31.448 1.00 100.33 81 SER C O 1
ATOM 2343 N N . LEU C 1 80 ? -1.980 24.531 31.377 1.00 102.61 82 LEU C N 1
ATOM 2344 C CA . LEU C 1 80 ? -2.828 24.462 30.186 1.00 99.75 82 LEU C CA 1
ATOM 2345 C C . LEU C 1 80 ? -4.070 23.665 30.530 1.00 103.16 82 LEU C C 1
ATOM 2346 O O . LEU C 1 80 ? -4.191 23.148 31.637 1.00 106.78 82 LEU C O 1
ATOM 2351 N N . ALA C 1 81 ? -4.985 23.572 29.570 1.00 101.77 83 ALA C N 1
ATOM 2352 C CA . ALA C 1 81 ? -6.226 22.834 29.742 1.00 105.16 83 ALA C CA 1
ATOM 2353 C C . ALA C 1 81 ? -6.382 21.799 28.635 1.00 104.96 83 ALA C C 1
ATOM 2354 O O . ALA C 1 81 ? -5.674 21.831 27.632 1.00 101.51 83 ALA C O 1
ATOM 2356 N N . ASN C 1 82 ? -7.320 20.883 28.838 1.00 108.85 84 ASN C N 1
ATOM 2357 C CA . ASN C 1 82 ? -7.627 19.830 27.876 1.00 109.92 84 ASN C CA 1
ATOM 2358 C C . ASN C 1 82 ? -8.125 20.447 26.557 1.00 106.58 84 ASN C C 1
ATOM 2359 O O . ASN C 1 82 ? -8.536 21.607 26.531 1.00 104.73 84 ASN C O 1
ATOM 2364 N N . GLY C 1 83 ? -8.071 19.685 25.466 1.00 106.21 85 GLY C N 1
ATOM 2365 C CA . GLY C 1 83 ? -8.541 20.168 24.163 1.00 103.72 85 GLY C CA 1
ATOM 2366 C C . GLY C 1 83 ? -7.572 21.095 23.441 1.00 98.10 85 GLY C C 1
ATOM 2367 O O . GLY C 1 83 ? -6.364 21.073 23.691 1.00 95.52 85 GLY C O 1
ATOM 2368 N N . THR C 1 84 ? -8.113 21.918 22.542 1.00 95.76 86 THR C N 1
ATOM 2369 C CA . THR C 1 84 ? -7.307 22.847 21.753 1.00 90.69 86 THR C CA 1
ATOM 2370 C C . THR C 1 84 ? -7.419 24.280 22.250 1.00 86.81 86 THR C C 1
ATOM 2371 O O . THR C 1 84 ? -8.478 24.692 22.728 1.00 88.27 86 THR C O 1
ATOM 2375 N N . SER C 1 85 ? -6.317 25.027 22.124 1.00 81.44 87 SER C N 1
ATOM 2376 C CA . SER C 1 85 ? -6.260 26.430 22.533 1.00 78.07 87 SER C CA 1
ATOM 2377 C C . SER C 1 85 ? -5.300 27.227 21.644 1.00 73.70 87 SER C C 1
ATOM 2378 O O . SER C 1 85 ? -4.419 26.654 20.997 1.00 73.16 87 SER C O 1
ATOM 2381 N N . THR C 1 86 ? -5.480 28.545 21.602 1.00 70.90 88 THR C N 1
ATOM 2382 C CA . THR C 1 86 ? -4.609 29.411 20.809 1.00 66.91 88 THR C CA 1
ATOM 2383 C C . THR C 1 86 ? -3.932 30.407 21.743 1.00 64.91 88 THR C C 1
ATOM 2384 O O . THR C 1 86 ? -4.547 30.921 22.673 1.00 65.08 88 THR C O 1
ATOM 2388 N N . TRP C 1 87 ? -2.652 30.670 21.488 1.00 62.98 89 TRP C N 1
ATOM 2389 C CA . TRP C 1 87 ? -1.871 31.556 22.343 1.00 61.31 89 TRP C CA 1
ATOM 2390 C C . TRP C 1 87 ? -0.969 32.496 21.577 1.00 59.18 89 TRP C C 1
ATOM 2391 O O . TRP C 1 87 ? -0.381 32.128 20.558 1.00 58.72 89 TRP C O 1
ATOM 2402 N N . LYS C 1 88 ? -0.859 33.715 22.091 1.00 58.72 90 LYS C N 1
ATOM 2403 C CA . LYS C 1 88 ? 0.031 34.707 21.528 1.00 56.37 90 LYS C CA 1
ATOM 2404 C C . LYS C 1 88 ? 1.277 34.646 22.397 1.00 55.19 90 LYS C C 1
ATOM 2405 O O . LYS C 1 88 ? 1.211 34.864 23.606 1.00 56.46 90 LYS C O 1
ATOM 2411 N N . ILE C 1 89 ? 2.402 34.309 21.787 1.00 53.20 91 ILE C N 1
ATOM 2412 C CA . ILE C 1 89 ? 3.676 34.243 22.487 1.00 52.17 91 ILE C CA 1
ATOM 2413 C C . ILE C 1 89 ? 4.409 35.499 22.073 1.00 50.39 91 ILE C C 1
ATOM 2414 O O . ILE C 1 89 ? 4.559 35.741 20.878 1.00 49.98 91 ILE C O 1
ATOM 2419 N N . TYR C 1 90 ? 4.871 36.298 23.032 1.00 50.70 92 TYR C N 1
ATOM 2420 C CA . TYR C 1 90 ? 5.565 37.534 22.686 1.00 48.96 92 TYR C CA 1
ATOM 2421 C C . TYR C 1 90 ? 6.631 38.039 23.653 1.00 50.21 92 TYR C C 1
ATOM 2422 O O . TYR C 1 90 ? 6.746 37.590 24.794 1.00 52.30 92 TYR C O 1
ATOM 2431 N N . TRP C 1 91 ? 7.411 38.992 23.151 1.00 49.90 93 TRP C N 1
ATOM 2432 C CA . TRP C 1 91 ? 8.465 39.657 23.900 1.00 50.59 93 TRP C CA 1
ATOM 2433 C C . TRP C 1 91 ? 8.452 41.117 23.525 1.00 51.39 93 TRP C C 1
ATOM 2434 O O . TRP C 1 91 ? 8.217 41.453 22.378 1.00 50.33 93 TRP C O 1
ATOM 2445 N N . TYR C 1 92 ? 8.679 41.992 24.490 1.00 54.52 94 TYR C N 1
ATOM 2446 C CA . TYR C 1 92 ? 8.753 43.410 24.187 1.00 56.05 94 TYR C CA 1
ATOM 2447 C C . TYR C 1 92 ? 9.817 44.063 25.055 1.00 58.39 94 TYR C C 1
ATOM 2448 O O . TYR C 1 92 ? 9.940 43.770 26.240 1.00 60.72 94 TYR C O 1
ATOM 2457 N N . SER C 1 93 ? 10.605 44.926 24.425 1.00 58.58 95 SER C N 1
ATOM 2458 C CA . SER C 1 93 ? 11.680 45.639 25.082 1.00 60.07 95 SER C CA 1
ATOM 2459 C C . SER C 1 93 ? 11.898 46.943 24.331 1.00 59.84 95 SER C C 1
ATOM 2460 O O . SER C 1 93 ? 11.167 47.255 23.386 1.00 59.52 95 SER C O 1
ATOM 2463 N N . GLY C 1 94 ? 12.889 47.714 24.758 1.00 60.87 96 GLY C N 1
ATOM 2464 C CA . GLY C 1 94 ? 13.206 48.970 24.099 1.00 61.08 96 GLY C CA 1
ATOM 2465 C C . GLY C 1 94 ? 13.798 48.725 22.729 1.00 57.81 96 GLY C C 1
ATOM 2466 O O . GLY C 1 94 ? 13.689 49.565 21.845 1.00 58.19 96 GLY C O 1
ATOM 2467 N N . VAL C 1 95 ? 14.418 47.562 22.548 1.00 55.48 97 VAL C N 1
ATOM 2468 C CA . VAL C 1 95 ? 15.026 47.216 21.277 1.00 53.27 97 VAL C CA 1
ATOM 2469 C C . VAL C 1 95 ? 14.216 46.191 20.489 1.00 51.14 97 VAL C C 1
ATOM 2470 O O . VAL C 1 95 ? 13.750 46.474 19.391 1.00 50.99 97 VAL C O 1
ATOM 2474 N N . TYR C 1 96 ? 14.047 45.002 21.044 1.00 50.67 98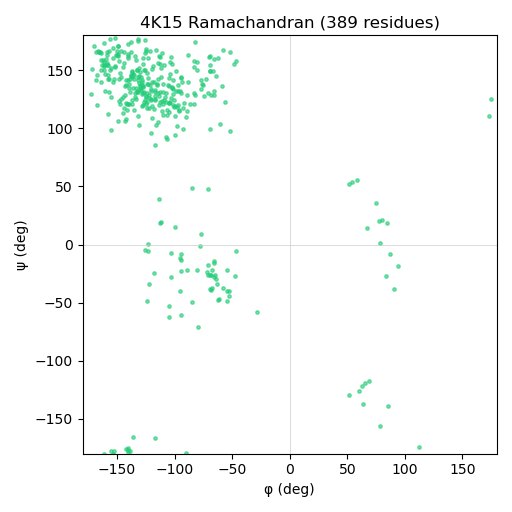 TYR C N 1
ATOM 2475 C CA . TYR C 1 96 ? 13.327 43.946 20.334 1.00 48.93 98 TYR C CA 1
ATOM 2476 C C . TYR C 1 96 ? 11.850 43.820 20.733 1.00 48.29 98 TYR C C 1
ATOM 2477 O O . TYR C 1 96 ? 11.501 43.908 21.911 1.00 49.74 98 TYR C O 1
ATOM 2486 N N . ASN C 1 97 ? 10.997 43.632 19.732 1.00 46.56 99 ASN C N 1
ATOM 2487 C CA . ASN C 1 97 ? 9.566 43.392 19.930 1.00 46.66 99 ASN C CA 1
ATOM 2488 C C . ASN C 1 97 ? 9.187 42.376 18.882 1.00 44.97 99 ASN C C 1
ATOM 2489 O O . ASN C 1 97 ? 9.382 42.622 17.692 1.00 45.29 99 ASN C O 1
ATOM 2494 N N . CYS C 1 98 ? 8.665 41.236 19.305 1.00 43.72 100 CYS C N 1
ATOM 2495 C CA . CYS C 1 98 ? 8.295 40.196 18.363 1.00 43.31 100 CYS C CA 1
ATOM 2496 C C . CYS C 1 98 ? 7.278 39.241 18.971 1.00 43.67 100 CYS C C 1
ATOM 2497 O O . CYS C 1 98 ? 7.214 39.096 20.188 1.00 43.68 100 CYS C O 1
ATOM 2500 N N . SER C 1 99 ? 6.476 38.601 18.121 1.00 44.73 101 SER C N 1
ATOM 2501 C CA . SER C 1 99 ? 5.468 37.659 18.596 1.00 46.19 101 SER C CA 1
ATOM 2502 C C . SER C 1 99 ? 4.944 36.764 17.495 1.00 46.80 101 SER C C 1
ATOM 2503 O O . SER C 1 99 ? 5.145 37.028 16.325 1.00 47.38 101 SER C O 1
ATOM 2506 N N . PHE C 1 100 ? 4.270 35.698 17.899 1.00 48.64 102 PHE C N 1
ATOM 2507 C CA . PHE C 1 100 ? 3.637 34.772 16.973 1.00 50.59 102 PHE C CA 1
ATOM 2508 C C . PHE C 1 100 ? 2.517 34.035 17.693 1.00 53.20 102 PHE C C 1
ATOM 2509 O O . PHE C 1 100 ? 2.397 34.105 18.916 1.00 54.35 102 PHE C O 1
ATOM 2517 N N . ASN C 1 101 ? 1.672 33.358 16.931 1.00 55.58 103 ASN C N 1
ATOM 2518 C CA . ASN C 1 101 ? 0.594 32.591 17.513 1.00 58.25 103 ASN C CA 1
ATOM 2519 C C . ASN C 1 101 ? 0.983 31.125 17.518 1.00 59.67 103 ASN C C 1
ATOM 2520 O O . ASN C 1 101 ? 1.609 30.633 16.582 1.00 59.60 103 ASN C O 1
ATOM 2525 N N . ALA C 1 102 ? 0.616 30.435 18.583 1.00 61.58 104 ALA C N 1
ATOM 2526 C CA . ALA C 1 102 ? 0.879 29.023 18.699 1.00 63.48 104 ALA C CA 1
ATOM 2527 C C . ALA C 1 102 ? -0.431 28.325 19.015 1.00 67.23 104 ALA C C 1
ATOM 2528 O O . ALA C 1 102 ? -1.102 28.691 19.986 1.00 67.89 104 ALA C O 1
ATOM 2530 N N . LYS C 1 103 ? -0.827 27.370 18.172 1.00 70.37 105 LYS C N 1
ATOM 2531 C CA . LYS C 1 103 ? -2.012 26.567 18.442 1.00 74.45 105 LYS C CA 1
ATOM 2532 C C . LYS C 1 103 ? -1.513 25.325 19.140 1.00 76.29 105 LYS C C 1
ATOM 2533 O O . LYS C 1 103 ? -0.571 24.678 18.675 1.00 76.01 105 LYS C O 1
ATOM 2539 N N . ILE C 1 104 ? -2.143 25.006 20.265 1.00 78.39 106 ILE C N 1
ATOM 2540 C CA . ILE C 1 104 ? -1.770 23.850 21.053 1.00 80.80 106 ILE C CA 1
ATOM 2541 C C . ILE C 1 104 ? -2.970 22.914 21.137 1.00 85.26 106 ILE C C 1
ATOM 2542 O O . ILE C 1 104 ? -4.117 23.355 21.046 1.00 86.12 106 ILE C O 1
ATOM 2547 N N . ASN C 1 105 ? -2.686 21.621 21.273 1.00 88.52 107 ASN C N 1
ATOM 2548 C CA . ASN C 1 105 ? -3.705 20.586 21.381 1.00 93.09 107 ASN C CA 1
ATOM 2549 C C . ASN C 1 105 ? -3.311 19.627 22.495 1.00 96.29 107 ASN C C 1
ATOM 2550 O O . ASN C 1 105 ? -2.290 18.952 22.402 1.00 96.94 107 ASN C O 1
ATOM 2555 N N . VAL C 1 106 ? -4.120 19.569 23.548 1.00 99.09 108 VAL C N 1
ATOM 2556 C CA . VAL C 1 106 ? -3.837 18.697 24.681 1.00 102.57 108 VAL C CA 1
ATOM 2557 C C . VAL C 1 106 ? -4.776 17.492 24.719 1.00 108.39 108 VAL C C 1
ATOM 2558 O O . VAL C 1 106 ? -5.873 17.563 25.274 1.00 110.14 108 VAL C O 1
ATOM 2562 N N . SER C 1 107 ? -4.336 16.394 24.108 1.00 111.60 109 SER C N 1
ATOM 2563 C CA . SER C 1 107 ? -5.094 15.141 24.101 1.00 117.86 109 SER C CA 1
ATOM 2564 C C . SER C 1 107 ? -4.575 14.323 25.282 1.00 121.41 109 SER C C 1
ATOM 2565 O O . SER C 1 107 ? -3.369 14.300 25.529 1.00 120.11 109 SER C O 1
ATOM 2568 N N . LYS C 1 108 ? -5.465 13.640 26.001 1.00 126.55 110 LYS C N 1
ATOM 2569 C CA . LYS C 1 108 ? -5.055 12.895 27.195 1.00 130.56 110 LYS C CA 1
ATOM 2570 C C . LYS C 1 108 ? -4.557 13.984 28.161 1.00 127.13 110 LYS C C 1
ATOM 2571 O O . LYS C 1 108 ? -5.182 15.046 28.272 1.00 124.39 110 LYS C O 1
ATOM 2577 N N . GLY C 1 109 ? -3.438 13.738 28.840 1.00 127.51 111 GLY C N 1
ATOM 2578 C CA . GLY C 1 109 ? -2.866 14.724 29.753 1.00 124.79 111 GLY C CA 1
ATOM 2579 C C . GLY C 1 109 ? -1.544 15.264 29.227 1.00 120.16 111 GLY C C 1
ATOM 2580 O O . GLY C 1 109 ? -0.744 15.822 29.980 1.00 118.80 111 GLY C O 1
ATOM 2581 N N . LYS C 1 110 ? -1.323 15.108 27.924 1.00 117.87 112 LYS C N 1
ATOM 2582 C CA . LYS C 1 110 ? -0.089 15.536 27.293 1.00 114.02 112 LYS C CA 1
ATOM 2583 C C . LYS C 1 110 ? -0.414 16.317 26.031 1.00 109.27 112 LYS C C 1
ATOM 2584 O O . LYS C 1 110 ? -1.221 15.878 25.217 1.00 110.54 112 LYS C O 1
ATOM 2590 N N . GLY C 1 111 ? 0.216 17.478 25.870 1.00 104.14 113 GLY C N 1
ATOM 2591 C CA . GLY C 1 111 ? -0.044 18.339 24.718 1.00 99.60 113 GLY C CA 1
ATOM 2592 C C . GLY C 1 111 ? 1.162 18.720 23.886 1.00 95.89 113 GLY C C 1
ATOM 2593 O O . GLY C 1 111 ? 2.313 18.513 24.283 1.00 95.01 113 GLY C O 1
ATOM 2594 N N . LYS C 1 112 ? 0.877 19.289 22.718 1.00 93.19 114 LYS C N 1
ATOM 2595 C CA . LYS C 1 112 ? 1.910 19.725 21.795 1.00 90.21 114 LYS C CA 1
ATOM 2596 C C . LYS C 1 112 ? 1.433 20.930 21.002 1.00 86.10 114 LYS C C 1
ATOM 2597 O O . LYS C 1 112 ? 0.226 21.202 20.941 1.00 86.00 114 LYS C O 1
ATOM 2603 N N . ILE C 1 113 ? 2.385 21.643 20.398 1.00 82.15 115 ILE C N 1
ATOM 2604 C CA . ILE C 1 113 ? 2.073 22.786 19.541 1.00 78.69 115 ILE C CA 1
ATOM 2605 C C . ILE C 1 113 ? 1.737 22.204 18.178 1.00 80.18 115 ILE C C 1
ATOM 2606 O O . ILE C 1 113 ? 2.556 21.513 17.583 1.00 81.96 115 ILE C O 1
ATOM 2611 N N . THR C 1 114 ? 0.534 22.459 17.686 1.00 80.28 116 THR C N 1
ATOM 2612 C CA . THR C 1 114 ? 0.136 21.923 16.388 1.00 82.34 116 THR C CA 1
ATOM 2613 C C . THR C 1 114 ? 0.380 22.902 15.251 1.00 79.71 116 THR C C 1
ATOM 2614 O O . THR C 1 114 ? 0.340 22.518 14.082 1.00 81.84 116 THR C O 1
ATOM 2618 N N . SER C 1 115 ? 0.636 24.163 15.595 1.00 75.46 117 SER C N 1
ATOM 2619 C CA . SER C 1 115 ? 0.858 25.193 14.594 1.00 72.90 117 SER C CA 1
ATOM 2620 C C . SER C 1 115 ? 1.501 26.452 15.178 1.00 68.31 117 SER C C 1
ATOM 2621 O O . SER C 1 115 ? 1.176 26.875 16.285 1.00 67.18 117 SER C O 1
ATOM 2624 N N . ALA C 1 116 ? 2.429 27.026 14.420 1.00 65.58 118 ALA C N 1
ATOM 2625 C CA . ALA C 1 116 ? 3.104 28.261 14.791 1.00 61.46 118 ALA C CA 1
ATOM 2626 C C . ALA C 1 116 ? 2.918 29.152 13.585 1.00 60.42 118 ALA C C 1
ATOM 2627 O O . ALA C 1 116 ? 3.341 28.796 12.492 1.00 61.84 118 ALA C O 1
ATOM 2629 N N . TYR C 1 117 ? 2.279 30.300 13.771 1.00 58.57 119 TYR C N 1
ATOM 2630 C CA . TYR C 1 117 ? 2.009 31.188 12.655 1.00 58.14 119 TYR C CA 1
ATOM 2631 C C . TYR C 1 117 ? 1.875 32.639 13.093 1.00 56.07 119 TYR C C 1
ATOM 2632 O O . TYR C 1 117 ? 2.005 32.957 14.270 1.00 53.67 119 TYR C O 1
ATOM 2641 N N . ASN C 1 118 ? 1.623 33.507 12.115 1.00 57.02 120 ASN C N 1
ATOM 2642 C CA . ASN C 1 118 ? 1.408 34.932 12.333 1.00 56.05 120 ASN C CA 1
ATOM 2643 C C . ASN C 1 118 ? 2.591 35.609 13.019 1.00 52.48 120 ASN C C 1
ATOM 2644 O O . ASN C 1 118 ? 2.428 36.243 14.062 1.00 51.15 120 ASN C O 1
ATOM 2649 N N . PRO C 1 119 ? 3.796 35.487 12.421 1.00 51.42 121 PRO C N 1
ATOM 2650 C CA . PRO C 1 119 ? 5.007 36.091 12.973 1.00 48.99 121 PRO C CA 1
ATOM 2651 C C . PRO C 1 119 ? 5.034 37.594 12.761 1.00 48.86 121 PRO C C 1
ATOM 2652 O O . PRO C 1 119 ? 4.848 38.063 11.638 1.00 49.96 121 PRO C O 1
ATOM 2656 N N . TRP C 1 120 ? 5.248 38.336 13.838 1.00 47.84 122 TRP C N 1
ATOM 2657 C CA . TRP C 1 120 ? 5.314 39.791 13.771 1.00 48.42 122 TRP C CA 1
ATOM 2658 C C . TRP C 1 120 ? 6.556 40.293 14.491 1.00 47.33 122 TRP C C 1
ATOM 2659 O O . TRP C 1 120 ? 7.039 39.631 15.413 1.00 46.44 122 TRP C O 1
ATOM 2670 N N . TYR C 1 121 ? 7.078 41.448 14.071 1.00 47.19 123 TYR C N 1
ATOM 2671 C CA . TYR C 1 121 ? 8.239 42.012 14.743 1.00 46.65 123 TYR C CA 1
ATOM 2672 C C . TYR C 1 121 ? 8.536 43.455 14.366 1.00 47.67 123 TYR C C 1
ATOM 2673 O O . TYR C 1 121 ? 8.304 43.873 13.238 1.00 48.70 123 TYR C O 1
ATOM 2682 N N . GLN C 1 122 ? 9.031 44.202 15.350 1.00 48.33 124 GLN C N 1
ATOM 2683 C CA . GLN C 1 122 ? 9.466 45.587 15.191 1.00 50.12 124 GLN C CA 1
ATOM 2684 C C . GLN C 1 122 ? 10.660 45.734 16.107 1.00 49.80 124 GLN C C 1
ATOM 2685 O O . GLN C 1 122 ? 10.529 45.629 17.320 1.00 50.71 124 GLN C O 1
ATOM 2691 N N . PHE C 1 123 ? 11.829 45.928 15.511 1.00 49.86 125 PHE C N 1
ATOM 2692 C CA . PHE C 1 123 ? 13.084 46.096 16.233 1.00 50.40 125 PHE C CA 1
ATOM 2693 C C . PHE C 1 123 ? 13.542 47.532 16.075 1.00 52.16 125 PHE C C 1
ATOM 2694 O O . PHE C 1 123 ? 13.741 47.986 14.964 1.00 51.90 125 PHE C O 1
ATOM 2702 N N . TYR C 1 124 ? 13.704 48.244 17.181 1.00 54.72 126 TYR C N 1
ATOM 2703 C CA . TYR C 1 124 ? 14.171 49.624 17.139 1.00 58.27 126 TYR C CA 1
ATOM 2704 C C . TYR C 1 124 ? 15.630 49.693 17.567 1.00 57.92 126 TYR C C 1
ATOM 2705 O O . TYR C 1 124 ? 15.987 49.264 18.672 1.00 57.84 126 TYR C O 1
ATOM 2714 N N . SER C 1 125 ? 16.462 50.239 16.686 1.00 58.19 127 SER C N 1
ATOM 2715 C CA . SER C 1 125 ? 17.897 50.393 16.938 1.00 58.99 127 SER C CA 1
ATOM 2716 C C . SER C 1 125 ? 18.594 50.878 15.681 1.00 59.11 127 SER C C 1
ATOM 2717 O O . SER C 1 125 ? 18.695 50.139 14.714 1.00 57.78 127 SER C O 1
ATOM 2720 N N . PRO C 1 126 ? 19.073 52.122 15.682 1.00 61.63 128 PRO C N 1
ATOM 2721 C CA . PRO C 1 126 ? 19.748 52.572 14.475 1.00 63.06 128 PRO C CA 1
ATOM 2722 C C . PRO C 1 126 ? 20.940 51.695 14.120 1.00 61.93 128 PRO C C 1
ATOM 2723 O O . PRO C 1 126 ? 21.711 51.303 14.999 1.00 62.58 128 PRO C O 1
ATOM 2727 N N . GLY C 1 127 ? 21.071 51.368 12.842 1.00 61.26 129 GLY C N 1
ATOM 2728 C CA . GLY C 1 127 ? 22.193 50.567 12.381 1.00 60.55 129 GLY C CA 1
ATOM 2729 C C . GLY C 1 127 ? 22.019 49.070 12.456 1.00 57.73 129 GLY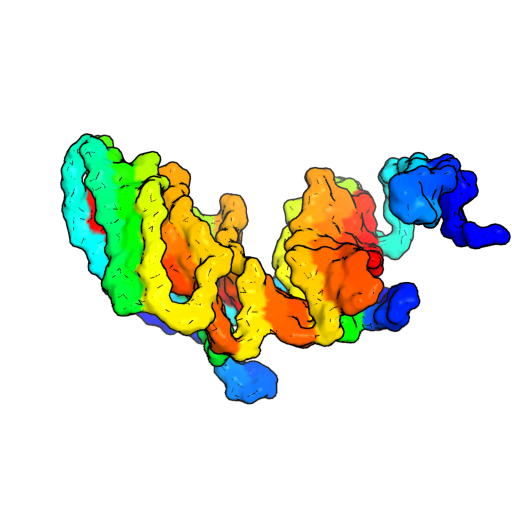 C C 1
ATOM 2730 O O . GLY C 1 127 ? 22.859 48.340 11.942 1.00 58.36 129 GLY C O 1
ATOM 2731 N N . LEU C 1 128 ? 20.941 48.601 13.082 1.00 55.72 130 LEU C N 1
ATOM 2732 C CA . LEU C 1 128 ? 20.696 47.165 13.201 1.00 53.41 130 LEU C CA 1
ATOM 2733 C C . LEU C 1 128 ? 20.207 46.592 11.893 1.00 53.53 130 LEU C C 1
ATOM 2734 O O . LEU C 1 128 ? 19.361 47.183 11.224 1.00 55.02 130 LEU C O 1
ATOM 2739 N N . ASP C 1 129 ? 20.731 45.432 11.526 1.00 53.00 131 ASP C N 1
ATOM 2740 C CA . ASP C 1 129 ? 20.286 44.772 10.317 1.00 53.08 131 ASP C CA 1
ATOM 2741 C C . ASP C 1 129 ? 19.820 43.360 10.680 1.00 50.33 131 ASP C C 1
ATOM 2742 O O . ASP C 1 129 ? 20.575 42.585 11.297 1.00 50.07 131 ASP C O 1
ATOM 2747 N N . VAL C 1 130 ? 18.564 43.052 10.356 1.00 47.65 132 VAL C N 1
ATOM 2748 C CA . VAL C 1 130 ? 18.020 41.716 10.573 1.00 45.78 132 VAL C CA 1
ATOM 2749 C C . VAL C 1 130 ? 18.260 40.979 9.268 1.00 47.98 132 VAL C C 1
ATOM 2750 O O . VAL C 1 130 ? 17.510 41.137 8.312 1.00 49.76 132 VAL C O 1
ATOM 2754 N N . LYS C 1 131 ? 19.317 40.181 9.229 1.00 48.94 133 LYS C N 1
ATOM 2755 C CA . LYS C 1 131 ? 19.685 39.448 8.022 1.00 51.62 133 LYS C CA 1
ATOM 2756 C C . LYS C 1 131 ? 18.665 38.384 7.685 1.00 51.54 133 LYS C C 1
ATOM 2757 O O . LYS C 1 131 ? 18.358 38.160 6.523 1.00 53.51 133 LYS C O 1
ATOM 2763 N N . LYS C 1 132 ? 18.122 37.747 8.711 1.00 50.63 134 LYS C N 1
ATOM 2764 C CA . LYS C 1 132 ? 17.163 36.679 8.515 1.00 51.33 134 LYS C CA 1
ATOM 2765 C C . LYS C 1 132 ? 16.266 36.535 9.725 1.00 49.82 134 LYS C C 1
ATOM 2766 O O . LYS C 1 132 ? 16.651 36.876 10.838 1.00 48.32 134 LYS C O 1
ATOM 2772 N N . SER C 1 133 ? 15.054 36.049 9.484 1.00 51.17 135 SER C N 1
ATOM 2773 C CA . SER C 1 133 ? 14.067 35.792 10.534 1.00 49.93 135 SER C CA 1
ATOM 2774 C C . SER C 1 133 ? 13.338 34.517 10.133 1.00 51.92 135 SER C C 1
ATOM 2775 O O . SER C 1 133 ? 13.067 34.304 8.941 1.00 54.00 135 SER C O 1
ATOM 2778 N N . LYS C 1 134 ? 13.028 33.669 11.105 1.00 51.96 136 LYS C N 1
ATOM 2779 C CA . LYS C 1 134 ? 12.345 32.420 10.805 1.00 54.41 136 LYS C CA 1
ATOM 2780 C C . LYS C 1 134 ? 11.580 31.832 11.984 1.00 53.53 136 LYS C C 1
ATOM 2781 O O . LYS C 1 134 ? 12.108 31.725 13.085 1.00 53.31 136 LYS C O 1
ATOM 2787 N N . LEU C 1 135 ? 10.328 31.458 11.729 1.00 54.16 137 LEU C N 1
ATOM 2788 C CA . LEU C 1 135 ? 9.469 30.828 12.723 1.00 53.87 137 LEU C CA 1
ATOM 2789 C C . LEU C 1 135 ? 9.326 29.361 12.315 1.00 56.21 137 LEU C C 1
ATOM 2790 O O . LEU C 1 135 ? 8.967 29.059 11.190 1.00 57.51 137 LEU C O 1
ATOM 2795 N N . SER C 1 136 ? 9.617 28.455 13.232 1.00 57.59 138 SER C N 1
ATOM 2796 C CA . SER C 1 136 ? 9.543 27.029 12.946 1.00 61.04 138 SER C CA 1
ATOM 2797 C C . SER C 1 136 ? 9.073 26.228 14.147 1.00 61.76 138 SER C C 1
ATOM 2798 O O . SER C 1 136 ? 9.266 26.613 15.297 1.00 59.77 138 SER C O 1
ATOM 2801 N N . LYS C 1 137 ? 8.455 25.100 13.842 1.00 65.20 139 LYS C N 1
ATOM 2802 C CA . LYS C 1 137 ? 7.917 24.183 14.826 1.00 66.89 139 LYS C CA 1
ATOM 2803 C C . LYS C 1 137 ? 8.633 22.849 14.709 1.00 69.65 139 LYS C C 1
ATOM 2804 O O . LYS C 1 137 ? 8.910 22.398 13.604 1.00 71.84 139 LYS C O 1
ATOM 2810 N N . THR C 1 138 ? 8.941 22.220 15.838 1.00 70.29 140 THR C N 1
ATOM 2811 C CA . THR C 1 138 ? 9.573 20.903 15.801 1.00 74.07 140 THR C CA 1
ATOM 2812 C C . THR C 1 138 ? 8.529 19.910 15.279 1.00 77.88 140 THR C C 1
ATOM 2813 O O . THR C 1 138 ? 7.330 20.089 15.503 1.00 77.21 140 THR C O 1
ATOM 2817 N N . SER C 1 139 ? 8.976 18.868 14.587 1.00 82.12 141 SER C N 1
ATOM 2818 C CA . SER C 1 139 ? 8.058 17.869 14.025 1.00 86.68 141 SER C CA 1
ATOM 2819 C C . SER C 1 139 ? 7.109 17.312 15.093 1.00 88.13 141 SER C C 1
ATOM 2820 O O . SER C 1 139 ? 5.907 17.172 14.864 1.00 89.24 141 SER C O 1
ATOM 2823 N N . SER C 1 140 ? 7.664 17.006 16.261 1.00 88.59 142 SER C N 1
ATOM 2824 C CA . SER C 1 140 ? 6.894 16.484 17.383 1.00 90.54 142 SER C CA 1
ATOM 2825 C C . SER C 1 140 ? 5.941 17.539 17.931 1.00 87.00 142 SER C C 1
ATOM 2826 O O . SER C 1 140 ? 4.948 17.214 18.582 1.00 88.64 142 SER C O 1
ATOM 2829 N N . GLY C 1 141 ? 6.255 18.804 17.665 1.00 82.83 143 GLY C N 1
ATOM 2830 C CA . GLY C 1 141 ? 5.458 19.924 18.143 1.00 79.27 143 GLY C CA 1
ATOM 2831 C C . GLY C 1 141 ? 5.803 20.200 19.593 1.00 78.19 143 GLY C C 1
ATOM 2832 O O . GLY C 1 141 ? 5.016 20.818 20.316 1.00 77.59 143 GLY C O 1
ATOM 2833 N N . SER C 1 142 ? 6.987 19.740 20.016 1.00 78.39 144 SER C N 1
ATOM 2834 C CA . SER C 1 142 ? 7.450 19.917 21.389 1.00 77.38 144 SER C CA 1
ATOM 2835 C C . SER C 1 142 ? 7.735 21.379 21.660 1.00 72.09 144 SER C C 1
ATOM 2836 O O . SER C 1 142 ? 7.678 21.822 22.807 1.00 70.92 144 SER C O 1
ATOM 2839 N N . SER C 1 143 ? 8.049 22.123 20.598 1.00 69.01 145 SER C N 1
ATOM 2840 C CA . SER C 1 143 ? 8.332 23.554 20.716 1.00 65.11 145 SER C CA 1
ATOM 2841 C C . SER C 1 143 ? 8.332 24.274 19.376 1.00 62.33 145 SER C C 1
ATOM 2842 O O . SER C 1 143 ? 8.369 23.653 18.303 1.00 62.52 145 SER C O 1
ATOM 2845 N N . ALA C 1 144 ? 8.291 25.601 19.471 1.00 59.39 146 ALA C N 1
ATOM 2846 C CA . ALA C 1 144 ? 8.323 26.488 18.317 1.00 56.97 146 ALA C CA 1
ATOM 2847 C C . ALA C 1 144 ? 9.293 27.609 18.643 1.00 54.47 146 ALA C C 1
ATOM 2848 O O . ALA C 1 144 ? 9.397 28.024 19.800 1.00 53.27 146 ALA C O 1
ATOM 2850 N N . SER C 1 145 ? 10.006 28.097 17.630 1.00 53.87 147 SER C N 1
ATOM 2851 C CA . SER C 1 145 ? 10.982 29.165 17.833 1.00 51.98 147 SER C CA 1
ATOM 2852 C C . SER C 1 145 ? 10.969 30.195 16.722 1.00 50.78 147 SER C C 1
ATOM 2853 O O . SER C 1 145 ? 10.877 29.850 15.540 1.00 51.19 147 SER C O 1
ATOM 2856 N N . TYR C 1 146 ? 11.072 31.463 17.116 1.00 49.43 148 TYR C N 1
ATOM 2857 C CA . TYR C 1 146 ? 11.110 32.578 16.179 1.00 48.40 148 TYR C CA 1
ATOM 2858 C C . TYR C 1 146 ? 12.505 33.158 16.361 1.00 47.68 148 TYR C C 1
ATOM 2859 O O . TYR C 1 146 ? 12.799 33.792 17.374 1.00 46.89 148 TYR C O 1
ATOM 2868 N N . VAL C 1 147 ? 13.363 32.892 15.375 1.00 48.29 149 VAL C N 1
ATOM 2869 C CA . VAL C 1 147 ? 14.778 33.259 15.418 1.00 48.11 149 VAL C CA 1
ATOM 2870 C C . VAL C 1 147 ? 15.198 34.366 14.472 1.00 47.43 149 VAL C C 1
ATOM 2871 O O . VAL C 1 147 ? 14.918 34.311 13.282 1.00 48.56 149 VAL C O 1
ATOM 2875 N N . PHE C 1 148 ? 15.915 35.345 15.014 1.00 46.43 150 PHE C N 1
ATOM 2876 C CA . PHE C 1 148 ? 16.416 36.467 14.242 1.00 45.95 150 PHE C CA 1
ATOM 2877 C C . PHE C 1 148 ? 17.926 36.486 14.240 1.00 46.10 150 PHE C C 1
ATOM 2878 O O . PHE C 1 148 ? 18.540 36.441 15.292 1.00 46.84 150 PHE C O 1
ATOM 2886 N N . ASP C 1 149 ? 18.513 36.550 13.052 1.00 46.55 151 ASP C N 1
ATOM 2887 C CA . ASP C 1 149 ? 19.953 36.640 12.886 1.00 46.94 151 ASP C CA 1
ATOM 2888 C C . ASP C 1 149 ? 20.215 38.094 12.628 1.00 45.53 151 ASP C C 1
ATOM 2889 O O . ASP C 1 149 ? 19.854 38.610 11.579 1.00 45.58 151 ASP C O 1
ATOM 2894 N N . CYS C 1 150 ? 20.840 38.758 13.588 1.00 45.26 152 CYS C N 1
ATOM 2895 C CA . CYS C 1 150 ? 21.093 40.186 13.493 1.00 45.65 152 CYS C CA 1
ATOM 2896 C C . CYS C 1 150 ? 22.547 40.560 13.330 1.00 46.62 152 CYS C C 1
ATOM 2897 O O . CYS C 1 150 ? 23.452 39.763 13.593 1.00 47.02 152 CYS C O 1
ATOM 2900 N N . LYS C 1 151 ? 22.749 41.810 12.927 1.00 46.83 153 LYS C N 1
ATOM 2901 C CA . LYS C 1 151 ? 24.067 42.352 12.687 1.00 48.17 153 LYS C CA 1
ATOM 2902 C C . LYS C 1 151 ? 24.107 43.863 12.758 1.00 48.41 153 LYS C C 1
ATOM 2903 O O . LYS C 1 151 ? 23.171 44.529 12.304 1.00 49.09 153 LYS C O 1
ATOM 2909 N N . ASN C 1 152 ? 25.201 44.392 13.314 1.00 48.96 154 ASN C N 1
ATOM 2910 C CA . ASN C 1 152 ? 25.461 45.832 13.364 1.00 49.09 154 ASN C CA 1
ATOM 2911 C C . ASN C 1 152 ? 26.941 46.039 12.980 1.00 51.06 154 ASN C C 1
ATOM 2912 O O . ASN C 1 152 ? 27.550 45.108 12.452 1.00 51.04 154 ASN C O 1
ATOM 2917 N N . LYS C 1 153 ? 27.519 47.222 13.217 1.00 52.03 155 LYS C N 1
ATOM 2918 C CA . LYS C 1 153 ? 28.920 47.477 12.809 1.00 54.11 155 LYS C CA 1
ATOM 2919 C C . LYS C 1 153 ? 30.000 46.748 13.604 1.00 54.07 155 LYS C C 1
ATOM 2920 O O . LYS C 1 153 ? 31.148 46.658 13.151 1.00 55.92 155 LYS C O 1
ATOM 2926 N N . ILE C 1 154 ? 29.654 46.248 14.779 1.00 51.15 156 ILE C N 1
ATOM 2927 C CA . ILE C 1 154 ? 30.639 45.578 15.617 1.00 51.81 156 ILE C CA 1
ATOM 2928 C C . ILE C 1 154 ? 30.278 44.153 16.004 1.00 49.51 156 ILE C C 1
ATOM 2929 O O . ILE C 1 154 ? 31.089 43.467 16.600 1.00 50.20 156 ILE C O 1
ATOM 2934 N N . SER C 1 155 ? 29.086 43.691 15.654 1.00 47.19 157 SER C N 1
ATOM 2935 C CA . SER C 1 155 ? 28.698 42.356 16.052 1.00 46.83 157 SER C CA 1
ATOM 2936 C C . SER C 1 155 ? 27.680 41.643 15.170 1.00 44.86 157 SER C C 1
ATOM 2937 O O . SER C 1 155 ? 26.982 42.263 14.366 1.00 42.61 157 SER C O 1
ATOM 2940 N N . ASN C 1 156 ? 27.662 40.312 15.315 1.00 45.75 158 ASN C N 1
ATOM 2941 C CA . ASN C 1 156 ? 26.696 39.423 14.665 1.00 45.06 158 ASN C CA 1
ATOM 2942 C C . ASN C 1 156 ? 26.200 38.492 15.747 1.00 44.86 158 ASN C C 1
ATOM 2943 O O . ASN C 1 156 ? 26.993 37.910 16.479 1.00 45.75 158 ASN C O 1
ATOM 2948 N N . TRP C 1 157 ? 24.891 38.337 15.851 1.00 44.51 159 TRP C N 1
ATOM 2949 C CA . TRP C 1 157 ? 24.317 37.486 16.881 1.00 45.02 159 TRP C CA 1
ATOM 2950 C C . TRP C 1 157 ? 22.893 37.125 16.514 1.00 43.37 159 TRP C C 1
ATOM 2951 O O . TRP C 1 157 ? 22.359 37.638 15.542 1.00 42.46 159 TRP C O 1
ATOM 2962 N N . ASN C 1 158 ? 22.277 36.241 17.291 1.00 44.10 160 ASN C N 1
ATOM 2963 C CA . ASN C 1 158 ? 20.881 35.893 17.064 1.00 42.47 160 ASN C CA 1
ATOM 2964 C C . ASN C 1 158 ? 20.111 36.161 18.333 1.00 43.25 160 ASN C C 1
ATOM 2965 O O . ASN C 1 158 ? 20.701 36.290 19.404 1.00 44.33 160 ASN C O 1
ATOM 2970 N N . VAL C 1 159 ? 18.798 36.293 18.189 1.00 43.71 161 VAL C N 1
ATOM 2971 C CA . VAL C 1 159 ? 17.879 36.482 19.316 1.00 45.27 161 VAL C CA 1
ATOM 2972 C C . VAL C 1 159 ? 16.792 35.438 19.083 1.00 46.36 161 VAL C C 1
ATOM 2973 O O . VAL C 1 159 ? 16.502 35.106 17.930 1.00 47.40 161 VAL C O 1
ATOM 2977 N N . THR C 1 160 ? 16.206 34.903 20.149 1.00 47.70 162 THR C N 1
ATOM 2978 C CA . THR C 1 160 ? 15.214 33.849 19.984 1.00 48.87 162 THR C CA 1
ATOM 2979 C C . THR C 1 160 ? 14.076 33.866 20.987 1.00 49.72 162 THR C C 1
ATOM 2980 O O . THR C 1 160 ? 14.300 33.896 22.195 1.00 51.42 162 THR C O 1
ATOM 2984 N N . LEU C 1 161 ? 12.858 33.850 20.446 1.00 49.38 163 LEU C N 1
ATOM 2985 C CA . LEU C 1 161 ? 11.622 33.767 21.217 1.00 50.10 163 LEU C CA 1
ATOM 2986 C C . LEU C 1 161 ? 11.173 32.318 21.015 1.00 51.35 163 LEU C C 1
ATOM 2987 O O . LEU C 1 161 ? 10.966 31.879 19.873 1.00 51.55 163 LEU C O 1
ATOM 2992 N N . LYS C 1 162 ? 11.031 31.574 22.105 1.00 52.87 164 LYS C N 1
ATOM 2993 C CA . LYS C 1 162 ? 10.672 30.166 22.017 1.00 54.78 164 LYS C CA 1
ATOM 2994 C C . LYS C 1 162 ? 9.491 29.811 22.904 1.00 55.96 164 LYS C C 1
ATOM 2995 O O . LYS C 1 162 ? 9.340 30.346 24.001 1.00 56.67 164 LYS C O 1
ATOM 3001 N N . ALA C 1 163 ? 8.663 28.898 22.412 1.00 56.17 165 ALA C N 1
ATOM 3002 C CA . ALA C 1 163 ? 7.513 28.404 23.146 1.00 57.58 165 ALA C CA 1
ATOM 3003 C C . ALA C 1 163 ? 7.659 26.888 23.222 1.00 59.70 165 ALA C C 1
ATOM 3004 O O . ALA C 1 163 ? 7.899 26.232 22.210 1.00 58.81 165 ALA C O 1
ATOM 3006 N N . SER C 1 164 ? 7.521 26.341 24.424 1.00 62.74 166 SER C N 1
ATOM 3007 C CA . SER C 1 164 ? 7.649 24.899 24.646 1.00 66.28 166 SER C CA 1
ATOM 3008 C C . SER C 1 164 ? 6.453 24.342 25.416 1.00 69.11 166 SER C C 1
ATOM 3009 O O . SER C 1 164 ? 5.980 24.949 26.381 1.00 68.98 166 SER C O 1
ATOM 3012 N N . VAL C 1 165 ? 5.972 23.182 24.975 1.00 71.82 167 VAL C N 1
ATOM 3013 C CA . VAL C 1 165 ? 4.843 22.510 25.608 1.00 75.05 167 VAL C CA 1
ATOM 3014 C C . VAL C 1 165 ? 5.246 21.094 25.998 1.00 79.70 167 VAL C C 1
ATOM 3015 O O . VAL C 1 165 ? 5.753 20.333 25.175 1.00 80.37 167 VAL C O 1
ATOM 3019 N N . SER C 1 166 ? 5.023 20.757 27.262 1.00 83.35 168 SER C N 1
ATOM 3020 C CA . SER C 1 166 ? 5.332 19.438 27.785 1.00 88.33 168 SER C CA 1
ATOM 3021 C C . SER C 1 166 ? 4.200 19.097 28.747 1.00 92.29 168 SER C C 1
ATOM 3022 O O . SER C 1 166 ? 3.953 19.835 29.705 1.00 92.25 168 SER C O 1
ATOM 3025 N N . GLY C 1 167 ? 3.496 17.997 28.486 1.00 96.15 169 GLY C N 1
ATOM 3026 C CA . GLY C 1 167 ? 2.370 17.607 29.329 1.00 100.33 169 GLY C CA 1
ATOM 3027 C C . GLY C 1 167 ? 1.328 18.702 29.232 1.00 97.97 169 GLY C C 1
ATOM 3028 O O . GLY C 1 167 ? 0.867 19.022 28.138 1.00 95.60 169 GLY C O 1
ATOM 3029 N N . LYS C 1 168 ? 0.967 19.294 30.369 1.00 99.64 170 LYS C N 1
ATOM 3030 C CA . LYS C 1 168 ? -0.006 20.395 30.393 1.00 97.74 170 LYS C CA 1
ATOM 3031 C C . LYS C 1 168 ? 0.680 21.692 30.831 1.00 94.88 170 LYS C C 1
ATOM 3032 O O . LYS C 1 168 ? 0.101 22.490 31.568 1.00 95.71 170 LYS C O 1
ATOM 3038 N N . LYS C 1 169 ? 1.908 21.906 30.370 1.00 92.40 171 LYS C N 1
ATOM 3039 C CA . LYS C 1 169 ? 2.670 23.094 30.750 1.00 90.16 171 LYS C CA 1
ATOM 3040 C C . LYS C 1 169 ? 3.197 23.878 29.556 1.00 84.29 171 LYS C C 1
ATOM 3041 O O . LYS C 1 169 ? 3.791 23.312 28.643 1.00 82.44 171 LYS C O 1
ATOM 3047 N N . LEU C 1 170 ? 2.973 25.188 29.581 1.00 81.47 172 LEU C N 1
ATOM 3048 C CA . LEU C 1 170 ? 3.455 26.077 28.532 1.00 76.91 172 LEU C CA 1
ATOM 3049 C C . LEU C 1 170 ? 4.603 26.902 29.075 1.00 75.63 172 LEU C C 1
ATOM 3050 O O . LEU C 1 170 ? 4.455 27.606 30.073 1.00 76.15 172 LEU C O 1
ATOM 3055 N N . THR C 1 171 ? 5.742 26.806 28.402 1.00 73.96 173 THR C N 1
ATOM 3056 C CA . THR C 1 171 ? 6.936 27.532 28.783 1.00 73.41 173 THR C CA 1
ATOM 3057 C C . THR C 1 171 ? 7.421 28.380 27.617 1.00 69.26 173 THR C C 1
ATOM 3058 O O . THR C 1 171 ? 7.405 27.942 26.470 1.00 68.09 173 THR C O 1
ATOM 3062 N N . THR C 1 172 ? 7.832 29.604 27.913 1.00 67.75 174 THR C N 1
ATOM 3063 C CA . THR C 1 172 ? 8.375 30.489 26.902 1.00 64.03 174 THR C CA 1
ATOM 3064 C C . THR C 1 172 ? 9.721 30.990 27.394 1.00 64.05 174 THR C C 1
ATOM 3065 O O . THR C 1 172 ? 10.025 30.921 28.580 1.00 65.66 174 THR C O 1
ATOM 3069 N N . SER C 1 173 ? 10.534 31.473 26.469 1.00 62.45 175 SER C N 1
ATOM 3070 C CA . SER C 1 173 ? 11.853 31.991 26.805 1.00 63.18 175 SER C CA 1
ATOM 3071 C C . SER C 1 173 ? 12.327 32.924 25.714 1.00 60.83 175 SER C C 1
ATOM 3072 O O . SER C 1 173 ? 11.791 32.922 24.609 1.00 58.52 175 SER C O 1
ATOM 3075 N N . PHE C 1 174 ? 13.330 33.729 26.035 1.00 62.67 176 PHE C N 1
ATOM 3076 C CA . PHE C 1 174 ? 13.899 34.661 25.080 1.00 61.29 176 PHE C CA 1
ATOM 3077 C C . PHE C 1 174 ? 15.392 34.767 25.315 1.00 63.33 176 PHE C C 1
ATOM 3078 O O . PHE C 1 174 ? 15.827 35.176 26.389 1.00 65.48 176 PHE C O 1
ATOM 3086 N N . LYS C 1 175 ? 16.180 34.380 24.321 1.00 63.91 177 LYS C N 1
ATOM 3087 C CA . LYS C 1 175 ? 17.633 34.446 24.454 1.00 66.40 177 LYS C CA 1
ATOM 3088 C C . LYS C 1 175 ? 18.272 35.028 23.204 1.00 64.38 177 LYS C C 1
ATOM 3089 O O . LYS C 1 175 ? 19.188 35.841 23.290 1.00 64.58 177 LYS C O 1
#

Sequence (395 aa):
ETFDLNGNIAQEKEIVLEDGTEGTLGVPIIDERPLLKGTYSLANGTSTWKIYWYSGVYNCSFNAKINVSKGKGKITSAYNPWYQFYSPGLDVKKSKLSKTSSGSSASYVFDCKNKISNWNVTLKASVSGKKLTTSFKIAQEKEIVLEDGTEGTLGVPIIDERPLLKGTYSLANGTSTWKIYWYSGVYNCSFNAKINVSKGKGKITSAYNPWYQFYSPGLDVKKSKLSKTSSGSSASYVFDCKNKISNWNVTLKASVSGKKLTTSFKFDLNGNIAQEKEIVLEDGTEGTLGVPILKGTYSLANGTSTWKIYWYSGVYNCSFNAKINVSKGKGKITSAYNPWYQFYSPGLDVKKSKLSKTSSGSSASYVFDCKNKISNWNVTLKASVSGKKLTTSFK

Nearest PDB structures (foldseek):
  4k15-assembly1_B-2  TM=1.008E+00  e=1.931E-23  Listeria monocytogenes EGD-e
  4k15-assembly1_C-2  TM=9.528E-01  e=1.468E-20  Listeria monocytogenes EGD-e
  4k15-assembly1_A-2  TM=9.141E-01  e=1.189E-19  Listeria monocytogenes EGD-e
  1v2b-assembly2_B  TM=2.570E-01  e=7.355E-01  Nicotiana tabacum
  2xb3-assembly1_A  TM=2.401E-01  e=7.355E-01  Thermosynechococcus vestitus BP-1

Secondary structure (DSSP, 8-state):
----SSTTTS-EEEEE-TT--EEEEE-----SS--SSSBS---SEEEEEEEEEEESSEEEEEEEEEEEETTEEEEEEEEEEEEEEE-TT-EEEEEEEEE-SSSSEEEEEEEEE-SS-EEEEEEEEEEETTEEEEEE-/---EEEEE-TTS-EEEEE---SS---SEEEEEE--SEEEEEEEEEE-SS-EEEEEEEEEEETTEEEEEEEEEEEEEEE-TT-EEEEEEEEE-TTSSEEEEEEEEE-SSEEEEEEEEEEEETTEEEEEE-/--S-TTS--EEEEE-TTS-EEEEE-----EEEE--SEEEEEEEEEE-SS-EEEEEEEEEEETTEEEEEEEEEEEE----TT-EEEEEEEEE-TT-SEEEEEEEEE-SSEEEEEEEEEEEETTEEEEEE-

B-factor: mean 71.55, std 24.07, range [34.29, 158.83]

CATH classification: 2.60.40.3860

Foldseek 3Di:
DPCPVCPVVKDKDWDADDVRDIDIDIDDDDPVDDDDPFDPFDDAAKDKDWFWDDDPFWTWIWMWIKHAHPFWIATPDIGDTDIDGDDPQKDWPDWDWAADPRRQKIKIKTFMGGPPDTDMKIWMWGGTGGTIHIDID/DWDWDWDQDPVRDIDIGTDDDDDDDFPDKDKDFADAAWDKDKFWDDDQFWTWIWMWIKHADPFFIATPDTGDTDIDGDDPQKDFPDWDWDADPVRQKIKIKTWMDGPPDTDMKIWMWGTTGRMIMTGID/DDDDQPDKDWDWDQDPVRDIDIDIDHDPKDKDFADAAKDKDWFWDDDPFWTKIWMWIKHADDQWIATPDIGDIDIDGDDPQKDFPDWDWDADPRRQKIKIKTFMDGPPDTDMKIWMWGGTRGMIMIDID

Solvent-accessible surface area: 23140 Å² total